Protein AF-A0A8J5GUU5-F1 (afdb_monomer_lite)

Structure (mmCIF, N/CA/C/O backbone):
data_AF-A0A8J5GUU5-F1
#
_entry.id   AF-A0A8J5GUU5-F1
#
loop_
_atom_site.group_PDB
_atom_site.id
_atom_site.type_symbol
_atom_site.label_atom_id
_atom_site.label_alt_id
_atom_site.label_comp_id
_atom_site.label_asym_id
_atom_site.label_entity_id
_atom_site.label_seq_id
_atom_site.pdbx_PDB_ins_code
_atom_site.Cartn_x
_atom_site.Cartn_y
_atom_site.Cartn_z
_atom_site.occupancy
_atom_site.B_iso_or_equiv
_atom_site.auth_seq_id
_atom_site.auth_comp_id
_atom_site.auth_asym_id
_atom_site.auth_atom_id
_atom_site.pdbx_PDB_model_num
ATOM 1 N N . MET A 1 1 ? -18.098 -9.880 -7.165 1.00 60.50 1 MET A N 1
ATOM 2 C CA . MET A 1 1 ? -17.783 -8.831 -6.174 1.00 60.50 1 MET A CA 1
ATOM 3 C C . MET A 1 1 ? -17.502 -7.544 -6.921 1.00 60.50 1 MET A C 1
ATOM 5 O O . MET A 1 1 ? -16.858 -7.601 -7.962 1.00 60.50 1 MET A O 1
ATOM 9 N N . GLY A 1 2 ? -18.042 -6.426 -6.443 1.00 66.88 2 GLY A N 1
ATOM 10 C CA . GLY A 1 2 ? -17.837 -5.110 -7.046 1.00 66.88 2 GLY A CA 1
ATOM 11 C C . GLY A 1 2 ? -16.906 -4.273 -6.177 1.00 66.88 2 GLY A C 1
ATOM 12 O O . GLY A 1 2 ? -17.091 -4.231 -4.959 1.00 66.88 2 GLY A O 1
ATOM 13 N N . MET A 1 3 ? -15.924 -3.629 -6.806 1.00 74.69 3 MET A N 1
ATOM 14 C CA . MET A 1 3 ? -15.136 -2.563 -6.194 1.00 74.69 3 MET A CA 1
ATOM 15 C C . MET A 1 3 ? -15.519 -1.250 -6.870 1.00 74.69 3 MET A C 1
ATOM 17 O O . MET A 1 3 ? -15.411 -1.129 -8.089 1.00 74.69 3 MET A O 1
ATOM 21 N N . GLU A 1 4 ? -15.972 -0.281 -6.083 1.00 83.00 4 GLU A N 1
ATOM 22 C CA . GLU A 1 4 ? -16.372 1.040 -6.571 1.00 83.00 4 GLU A CA 1
ATOM 23 C C . GLU A 1 4 ? -15.514 2.116 -5.910 1.00 83.00 4 GLU A C 1
ATOM 25 O O . GLU A 1 4 ? -15.371 2.133 -4.687 1.00 83.00 4 GLU A O 1
ATOM 30 N N . SER A 1 5 ? -14.956 3.016 -6.720 1.00 89.31 5 SER A N 1
ATOM 31 C CA . SER A 1 5 ? -14.236 4.198 -6.240 1.00 89.31 5 SER A CA 1
ATOM 32 C C . SER A 1 5 ? -15.175 5.396 -6.140 1.00 89.31 5 SER A C 1
ATOM 34 O O . SER A 1 5 ? -16.005 5.620 -7.019 1.00 89.31 5 SER A O 1
ATOM 36 N N . GLN A 1 6 ? -15.012 6.185 -5.084 1.00 93.31 6 GLN A N 1
ATOM 37 C CA . GLN A 1 6 ? -15.764 7.408 -4.816 1.00 93.31 6 GLN A CA 1
ATOM 38 C C . GLN A 1 6 ? -14.837 8.494 -4.265 1.00 93.31 6 GLN A C 1
ATOM 40 O O . GLN A 1 6 ? -13.763 8.202 -3.734 1.00 93.31 6 GLN A O 1
ATOM 45 N N . THR A 1 7 ? -15.276 9.746 -4.365 1.00 96.69 7 THR A N 1
ATOM 46 C CA . THR A 1 7 ? -14.607 10.886 -3.727 1.00 96.69 7 THR A CA 1
ATOM 47 C C . THR A 1 7 ? -15.467 11.393 -2.579 1.00 96.69 7 THR A C 1
ATOM 49 O O . THR A 1 7 ? -16.635 11.716 -2.785 1.00 96.69 7 THR A O 1
ATOM 52 N N . VAL A 1 8 ? -14.886 11.494 -1.385 1.00 98.12 8 VAL A N 1
ATOM 53 C CA . VAL A 1 8 ? -15.530 12.066 -0.195 1.00 98.12 8 VAL A CA 1
ATOM 54 C C . VAL A 1 8 ? -14.812 13.348 0.185 1.00 98.12 8 VAL A C 1
ATOM 56 O O . VAL A 1 8 ? -13.597 13.348 0.336 1.00 98.12 8 VAL A O 1
ATOM 59 N N . GLU A 1 9 ? -15.544 14.446 0.337 1.00 97.94 9 GLU A N 1
ATOM 60 C CA . GLU A 1 9 ? -14.961 15.728 0.731 1.00 97.94 9 GLU A CA 1
ATOM 61 C C . GLU A 1 9 ? -15.094 15.944 2.242 1.00 97.94 9 GLU A C 1
ATOM 63 O O . GLU A 1 9 ? -16.162 15.737 2.822 1.00 97.94 9 GLU A O 1
ATOM 68 N N . THR A 1 10 ? -14.001 16.334 2.893 1.00 97.50 10 THR A N 1
ATOM 69 C CA . THR A 1 10 ? -13.987 16.708 4.309 1.00 97.50 10 THR A CA 1
ATOM 70 C C . THR A 1 10 ? -14.497 18.136 4.502 1.00 97.50 10 THR A C 1
ATOM 72 O O . THR A 1 10 ? -14.500 18.951 3.581 1.00 97.50 10 THR A O 1
ATOM 75 N N . SER A 1 11 ? -14.858 18.495 5.736 1.00 93.69 11 SER A N 1
ATOM 76 C CA . SER A 1 11 ? -15.301 19.860 6.064 1.00 93.69 11 SER A CA 1
ATOM 77 C C . SER A 1 11 ? -14.241 20.941 5.811 1.00 93.69 11 SER A C 1
ATOM 79 O O . SER A 1 11 ? -14.586 22.112 5.693 1.00 93.69 11 SER A O 1
ATOM 81 N N . ASP A 1 12 ? -12.958 20.570 5.769 1.00 95.06 12 ASP A N 1
ATOM 82 C CA . ASP A 1 12 ? -11.835 21.457 5.444 1.00 95.06 12 ASP A CA 1
ATOM 83 C C . ASP A 1 12 ? -11.407 21.395 3.962 1.00 95.06 12 ASP A C 1
ATOM 85 O O . ASP A 1 12 ? -10.352 21.919 3.608 1.00 95.06 12 ASP A O 1
ATOM 89 N N . GLY A 1 13 ? -12.228 20.795 3.088 1.00 96.38 13 GLY A N 1
ATOM 90 C CA . GLY A 1 13 ? -12.053 20.808 1.630 1.00 96.38 13 GLY A CA 1
ATOM 91 C C . GLY A 1 13 ? -11.061 19.776 1.084 1.00 96.38 13 GLY A C 1
ATOM 92 O O . GLY A 1 13 ? -10.640 19.867 -0.072 1.00 96.38 13 GLY A O 1
ATOM 93 N N . VAL A 1 14 ? -10.652 18.793 1.893 1.00 97.88 14 VAL A N 1
ATOM 94 C CA . VAL A 1 14 ? -9.814 17.681 1.431 1.00 97.88 14 VAL A CA 1
ATOM 95 C C . VAL A 1 14 ? -10.687 16.661 0.709 1.00 97.88 14 VAL A C 1
ATOM 97 O O . VAL A 1 14 ? -11.689 16.197 1.240 1.00 97.88 14 VAL A O 1
ATOM 100 N N . LYS A 1 15 ? -10.279 16.269 -0.498 1.00 97.62 15 LYS A N 1
ATOM 101 C CA . LYS A 1 15 ? -10.927 15.227 -1.294 1.00 97.62 15 LYS A CA 1
ATOM 102 C C . LYS A 1 15 ? -10.253 13.891 -1.026 1.00 97.62 15 LYS A C 1
ATOM 104 O O . LYS A 1 15 ? -9.085 13.710 -1.365 1.00 97.62 15 LYS A O 1
ATOM 109 N N . LEU A 1 16 ? -10.995 12.976 -0.422 1.00 98.19 16 LEU A N 1
ATOM 110 C CA . LEU A 1 16 ? -10.556 11.642 -0.050 1.00 98.19 16 LEU A CA 1
ATOM 111 C C . LEU A 1 16 ? -10.971 10.630 -1.112 1.00 98.19 16 LEU A C 1
ATOM 113 O O . LEU A 1 16 ? -12.143 10.566 -1.485 1.00 98.19 16 LEU A O 1
ATOM 117 N N . HIS A 1 17 ? -10.029 9.814 -1.572 1.00 94.81 17 HIS A N 1
ATOM 118 C CA . HIS A 1 17 ? -10.312 8.695 -2.459 1.00 94.81 17 HIS A CA 1
ATOM 119 C C . HIS A 1 17 ? -10.746 7.480 -1.634 1.00 94.81 17 HIS A C 1
ATOM 121 O O . HIS A 1 17 ? -9.966 6.941 -0.848 1.00 94.81 17 HIS A O 1
ATOM 127 N N . VAL A 1 18 ? -11.985 7.040 -1.828 1.00 97.94 18 VAL A N 1
ATOM 128 C CA . VAL A 1 18 ? -12.631 5.953 -1.083 1.00 97.94 18 VAL A CA 1
ATOM 129 C C . VAL A 1 18 ? -12.894 4.777 -2.019 1.00 97.94 18 VAL A C 1
ATOM 131 O O . VAL A 1 18 ? -13.309 4.980 -3.158 1.00 97.94 18 VAL A O 1
ATOM 134 N N . ARG A 1 19 ? -12.690 3.546 -1.544 1.00 95.50 19 ARG A N 1
ATOM 135 C CA . ARG A 1 19 ? -13.057 2.305 -2.236 1.00 95.50 19 ARG A CA 1
ATOM 136 C C . ARG A 1 19 ? -14.054 1.511 -1.395 1.00 95.50 19 ARG A C 1
ATOM 138 O O . ARG A 1 19 ? -13.809 1.235 -0.220 1.00 95.50 19 ARG A O 1
ATOM 145 N N . LEU A 1 20 ? -15.165 1.121 -2.012 1.00 96.06 20 LEU A N 1
ATOM 146 C CA . LEU A 1 20 ? -16.188 0.255 -1.431 1.00 96.06 20 LEU A CA 1
ATOM 147 C C . LEU A 1 20 ? -16.049 -1.166 -1.983 1.00 96.06 20 LEU A C 1
ATOM 149 O O . LEU A 1 20 ? -16.097 -1.370 -3.195 1.00 96.06 20 LEU A O 1
ATOM 153 N N . PHE A 1 21 ? -15.944 -2.135 -1.080 1.00 93.06 21 PHE A N 1
ATOM 154 C CA . PHE A 1 21 ? -15.899 -3.565 -1.354 1.00 93.06 21 PHE A CA 1
ATOM 155 C C . PHE A 1 21 ? -17.256 -4.176 -1.004 1.00 93.06 21 PHE A C 1
ATOM 157 O O . PHE A 1 21 ? -17.681 -4.145 0.157 1.00 93.06 21 PHE A O 1
ATOM 164 N N . LYS A 1 22 ? -17.952 -4.703 -2.018 1.00 91.50 22 LYS A N 1
ATOM 165 C CA . LYS A 1 22 ? -19.281 -5.310 -1.864 1.00 91.50 22 LYS A CA 1
ATOM 166 C C . LYS A 1 22 ? -19.198 -6.844 -1.881 1.00 91.50 22 LYS A C 1
ATOM 168 O O . LYS A 1 22 ? -18.537 -7.388 -2.777 1.00 91.50 22 LYS A O 1
ATOM 173 N N . PRO A 1 23 ? -19.894 -7.540 -0.960 1.00 89.75 23 PRO A N 1
ATOM 174 C CA . PRO A 1 23 ? -20.028 -8.994 -1.006 1.00 89.75 23 PRO A CA 1
ATOM 175 C C . PRO A 1 23 ? -20.804 -9.447 -2.255 1.00 89.75 23 PRO A C 1
ATOM 177 O O . PRO A 1 23 ? -21.394 -8.632 -2.967 1.00 89.75 23 PRO A O 1
ATOM 180 N N . ALA A 1 24 ? -20.793 -10.749 -2.549 1.00 80.06 24 ALA A N 1
ATOM 181 C CA . ALA A 1 24 ? -21.738 -11.318 -3.512 1.00 80.06 24 ALA A CA 1
ATOM 182 C C . ALA A 1 24 ? -23.149 -11.308 -2.891 1.00 80.06 24 ALA A C 1
ATOM 184 O O . ALA A 1 24 ? -23.302 -11.718 -1.745 1.00 80.06 24 ALA A O 1
ATOM 185 N N . ASP A 1 25 ? -24.135 -10.781 -3.621 1.00 78.12 25 ASP A N 1
ATOM 186 C CA . ASP A 1 25 ? -25.487 -10.472 -3.128 1.00 78.12 25 ASP A CA 1
ATOM 187 C C . ASP A 1 25 ? -26.194 -11.637 -2.398 1.00 78.12 25 ASP A C 1
ATOM 189 O O . ASP A 1 25 ? -26.149 -12.765 -2.905 1.00 78.12 25 ASP A O 1
ATOM 193 N N . PRO A 1 26 ? -26.965 -11.376 -1.313 1.00 76.12 26 PRO A N 1
ATOM 194 C CA . PRO A 1 26 ? -26.995 -10.172 -0.465 1.00 76.12 26 PRO A CA 1
ATOM 195 C C . PRO A 1 26 ? -25.979 -10.230 0.707 1.00 76.12 26 PRO A C 1
ATOM 197 O O . PRO A 1 26 ? -25.483 -11.309 1.042 1.00 76.12 26 PRO A O 1
ATOM 200 N N . PRO A 1 27 ? -25.675 -9.095 1.377 1.00 77.06 27 PRO A N 1
ATOM 201 C CA . PRO A 1 27 ? -24.783 -9.063 2.539 1.00 77.06 27 PRO A CA 1
ATOM 202 C C . PRO A 1 27 ? -25.262 -9.964 3.684 1.00 77.06 27 PRO A C 1
ATOM 204 O O . PRO A 1 27 ? -26.451 -10.051 3.976 1.00 77.06 27 PRO A O 1
ATOM 207 N N . VAL A 1 28 ? -24.314 -10.581 4.391 1.00 81.38 28 VAL A N 1
ATOM 208 C CA . VAL A 1 28 ? -24.582 -11.416 5.578 1.00 81.38 28 VAL A CA 1
ATOM 209 C C . VAL A 1 28 ? -24.933 -10.557 6.800 1.00 81.38 28 VAL A C 1
ATOM 211 O O . VAL A 1 28 ? -25.550 -11.038 7.749 1.00 81.38 28 VAL A O 1
ATOM 214 N N . SER A 1 29 ? -24.541 -9.281 6.799 1.00 84.75 29 SER A N 1
ATOM 215 C CA . SER A 1 29 ? -24.819 -8.336 7.878 1.00 84.75 29 SER A CA 1
ATOM 216 C C . SER A 1 29 ? -24.934 -6.910 7.352 1.00 84.75 29 SER A C 1
ATOM 218 O O . SER A 1 29 ? -24.104 -6.471 6.563 1.00 84.75 29 SER A O 1
ATOM 220 N N . ASP A 1 30 ? -25.835 -6.134 7.952 1.00 88.19 30 ASP A N 1
ATOM 221 C CA . ASP A 1 30 ? -26.012 -4.691 7.701 1.00 88.19 30 ASP A CA 1
ATOM 222 C C . ASP A 1 30 ? -24.945 -3.830 8.412 1.00 88.19 30 ASP A C 1
ATOM 224 O O . ASP A 1 30 ? -25.184 -2.680 8.787 1.00 88.19 30 ASP A O 1
ATOM 228 N N . LEU A 1 31 ? -23.781 -4.421 8.696 1.00 95.31 31 LEU A N 1
ATOM 229 C CA . LEU A 1 31 ? -22.643 -3.737 9.300 1.00 95.31 31 LEU A CA 1
ATOM 230 C C . LEU A 1 31 ? -21.647 -3.391 8.206 1.00 95.31 31 LEU A C 1
ATOM 232 O O . LEU A 1 31 ? -21.336 -4.228 7.359 1.00 95.31 31 LEU A O 1
ATOM 236 N N . VAL A 1 32 ? -21.095 -2.185 8.283 1.00 97.81 32 VAL A N 1
ATOM 237 C CA . VAL A 1 32 ? -20.015 -1.750 7.395 1.00 97.81 32 VAL A CA 1
ATOM 238 C C . VAL A 1 32 ? -18.734 -1.621 8.205 1.00 97.81 32 VAL A C 1
ATOM 240 O O . VAL A 1 32 ? -18.721 -1.013 9.278 1.00 97.81 32 VAL A O 1
ATOM 243 N N . LEU A 1 33 ? -17.648 -2.186 7.687 1.00 98.25 33 LEU A N 1
ATOM 244 C CA . LEU A 1 33 ? -16.318 -2.014 8.255 1.00 98.25 33 LEU A CA 1
ATOM 245 C C . LEU A 1 33 ? -15.605 -0.882 7.520 1.00 98.25 33 LEU A C 1
ATOM 247 O O . LEU A 1 33 ? -15.462 -0.935 6.303 1.00 98.25 33 LEU A O 1
ATOM 251 N N . VAL A 1 34 ? -15.152 0.135 8.249 1.00 98.75 34 VAL A N 1
ATOM 252 C CA . VAL A 1 34 ? -14.350 1.239 7.697 1.00 98.75 34 VAL A CA 1
ATOM 253 C C . VAL A 1 34 ? -12.910 1.040 8.147 1.00 98.75 34 VAL A C 1
ATOM 255 O O . VAL A 1 34 ? -12.649 1.012 9.347 1.00 98.75 34 VAL A O 1
ATOM 258 N N . LEU A 1 35 ? -11.988 0.877 7.201 1.00 98.38 35 LEU A N 1
ATOM 259 C CA . LEU A 1 35 ? -10.592 0.552 7.463 1.00 98.38 35 LEU A CA 1
ATOM 260 C C . LEU A 1 35 ? -9.694 1.781 7.251 1.00 98.38 35 LEU A C 1
ATOM 262 O O . LEU A 1 35 ? -9.724 2.412 6.194 1.00 98.38 35 LEU A O 1
ATOM 266 N N . VAL A 1 36 ? -8.875 2.088 8.258 1.00 98.31 36 VAL A N 1
ATOM 267 C CA . VAL A 1 36 ? -7.956 3.234 8.316 1.00 98.31 36 VAL A CA 1
ATOM 268 C C . VAL A 1 36 ? -6.516 2.737 8.215 1.00 98.31 36 VAL A C 1
ATOM 270 O O . VAL A 1 36 ? -6.065 1.939 9.044 1.00 98.31 36 VAL A O 1
ATOM 273 N N . HIS A 1 37 ? -5.810 3.186 7.175 1.00 95.00 37 HIS A N 1
ATOM 274 C CA . HIS A 1 37 ? -4.498 2.652 6.809 1.00 95.00 37 HIS A CA 1
ATOM 275 C C . HIS A 1 37 ? -3.362 3.109 7.747 1.00 95.00 37 HIS A C 1
ATOM 277 O O . HIS A 1 37 ? -3.540 4.055 8.519 1.00 95.00 37 HIS A O 1
ATOM 283 N N . PRO A 1 38 ? -2.177 2.468 7.668 1.00 91.56 38 PRO A N 1
ATOM 284 C CA . PRO A 1 38 ? -0.971 2.860 8.404 1.00 91.56 38 PRO A CA 1
ATOM 285 C C . PRO A 1 38 ? -0.474 4.276 8.090 1.00 91.56 38 PRO A C 1
ATOM 287 O O . PRO A 1 38 ? -1.062 5.018 7.309 1.00 91.56 38 PRO A O 1
ATOM 290 N N . TYR A 1 39 ? 0.646 4.674 8.689 1.00 86.88 39 TYR A N 1
ATOM 291 C CA . TYR A 1 39 ? 1.079 6.070 8.698 1.00 86.88 39 TYR A CA 1
ATOM 292 C C . TYR A 1 39 ? 1.354 6.646 7.299 1.00 86.88 39 TYR A C 1
ATOM 294 O O . TYR A 1 39 ? 2.307 6.232 6.639 1.00 86.88 39 TYR A O 1
ATOM 302 N N . THR A 1 40 ? 0.593 7.667 6.890 1.00 84.06 40 THR A N 1
ATOM 303 C CA . THR A 1 40 ? 0.744 8.322 5.579 1.00 84.06 40 THR A CA 1
ATOM 304 C C . THR A 1 40 ? 2.171 8.796 5.304 1.00 84.06 40 THR A C 1
ATOM 306 O O . THR A 1 40 ? 2.701 8.587 4.216 1.00 84.06 40 THR A O 1
ATOM 309 N N . VAL A 1 41 ? 2.832 9.397 6.300 1.00 77.94 41 VAL A N 1
ATOM 310 C CA . VAL A 1 41 ? 4.190 9.955 6.150 1.00 77.94 41 VAL A CA 1
ATOM 311 C C . VAL A 1 41 ? 5.231 8.872 5.844 1.00 77.94 41 VAL A C 1
ATOM 313 O O . VAL A 1 41 ? 6.235 9.157 5.199 1.00 77.94 41 VAL A O 1
ATOM 316 N N . LEU A 1 42 ? 4.985 7.629 6.264 1.00 74.69 42 LEU A N 1
ATOM 317 C CA . LEU A 1 42 ? 5.848 6.478 5.984 1.00 74.69 42 LEU A CA 1
ATOM 318 C C . LEU A 1 42 ? 5.284 5.584 4.872 1.00 74.69 42 LEU A C 1
ATOM 320 O O . LEU A 1 42 ? 5.585 4.396 4.819 1.00 74.69 42 LEU A O 1
ATOM 324 N N . GLY A 1 43 ? 4.478 6.157 3.975 1.00 71.56 43 GLY A N 1
ATOM 325 C CA . GLY A 1 43 ? 3.974 5.466 2.792 1.00 71.56 43 GLY A CA 1
ATOM 326 C C . GLY A 1 43 ? 2.726 4.622 3.028 1.00 71.56 43 GLY A C 1
ATOM 327 O O . GLY A 1 43 ? 2.366 3.847 2.150 1.00 71.56 43 GLY A O 1
ATOM 328 N N . GLY A 1 44 ? 2.050 4.762 4.171 1.00 79.19 44 GLY A N 1
ATOM 329 C CA . GLY A 1 44 ? 0.746 4.147 4.395 1.00 79.19 44 GLY A CA 1
ATOM 330 C C . GLY A 1 44 ? -0.316 4.706 3.444 1.00 79.19 44 GLY A C 1
ATOM 331 O O . GLY A 1 44 ? -0.396 5.916 3.235 1.00 79.19 44 GLY A O 1
ATOM 332 N N . PHE A 1 45 ? -1.133 3.821 2.876 1.00 87.25 45 PHE A N 1
ATOM 333 C CA . PHE A 1 45 ? -2.234 4.156 1.969 1.00 87.25 45 PHE A CA 1
ATOM 334 C C . PHE A 1 45 ? -3.274 3.029 1.962 1.00 87.25 45 PHE A C 1
ATOM 336 O O . PHE A 1 45 ? -3.023 1.935 2.475 1.00 87.25 45 PHE A O 1
ATOM 343 N N . GLN A 1 46 ? -4.445 3.268 1.371 1.00 88.38 46 GLN A N 1
ATOM 344 C CA . GLN A 1 46 ? -5.581 2.347 1.458 1.00 88.38 46 GLN A CA 1
ATOM 345 C C . GLN A 1 46 ? -5.346 0.974 0.817 1.00 88.38 46 GLN A C 1
ATOM 347 O O . GLN A 1 46 ? -6.004 0.006 1.195 1.00 88.38 46 GLN A O 1
ATOM 352 N N . GLY A 1 47 ? -4.421 0.876 -0.146 1.00 80.31 47 GLY A N 1
ATOM 353 C CA . GLY A 1 47 ? -4.110 -0.377 -0.837 1.00 80.31 47 GLY A CA 1
ATOM 354 C C . GLY A 1 47 ? -3.583 -1.459 0.102 1.00 80.31 47 GLY A C 1
ATOM 355 O O . GLY A 1 47 ? -3.963 -2.610 -0.056 1.00 80.31 47 GLY A O 1
ATOM 356 N N . LEU A 1 48 ? -2.849 -1.078 1.154 1.00 79.31 48 LEU A N 1
ATOM 357 C CA . LEU A 1 48 ? -2.347 -2.008 2.178 1.00 79.31 48 LEU A CA 1
ATOM 358 C C . LEU A 1 48 ? -3.468 -2.756 2.917 1.00 79.31 48 LEU A C 1
ATOM 360 O O . LEU A 1 48 ? -3.243 -3.811 3.494 1.00 79.31 48 LEU A O 1
ATOM 364 N N . LEU A 1 49 ? -4.688 -2.212 2.913 1.00 86.00 49 LEU A N 1
ATOM 365 C CA . LEU A 1 49 ? -5.845 -2.795 3.592 1.00 86.00 49 LEU A CA 1
ATOM 366 C C . LEU A 1 49 ? -6.744 -3.607 2.657 1.00 86.00 49 LEU A C 1
ATOM 368 O O . LEU A 1 49 ? -7.761 -4.149 3.099 1.00 86.00 49 LEU A O 1
ATOM 372 N N . ARG A 1 50 ? -6.406 -3.689 1.364 1.00 81.94 50 ARG A N 1
ATOM 373 C CA . ARG A 1 50 ? -7.249 -4.331 0.355 1.00 81.94 50 ARG A CA 1
ATOM 374 C C . ARG A 1 50 ? -7.471 -5.809 0.651 1.00 81.94 50 ARG A C 1
ATOM 376 O O . ARG A 1 50 ? -8.603 -6.270 0.506 1.00 81.94 50 ARG A O 1
ATOM 383 N N . GLY A 1 51 ? -6.439 -6.536 1.082 1.00 77.94 51 GLY A N 1
ATOM 384 C CA . GLY A 1 51 ? -6.560 -7.950 1.450 1.00 77.94 51 GLY A CA 1
ATOM 385 C C . GLY A 1 51 ? -7.586 -8.166 2.567 1.00 77.94 51 GLY A C 1
ATOM 386 O O . GLY A 1 51 ? -8.486 -8.995 2.439 1.00 77.94 51 GLY A O 1
ATOM 387 N N . ILE A 1 52 ? -7.531 -7.337 3.616 1.00 86.06 52 ILE A N 1
ATOM 388 C CA . ILE A 1 52 ? -8.496 -7.371 4.724 1.00 86.06 52 ILE A CA 1
ATOM 389 C C . ILE A 1 52 ? -9.905 -7.032 4.218 1.00 86.06 52 ILE A C 1
ATOM 391 O O . ILE A 1 52 ? -10.854 -7.761 4.506 1.00 86.06 52 ILE A O 1
ATOM 395 N N . ALA A 1 53 ? -10.057 -5.955 3.442 1.00 89.75 53 ALA A N 1
ATOM 396 C CA . ALA A 1 53 ? -11.352 -5.532 2.912 1.00 89.75 53 ALA A CA 1
ATOM 397 C C . ALA A 1 53 ? -11.979 -6.579 1.971 1.00 89.75 53 ALA A C 1
ATOM 399 O O . ALA A 1 53 ? -13.179 -6.840 2.046 1.00 89.75 53 ALA A O 1
ATOM 400 N N . THR A 1 54 ? -11.162 -7.226 1.138 1.00 84.38 54 THR A N 1
ATOM 401 C CA . THR A 1 54 ? -11.590 -8.294 0.225 1.00 84.38 54 THR A CA 1
ATOM 402 C C . THR A 1 54 ? -12.014 -9.533 1.005 1.00 84.38 54 THR A C 1
ATOM 404 O O . THR A 1 54 ? -13.117 -10.028 0.794 1.00 84.38 54 THR A O 1
ATOM 407 N N . GLY A 1 55 ? -11.217 -9.976 1.983 1.00 82.00 55 GLY A N 1
ATOM 408 C CA . GLY A 1 55 ? -11.574 -11.115 2.832 1.00 82.00 55 GLY A CA 1
ATOM 409 C C . GLY A 1 55 ? -12.833 -10.876 3.679 1.00 82.00 55 GLY A C 1
ATOM 410 O O . GLY A 1 55 ? -13.575 -11.813 3.975 1.00 82.00 55 GLY A O 1
ATOM 411 N N . LEU A 1 56 ? -13.118 -9.624 4.058 1.00 89.50 56 LEU A N 1
ATOM 412 C CA . LEU A 1 56 ? -14.386 -9.245 4.695 1.00 89.50 56 LEU A CA 1
ATOM 413 C C . LEU A 1 56 ? -15.563 -9.336 3.714 1.00 89.50 56 LEU A C 1
ATOM 415 O O . LEU A 1 56 ? -16.602 -9.895 4.072 1.00 89.50 56 LEU A O 1
ATOM 419 N N . ALA A 1 57 ? -15.390 -8.850 2.483 1.00 89.19 57 ALA A N 1
ATOM 420 C CA . ALA A 1 57 ? -16.393 -8.948 1.422 1.00 89.19 57 ALA A CA 1
ATOM 421 C C . ALA A 1 57 ? -16.704 -10.396 1.030 1.00 89.19 57 ALA A C 1
ATOM 423 O O . ALA A 1 57 ? -17.871 -10.760 0.898 1.00 89.19 57 ALA A O 1
ATOM 424 N N . GLU A 1 58 ? -15.692 -11.256 0.943 1.00 83.94 58 GLU A N 1
ATOM 425 C CA . GLU A 1 58 ? -15.859 -12.699 0.725 1.00 83.94 58 GLU A CA 1
ATOM 426 C C . GLU A 1 58 ? -16.658 -13.374 1.842 1.00 83.94 58 GLU A C 1
ATOM 428 O O . GLU A 1 58 ? -17.423 -14.304 1.596 1.00 83.94 58 GLU A O 1
ATOM 433 N N . LYS A 1 59 ? -16.528 -12.871 3.073 1.00 86.12 59 LYS A N 1
ATOM 434 C CA . LYS A 1 59 ? -17.300 -13.323 4.238 1.00 86.12 59 LYS A CA 1
ATOM 435 C C . LYS A 1 59 ? -18.676 -12.664 4.354 1.00 86.12 59 LYS A C 1
ATOM 437 O O . LYS A 1 59 ? -19.362 -12.881 5.352 1.00 86.12 59 LYS A O 1
ATOM 442 N N . GLY A 1 60 ? -19.087 -11.878 3.361 1.00 89.81 60 GLY A N 1
ATOM 443 C CA . GLY A 1 60 ? -20.424 -11.297 3.294 1.00 89.81 60 GLY A CA 1
ATOM 444 C C . GLY A 1 60 ? -20.575 -9.916 3.934 1.00 89.81 60 GLY A C 1
ATOM 445 O O . GLY A 1 60 ? -21.705 -9.458 4.083 1.00 89.81 60 GLY A O 1
ATOM 446 N N . TYR A 1 61 ? -19.486 -9.247 4.317 1.00 93.44 61 TYR A N 1
ATOM 447 C CA . TYR A 1 61 ? -19.532 -7.905 4.905 1.00 93.44 61 TYR A CA 1
ATOM 448 C C . TYR A 1 61 ? -19.226 -6.824 3.875 1.00 93.44 61 TYR A C 1
ATOM 450 O O . TYR A 1 61 ? -18.396 -7.005 2.993 1.00 93.44 61 TYR A O 1
ATOM 458 N N . GLN A 1 62 ? -19.825 -5.648 4.023 1.00 95.62 62 GLN A N 1
ATOM 459 C CA . GLN A 1 62 ? -19.352 -4.480 3.287 1.00 95.62 62 GLN A CA 1
ATOM 460 C C . GLN A 1 62 ? -18.117 -3.898 3.978 1.00 95.62 62 GLN A C 1
ATOM 462 O O . GLN A 1 62 ? -18.112 -3.691 5.195 1.00 95.62 62 GLN A O 1
ATOM 467 N N . ALA A 1 63 ? -17.082 -3.604 3.195 1.00 96.38 63 ALA A N 1
ATOM 468 C CA . ALA A 1 63 ? -15.854 -2.991 3.682 1.00 96.38 63 ALA A CA 1
ATOM 469 C C . ALA A 1 63 ? -15.524 -1.728 2.883 1.00 96.38 63 ALA A C 1
ATOM 471 O O . ALA A 1 63 ? -15.731 -1.665 1.673 1.00 96.38 63 ALA A O 1
ATOM 472 N N . VAL A 1 64 ? -15.014 -0.711 3.568 1.00 98.31 64 VAL A N 1
ATOM 473 C CA . VAL A 1 64 ? -14.644 0.582 2.996 1.00 98.31 64 VAL A CA 1
ATOM 474 C C . VAL A 1 64 ? -13.205 0.878 3.368 1.00 98.31 64 VAL A C 1
ATOM 476 O O . VAL A 1 64 ? -12.871 0.946 4.548 1.00 98.31 64 VAL A O 1
ATOM 479 N N . THR A 1 65 ? -12.365 1.091 2.365 1.00 97.31 65 THR A N 1
ATOM 480 C CA . THR A 1 65 ? -11.017 1.637 2.540 1.00 97.31 65 THR A CA 1
ATOM 481 C C . THR A 1 65 ? -10.985 3.049 1.977 1.00 97.31 65 THR A C 1
ATOM 483 O O . THR A 1 65 ? -11.778 3.394 1.104 1.00 97.31 65 THR A O 1
ATOM 486 N N . PHE A 1 66 ? -10.069 3.881 2.448 1.00 98.31 66 PHE A N 1
ATOM 487 C CA . PHE A 1 66 ? -9.882 5.214 1.888 1.00 98.31 66 PHE A CA 1
ATOM 488 C C . PHE A 1 66 ? -8.469 5.701 2.135 1.00 98.31 66 PHE A C 1
ATOM 490 O O . PHE A 1 66 ? -7.852 5.311 3.121 1.00 98.31 66 PHE A O 1
ATOM 497 N N . ASP A 1 67 ? -7.964 6.542 1.242 1.00 94.81 67 ASP A N 1
ATOM 498 C CA . ASP A 1 67 ? -6.704 7.241 1.446 1.00 94.81 67 ASP A CA 1
ATOM 499 C C . ASP A 1 67 ? -6.966 8.440 2.370 1.00 94.81 67 ASP A C 1
ATOM 501 O O . ASP A 1 67 ? -7.783 9.308 2.054 1.00 94.81 67 ASP A O 1
ATOM 505 N N . MET A 1 68 ? -6.287 8.509 3.513 1.00 97.94 68 MET A N 1
ATOM 506 C CA . MET A 1 68 ? -6.256 9.719 4.339 1.00 97.94 68 MET A CA 1
ATOM 507 C C . MET A 1 68 ? -5.568 10.862 3.575 1.00 97.94 68 MET A C 1
ATOM 509 O O . MET A 1 68 ? -4.896 10.644 2.563 1.00 97.94 68 MET A O 1
ATOM 513 N N . ARG A 1 69 ? -5.726 12.103 4.041 1.00 97.44 69 ARG A N 1
ATOM 514 C CA . ARG A 1 69 ? -5.138 13.290 3.404 1.00 97.44 69 ARG A CA 1
ATOM 515 C C . ARG A 1 69 ? -3.645 13.110 3.108 1.00 97.44 69 ARG A C 1
ATOM 517 O O . ARG A 1 69 ? -2.868 12.667 3.954 1.00 97.44 69 ARG A O 1
ATOM 524 N N . GLY A 1 70 ? -3.233 13.477 1.897 1.00 86.56 70 GLY A N 1
ATOM 525 C CA . GLY A 1 70 ? -1.851 13.333 1.432 1.00 86.56 70 GLY A CA 1
ATOM 526 C C . GLY A 1 70 ? -1.377 11.893 1.182 1.00 86.56 70 GLY A C 1
ATOM 527 O O . GLY A 1 70 ? -0.194 11.712 0.899 1.00 86.56 70 GLY A O 1
ATOM 528 N N . ALA A 1 71 ? -2.252 10.887 1.283 1.00 83.25 71 ALA A N 1
ATOM 529 C CA . ALA A 1 71 ? -1.980 9.510 0.877 1.00 83.25 71 ALA A CA 1
ATOM 530 C C . ALA A 1 71 ? -2.595 9.216 -0.498 1.00 83.25 71 ALA A C 1
ATOM 532 O O . ALA A 1 71 ? -3.637 9.769 -0.849 1.00 83.25 71 ALA A O 1
ATOM 533 N N . GLY A 1 72 ? -1.984 8.292 -1.245 1.00 85.06 72 GLY A N 1
ATOM 534 C CA . GLY A 1 72 ? -2.549 7.729 -2.474 1.00 85.06 72 GLY A CA 1
ATOM 535 C C . GLY A 1 72 ? -3.135 8.778 -3.423 1.00 85.06 72 GLY A C 1
ATOM 536 O O . GLY A 1 72 ? -2.415 9.645 -3.914 1.00 85.06 72 GLY A O 1
ATOM 537 N N . ARG A 1 73 ? -4.443 8.680 -3.691 1.00 86.50 73 ARG A N 1
ATOM 538 C CA . ARG A 1 73 ? -5.169 9.596 -4.595 1.00 86.50 73 ARG A CA 1
ATOM 539 C C . ARG A 1 73 ? -5.917 10.721 -3.864 1.00 86.50 73 ARG A C 1
ATOM 541 O O . ARG A 1 73 ? -6.624 11.494 -4.511 1.00 86.50 73 ARG A O 1
ATOM 548 N N . SER A 1 74 ? -5.786 10.816 -2.543 1.00 90.38 74 SER A N 1
ATOM 549 C CA . SER A 1 74 ? -6.402 11.881 -1.750 1.00 90.38 74 SER A CA 1
ATOM 550 C C . SER A 1 74 ? -5.607 13.177 -1.837 1.00 90.38 74 SER A C 1
ATOM 552 O O . SER A 1 74 ? -4.376 13.182 -1.865 1.00 90.38 74 SER A O 1
ATOM 554 N N . SER A 1 75 ? -6.310 14.308 -1.843 1.00 94.06 75 SER A N 1
ATOM 555 C CA . SER A 1 75 ? -5.674 15.625 -1.822 1.00 94.06 75 SER A CA 1
ATOM 556 C C . SER A 1 75 ? -5.141 15.979 -0.424 1.00 94.06 75 SER A C 1
ATOM 558 O O . SER A 1 75 ? -5.215 15.199 0.527 1.00 94.06 75 SER A O 1
ATOM 560 N N . GLY A 1 76 ? -4.641 17.207 -0.263 1.00 94.81 76 GLY A N 1
ATOM 561 C CA . GLY A 1 76 ? -4.192 17.724 1.031 1.00 94.81 76 GLY A CA 1
ATOM 562 C C . GLY A 1 76 ? -2.780 17.270 1.406 1.00 94.81 76 GLY A C 1
ATOM 563 O O . GLY A 1 76 ? -1.992 16.861 0.557 1.00 94.81 76 GLY A O 1
ATOM 564 N N . ARG A 1 77 ? -2.430 17.411 2.688 1.00 91.44 77 ARG A N 1
ATOM 565 C CA . ARG A 1 77 ? -1.110 17.055 3.226 1.00 91.44 77 ARG A CA 1
ATOM 566 C C . ARG A 1 77 ? -1.274 16.283 4.523 1.00 91.44 77 ARG A C 1
ATOM 568 O O . ARG A 1 77 ? -2.056 16.700 5.376 1.00 91.44 77 ARG A O 1
ATOM 575 N N . ALA A 1 78 ? -0.492 15.219 4.662 1.00 91.00 78 ALA A N 1
ATOM 576 C CA . ALA A 1 78 ? -0.431 14.441 5.886 1.00 91.00 78 ALA A CA 1
ATOM 577 C C . ALA A 1 78 ? 0.061 15.295 7.061 1.00 91.00 78 ALA A C 1
ATOM 579 O O . ALA A 1 78 ? 0.983 16.108 6.914 1.00 91.00 78 ALA A O 1
ATOM 580 N N . SER A 1 79 ? -0.535 15.092 8.230 1.00 93.06 79 SER A N 1
ATOM 581 C CA . SER A 1 79 ? -0.065 15.650 9.488 1.00 93.06 79 SER A CA 1
ATOM 582 C C . SER A 1 79 ? 0.919 14.704 10.174 1.00 93.06 79 SER A C 1
ATOM 584 O O . SER A 1 79 ? 0.875 13.486 10.021 1.00 93.06 79 SER A O 1
ATOM 586 N N . ILE A 1 80 ? 1.823 15.280 10.967 1.00 87.19 80 ILE A N 1
ATOM 587 C CA . ILE A 1 80 ? 2.876 14.522 11.661 1.00 87.19 80 ILE A CA 1
ATOM 588 C C . ILE A 1 80 ? 2.305 13.677 12.813 1.00 87.19 80 ILE A C 1
ATOM 590 O O . ILE A 1 80 ? 2.865 12.652 13.185 1.00 87.19 80 ILE A O 1
ATOM 594 N N . PHE A 1 81 ? 1.200 14.114 13.415 1.00 92.06 81 PHE A N 1
ATOM 595 C CA . PHE A 1 81 ? 0.651 13.478 14.616 1.00 92.06 81 PHE A CA 1
ATOM 596 C C . PHE A 1 81 ? -0.663 12.738 14.356 1.00 92.06 81 PHE A C 1
ATOM 598 O O . PHE A 1 81 ? -1.189 12.117 15.265 1.00 92.06 81 PHE A O 1
ATOM 605 N N . GLY A 1 82 ? -1.211 12.784 13.139 1.00 90.69 82 GLY A N 1
ATOM 606 C CA . GLY A 1 82 ? -2.487 12.138 12.816 1.00 90.69 82 GLY A CA 1
ATOM 607 C C . GLY A 1 82 ? -3.733 12.932 13.233 1.00 90.69 82 GLY A C 1
ATOM 608 O O . GLY A 1 82 ? -4.852 12.466 13.040 1.00 90.69 82 GLY A O 1
ATOM 609 N N . SER A 1 83 ? -3.584 14.126 13.822 1.00 92.50 83 SER A N 1
ATOM 610 C CA . SER A 1 83 ? -4.720 14.916 14.326 1.00 92.50 83 SER A CA 1
ATOM 611 C C . SER A 1 83 ? -5.658 15.399 13.224 1.00 92.50 83 SER A C 1
ATOM 613 O O . SER A 1 83 ? -6.864 15.482 13.442 1.00 92.50 83 SER A O 1
ATOM 615 N N . ALA A 1 84 ? -5.108 15.749 12.061 1.00 95.38 84 ALA A N 1
ATOM 616 C CA . ALA A 1 84 ? -5.898 16.231 10.935 1.00 95.38 84 ALA A CA 1
ATOM 617 C C . ALA A 1 84 ? -6.657 15.073 10.263 1.00 95.38 84 ALA A C 1
ATOM 619 O O . ALA A 1 84 ? -7.820 15.218 9.900 1.00 95.38 84 ALA A O 1
ATOM 620 N N . GLU A 1 85 ? -6.029 13.901 10.208 1.00 97.75 85 GLU A N 1
ATOM 621 C CA . GLU A 1 85 ? -6.567 12.657 9.663 1.00 97.75 85 GLU A CA 1
ATOM 622 C C . GLU A 1 85 ? -7.798 12.152 10.432 1.00 97.75 85 GLU A C 1
ATOM 624 O O . GLU A 1 85 ? -8.632 11.451 9.865 1.00 97.75 85 GLU A O 1
ATOM 629 N N . ILE A 1 86 ? -7.990 12.557 11.694 1.00 97.81 86 ILE A N 1
ATOM 630 C CA . ILE A 1 86 ? -9.231 12.269 12.435 1.00 97.81 86 ILE A CA 1
ATOM 631 C C . ILE A 1 86 ? -10.452 12.818 11.680 1.00 97.81 86 ILE A C 1
ATOM 633 O O . ILE A 1 86 ? -11.488 12.154 11.628 1.00 97.81 86 ILE A O 1
ATOM 637 N N . ASN A 1 87 ? -10.342 14.005 11.074 1.00 98.12 87 ASN A N 1
ATOM 638 C CA . ASN A 1 87 ? -11.436 14.592 10.297 1.00 98.12 87 ASN A CA 1
ATOM 639 C C . ASN A 1 87 ? -11.711 13.798 9.015 1.00 98.12 87 ASN A C 1
ATOM 641 O O . ASN A 1 87 ? -12.858 13.742 8.574 1.00 98.12 87 ASN A O 1
ATOM 645 N N . ASP A 1 88 ? -10.693 13.136 8.462 1.00 98.62 88 ASP A N 1
ATOM 646 C CA . ASP A 1 88 ? -10.849 12.279 7.288 1.00 98.62 88 ASP A CA 1
ATOM 647 C C . ASP A 1 88 ? -11.671 11.038 7.643 1.00 98.62 88 ASP A C 1
ATOM 649 O O . ASP A 1 88 ? -12.646 10.711 6.967 1.00 98.62 88 ASP A O 1
ATOM 653 N N . VAL A 1 89 ? -11.332 10.395 8.768 1.00 98.62 89 VAL A N 1
ATOM 654 C CA . VAL A 1 89 ? -12.080 9.248 9.302 1.00 98.62 89 VAL A CA 1
ATOM 655 C C . VAL A 1 89 ? -13.544 9.617 9.555 1.00 98.62 89 VAL A C 1
ATOM 657 O O . VAL A 1 89 ? -14.446 8.859 9.190 1.00 98.62 89 VAL A O 1
ATOM 660 N N . ILE A 1 90 ? -13.792 10.785 10.160 1.00 98.62 90 ILE A N 1
ATOM 661 C CA . ILE A 1 90 ? -15.149 11.281 10.428 1.00 98.62 90 ILE A CA 1
ATOM 662 C C . ILE A 1 90 ? -15.920 11.481 9.122 1.00 98.62 90 ILE A C 1
ATOM 664 O O . ILE A 1 90 ? -17.039 10.978 9.014 1.00 98.62 90 ILE A O 1
ATOM 668 N N . ALA A 1 91 ? -15.329 12.153 8.131 1.00 98.69 91 ALA A N 1
ATOM 669 C CA . ALA A 1 91 ? -15.980 12.419 6.850 1.00 98.69 91 ALA A CA 1
ATOM 670 C C . ALA A 1 91 ? -16.371 11.120 6.128 1.00 98.69 91 ALA A C 1
ATOM 672 O O . ALA A 1 91 ? -17.500 10.987 5.653 1.00 98.69 91 ALA A O 1
ATOM 673 N N . VAL A 1 92 ? -15.483 10.122 6.111 1.00 98.75 92 VAL A N 1
ATOM 674 C CA . VAL A 1 92 ? -15.775 8.820 5.494 1.00 98.75 92 VAL A CA 1
ATOM 675 C C . VAL A 1 92 ? -16.863 8.069 6.257 1.00 98.75 92 VAL A C 1
ATOM 677 O O . VAL A 1 92 ? -17.771 7.524 5.633 1.00 98.75 92 VAL A O 1
ATOM 680 N N . CYS A 1 93 ? -16.849 8.072 7.592 1.00 98.69 93 CYS A N 1
ATOM 681 C CA . CYS A 1 93 ? -17.908 7.424 8.372 1.00 98.69 93 CYS A CA 1
ATOM 682 C C . CYS A 1 93 ? -19.271 8.114 8.200 1.00 98.69 93 CYS A C 1
ATOM 684 O O . CYS A 1 93 ? -20.300 7.438 8.144 1.00 98.69 93 CYS A O 1
ATOM 686 N N . GLN A 1 94 ? -19.298 9.444 8.086 1.00 98.25 94 GLN A N 1
ATOM 687 C CA . GLN A 1 94 ? -20.514 10.201 7.775 1.00 98.25 94 GLN A CA 1
ATOM 688 C C . GLN A 1 94 ? -21.029 9.865 6.373 1.00 98.25 94 GLN A C 1
ATOM 690 O O . GLN A 1 94 ? -22.211 9.564 6.213 1.00 98.25 94 GLN A O 1
ATOM 695 N N . TRP A 1 95 ? -20.140 9.823 5.378 1.00 98.19 95 TRP A N 1
ATOM 696 C CA . TRP A 1 95 ? -20.484 9.395 4.024 1.00 98.19 95 TRP A CA 1
ATOM 697 C C . TRP A 1 95 ? -21.043 7.966 3.993 1.00 98.19 95 TRP A C 1
ATOM 699 O O . TRP A 1 95 ? -22.071 7.738 3.358 1.00 98.19 95 TRP A O 1
ATOM 709 N N . VAL A 1 96 ? -20.432 7.022 4.721 1.00 98.12 96 VAL A N 1
ATOM 710 C CA . VAL A 1 96 ? -20.941 5.646 4.871 1.00 98.12 96 VAL A CA 1
ATOM 711 C C . VAL A 1 96 ? -22.332 5.644 5.499 1.00 98.12 96 VAL A C 1
ATOM 713 O O . VAL A 1 96 ? -23.222 4.949 5.013 1.00 98.12 96 VAL A O 1
ATOM 716 N N . SER A 1 97 ? -22.533 6.437 6.553 1.00 97.56 97 SER A N 1
ATOM 717 C CA . SER A 1 97 ? -23.813 6.515 7.265 1.00 97.56 97 SER A CA 1
ATOM 718 C C . SER A 1 97 ? -24.944 6.991 6.353 1.00 97.56 97 SER A C 1
ATOM 720 O O . SER A 1 97 ? -26.037 6.443 6.407 1.00 97.56 97 SER A O 1
ATOM 722 N N . VAL A 1 98 ? -24.675 7.966 5.482 1.00 96.12 98 VAL A N 1
ATOM 723 C CA . VAL A 1 98 ? -25.666 8.500 4.534 1.00 96.12 98 VAL A CA 1
ATOM 724 C C . VAL A 1 98 ? -25.857 7.571 3.333 1.00 96.12 98 VAL A C 1
ATOM 726 O O . VAL A 1 98 ? -26.983 7.263 2.958 1.00 96.12 98 VAL A O 1
ATOM 729 N N . THR A 1 99 ? -24.762 7.109 2.729 1.00 95.38 99 THR A N 1
ATOM 730 C CA . THR A 1 99 ? -24.790 6.421 1.427 1.00 95.38 99 THR A CA 1
ATOM 731 C C . THR A 1 99 ? -25.172 4.953 1.550 1.00 95.38 99 THR A C 1
ATOM 733 O O . THR A 1 99 ? -25.879 4.428 0.695 1.00 95.38 99 THR A O 1
ATOM 736 N N . LEU A 1 100 ? -24.694 4.280 2.599 1.00 94.12 100 LEU A N 1
ATOM 737 C CA . LEU A 1 100 ? -24.913 2.846 2.805 1.00 94.12 100 LEU A CA 1
ATOM 738 C C . LEU A 1 100 ? -25.961 2.566 3.884 1.00 94.12 100 LEU A C 1
ATOM 740 O O . LEU A 1 100 ? -26.447 1.444 3.958 1.00 94.12 100 LEU A O 1
ATOM 744 N N . SER A 1 101 ? -26.307 3.567 4.706 1.00 95.06 101 SER A N 1
ATOM 745 C CA . SER A 1 101 ? -27.309 3.460 5.776 1.00 95.06 101 SER A CA 1
ATOM 746 C C . SER A 1 101 ? -27.182 2.180 6.630 1.00 95.06 101 SER A C 1
ATOM 748 O O . SER A 1 101 ? -28.176 1.484 6.845 1.00 95.06 101 SER A O 1
ATOM 750 N N . PRO A 1 102 ? -25.974 1.829 7.122 1.00 96.38 102 PRO A N 1
ATOM 751 C CA . PRO A 1 102 ? -25.780 0.591 7.859 1.00 96.38 102 PRO A CA 1
ATOM 752 C C . PRO A 1 102 ? -26.410 0.663 9.250 1.00 96.38 102 PRO A C 1
ATOM 754 O O . PRO A 1 102 ? -26.481 1.726 9.879 1.00 96.38 102 PRO A O 1
ATOM 757 N N . ARG A 1 103 ? -26.736 -0.505 9.809 1.00 96.19 103 ARG A N 1
ATOM 758 C CA . ARG A 1 103 ? -27.141 -0.640 11.217 1.00 96.19 103 ARG A CA 1
ATOM 759 C C . ARG A 1 103 ? -26.065 -0.115 12.174 1.00 96.19 103 ARG A C 1
ATOM 761 O O . ARG A 1 103 ? -26.374 0.344 13.268 1.00 96.19 103 ARG A O 1
ATOM 768 N N . GLY A 1 104 ? -24.801 -0.213 11.778 1.00 97.88 104 GLY A N 1
ATOM 769 C CA . GLY A 1 104 ? -23.675 0.338 12.516 1.00 97.88 104 GLY A CA 1
ATOM 770 C C . GLY A 1 104 ? -22.363 0.180 11.763 1.00 97.88 104 GLY A C 1
ATOM 771 O O . GLY A 1 104 ? -22.239 -0.635 10.847 1.00 97.88 104 GLY A O 1
ATOM 772 N N . ILE A 1 105 ? -21.378 0.966 12.176 1.00 98.69 105 ILE A N 1
ATOM 773 C CA . ILE A 1 105 ? -20.023 0.959 11.636 1.00 98.69 105 ILE A CA 1
ATOM 774 C C . ILE A 1 105 ? -19.090 0.300 12.651 1.00 98.69 105 ILE A C 1
ATOM 776 O O . ILE A 1 105 ? -19.119 0.625 13.843 1.00 98.69 105 ILE A O 1
ATOM 780 N N . ILE A 1 106 ? -18.240 -0.607 12.174 1.00 98.50 106 ILE A N 1
ATOM 781 C CA . ILE A 1 106 ? -17.056 -1.053 12.911 1.00 98.50 106 ILE A CA 1
ATOM 782 C C . ILE A 1 106 ? -15.860 -0.316 12.325 1.00 98.50 106 ILE A C 1
ATOM 784 O O . ILE A 1 106 ? -15.539 -0.473 11.147 1.00 98.50 106 ILE A O 1
ATOM 788 N N . LEU A 1 107 ? -15.206 0.496 13.150 1.00 98.62 107 LEU A N 1
ATOM 789 C CA . LEU A 1 107 ? -14.039 1.253 12.725 1.00 98.62 107 LEU A CA 1
ATOM 790 C C . LEU A 1 107 ? -12.771 0.438 12.995 1.00 98.62 107 LEU A C 1
ATOM 792 O O . LEU A 1 107 ? -12.491 0.077 14.137 1.00 98.62 107 LEU A O 1
ATOM 796 N N . VAL A 1 108 ? -12.016 0.138 11.943 1.00 98.44 108 VAL A N 1
ATOM 797 C CA . VAL A 1 108 ? -10.817 -0.702 11.984 1.00 98.44 108 VAL A CA 1
ATOM 798 C C . VAL A 1 108 ? -9.601 0.164 11.680 1.00 98.44 108 VAL A C 1
ATOM 800 O O . VAL A 1 108 ? -9.558 0.801 10.634 1.00 98.44 108 VAL A O 1
ATOM 803 N N . GLY A 1 109 ? -8.604 0.202 12.560 1.00 97.50 109 GLY A N 1
ATOM 804 C CA . GLY A 1 109 ? -7.368 0.949 12.317 1.00 97.50 109 GLY A CA 1
ATOM 805 C C . GLY A 1 109 ? -6.126 0.072 12.421 1.00 97.50 109 GLY A C 1
ATOM 806 O O . GLY A 1 109 ? -6.009 -0.724 13.355 1.00 97.50 109 GLY A O 1
ATOM 807 N N . SER A 1 110 ? -5.198 0.245 11.479 1.00 94.81 110 SER A N 1
ATOM 808 C CA . SER A 1 110 ? -3.948 -0.521 11.406 1.00 94.81 110 SER A CA 1
ATOM 809 C C . SER A 1 110 ? -2.729 0.345 11.707 1.00 94.81 110 SER A C 1
ATOM 811 O O . SER A 1 110 ? -2.631 1.460 11.192 1.00 94.81 110 SER A O 1
ATOM 813 N N . SER A 1 111 ? -1.805 -0.139 12.541 1.00 93.19 111 SER A N 1
ATOM 814 C CA . SER A 1 111 ? -0.590 0.585 12.946 1.00 93.19 111 SER A CA 1
ATOM 815 C C . SER A 1 111 ? -0.911 2.024 13.395 1.00 93.19 111 SER A C 1
ATOM 817 O O . SER A 1 111 ? -1.746 2.209 14.276 1.00 93.19 111 SER A O 1
ATOM 819 N N . ALA A 1 112 ? -0.314 3.065 12.803 1.00 93.12 112 ALA A N 1
ATOM 820 C CA . ALA A 1 112 ? -0.639 4.469 13.097 1.00 93.12 112 ALA A CA 1
ATOM 821 C C . ALA A 1 112 ? -2.092 4.869 12.769 1.00 93.12 112 ALA A C 1
ATOM 823 O O . ALA A 1 112 ? -2.622 5.799 13.373 1.00 93.12 112 ALA A O 1
ATOM 824 N N . GLY A 1 113 ? -2.768 4.150 11.873 1.00 96.50 113 GLY A N 1
ATOM 825 C CA . GLY A 1 113 ? -4.205 4.290 11.649 1.00 96.50 113 GLY A CA 1
ATOM 826 C C . GLY A 1 113 ? -5.033 3.870 12.864 1.00 96.50 113 GLY A C 1
ATOM 827 O O . GLY A 1 113 ? -6.126 4.390 13.060 1.00 96.50 113 GLY A O 1
ATOM 828 N N . ALA A 1 114 ? -4.515 2.992 13.733 1.00 97.06 114 ALA A N 1
ATOM 829 C CA . ALA A 1 114 ? -5.193 2.554 14.952 1.00 97.06 114 ALA A CA 1
ATOM 830 C C . ALA A 1 114 ? -5.474 3.703 15.948 1.00 97.06 114 ALA A C 1
ATOM 832 O O . ALA A 1 114 ? -6.648 3.886 16.286 1.00 97.06 114 ALA A O 1
ATOM 833 N N . PRO A 1 115 ? -4.494 4.514 16.401 1.00 97.25 115 PRO A N 1
ATOM 834 C CA . PRO A 1 115 ? -4.753 5.667 17.266 1.00 97.25 115 PRO A CA 1
ATOM 835 C C . PRO A 1 115 ? -5.613 6.748 16.597 1.00 97.25 115 PRO A C 1
ATOM 837 O O . PRO A 1 115 ? -6.472 7.343 17.256 1.00 97.25 115 PRO A O 1
ATOM 840 N N . ILE A 1 116 ? -5.425 6.986 15.293 1.00 97.88 116 ILE A N 1
ATOM 841 C CA . ILE A 1 116 ? -6.209 7.968 14.526 1.00 97.88 116 ILE A CA 1
ATOM 842 C C . ILE A 1 116 ? -7.683 7.547 14.498 1.00 97.88 116 ILE A C 1
ATOM 844 O O . ILE A 1 116 ? -8.555 8.305 14.924 1.00 97.88 116 ILE A O 1
ATOM 848 N N . ALA A 1 117 ? -7.954 6.304 14.094 1.00 98.12 117 ALA A N 1
ATOM 849 C CA . ALA A 1 117 ? -9.281 5.703 14.118 1.00 98.12 117 ALA A CA 1
ATOM 850 C C . ALA A 1 117 ? -9.883 5.723 15.529 1.00 98.12 117 ALA A C 1
ATOM 852 O O . ALA A 1 117 ? -11.011 6.170 15.722 1.00 98.12 117 ALA A O 1
ATOM 853 N N . GLY A 1 118 ? -9.105 5.314 16.535 1.00 97.62 118 GLY A N 1
ATOM 854 C CA . GLY A 1 118 ? -9.524 5.301 17.935 1.00 97.62 118 GLY A CA 1
ATOM 855 C C . GLY A 1 118 ? -9.980 6.674 18.441 1.00 97.62 118 GLY A C 1
ATOM 856 O O . GLY A 1 118 ? -10.928 6.764 19.217 1.00 97.62 118 GLY A O 1
ATOM 857 N N . SER A 1 119 ? -9.371 7.751 17.939 1.00 98.00 119 SER A N 1
ATOM 858 C CA . SER A 1 119 ? -9.740 9.130 18.280 1.00 98.00 119 SER A CA 1
ATOM 859 C C . SER A 1 119 ? -11.061 9.599 17.655 1.00 98.00 119 SER A C 1
ATOM 861 O O . SER A 1 119 ? -11.623 10.608 18.090 1.00 98.00 119 SER A O 1
ATOM 863 N N . ALA A 1 120 ? -11.554 8.900 16.630 1.00 97.94 120 ALA A N 1
ATOM 864 C CA . ALA A 1 120 ? -12.821 9.193 15.964 1.00 97.94 120 ALA A CA 1
ATOM 865 C C . ALA A 1 120 ? -14.005 8.392 16.539 1.00 97.94 120 ALA A C 1
ATOM 867 O O . ALA A 1 120 ? -15.150 8.792 16.347 1.00 97.94 120 ALA A O 1
ATOM 868 N N . VAL A 1 121 ? -13.749 7.298 17.269 1.00 98.12 121 VAL A N 1
ATOM 869 C CA . VAL A 1 121 ? -14.767 6.320 17.708 1.00 98.12 121 VAL A CA 1
ATOM 870 C C . VAL A 1 121 ? -15.958 6.954 18.430 1.00 98.12 121 VAL A C 1
ATOM 872 O O . VAL A 1 121 ? -17.105 6.663 18.093 1.00 98.12 121 VAL A O 1
ATOM 875 N N . ASP A 1 122 ? -15.715 7.836 19.399 1.00 98.00 122 ASP A N 1
ATOM 876 C CA . ASP A 1 122 ? -16.788 8.487 20.171 1.00 98.00 122 ASP A CA 1
ATOM 877 C C . ASP A 1 122 ? -17.309 9.779 19.524 1.00 98.00 122 ASP A C 1
ATOM 879 O O . ASP A 1 122 ? -18.235 10.394 20.041 1.00 98.00 122 ASP A O 1
ATOM 883 N N . LYS A 1 123 ? -16.749 10.189 18.381 1.00 97.69 123 LYS A N 1
ATOM 884 C CA . LYS A 1 123 ? -17.197 11.372 17.630 1.00 97.69 123 LYS A CA 1
ATOM 885 C C . LYS A 1 123 ? -18.303 11.056 16.620 1.00 97.69 123 LYS A C 1
ATOM 887 O O . LYS A 1 123 ? -18.827 11.970 15.990 1.00 97.69 123 LYS A O 1
ATOM 892 N N . ILE A 1 124 ? -18.607 9.773 16.421 1.00 96.88 124 ILE A N 1
ATOM 893 C CA . ILE A 1 124 ? -19.550 9.289 15.412 1.00 96.88 124 ILE A CA 1
ATOM 894 C C . ILE A 1 124 ? -20.501 8.295 16.082 1.00 96.88 124 ILE A C 1
ATOM 896 O O . ILE A 1 124 ? -20.090 7.202 16.479 1.00 96.88 124 ILE A O 1
ATOM 900 N N . ASP A 1 125 ? -21.780 8.647 16.186 1.00 96.88 125 ASP A N 1
ATOM 901 C CA . ASP A 1 125 ? -22.783 7.805 16.855 1.00 96.88 125 ASP A CA 1
ATOM 902 C C . ASP A 1 125 ? -22.991 6.466 16.139 1.00 96.88 125 ASP A C 1
ATOM 904 O O . ASP A 1 125 ? -23.105 5.428 16.789 1.00 96.88 125 ASP A O 1
ATOM 908 N N . GLN A 1 126 ? -22.933 6.469 14.802 1.00 98.00 126 GLN A N 1
ATOM 909 C CA . GLN A 1 126 ? -23.088 5.263 13.985 1.00 98.00 126 GLN A CA 1
ATOM 910 C C . GLN A 1 126 ? -21.945 4.251 14.178 1.00 98.00 126 GLN A C 1
ATOM 912 O O . GLN A 1 126 ? -22.107 3.079 13.842 1.00 98.00 126 GLN A O 1
ATOM 917 N N . VAL A 1 127 ? -20.788 4.667 14.713 1.00 98.50 127 VAL A N 1
ATOM 918 C CA . VAL A 1 127 ? -19.700 3.743 15.066 1.00 98.50 127 VAL A CA 1
ATOM 919 C C . VAL A 1 127 ? -20.082 3.018 16.348 1.00 98.50 127 VAL A C 1
ATOM 921 O O . VAL A 1 127 ? -20.185 3.634 17.404 1.00 98.50 127 VAL A O 1
ATOM 924 N N . ILE A 1 128 ? -20.265 1.703 16.274 1.00 98.12 128 ILE A N 1
ATOM 925 C CA . ILE A 1 128 ? -20.724 0.880 17.405 1.00 98.12 128 ILE A CA 1
ATOM 926 C C . ILE A 1 128 ? -19.620 0.002 17.999 1.00 98.12 128 ILE A C 1
ATOM 928 O O . ILE A 1 128 ? -19.824 -0.622 19.037 1.00 98.12 128 ILE A O 1
ATOM 932 N N . GLY A 1 129 ? -18.455 -0.058 17.355 1.00 97.94 129 GLY A N 1
ATOM 933 C CA . GLY A 1 129 ? -17.318 -0.845 17.812 1.00 97.94 129 GLY A CA 1
ATOM 934 C C . GLY A 1 129 ? -16.024 -0.459 17.107 1.00 97.94 129 GLY A C 1
ATOM 935 O O . GLY A 1 129 ? -16.035 0.217 16.076 1.00 97.94 129 GLY A O 1
ATOM 936 N N . TYR A 1 130 ? -14.911 -0.896 17.685 1.00 98.62 130 TYR A N 1
ATOM 937 C CA . TYR A 1 130 ? -13.570 -0.577 17.210 1.00 98.62 130 TYR A CA 1
ATOM 938 C C . TYR A 1 130 ? -12.686 -1.823 17.149 1.00 98.62 130 TYR A C 1
ATOM 940 O O . TYR A 1 130 ? -12.727 -2.668 18.045 1.00 98.62 130 TYR A O 1
ATOM 948 N N . VAL A 1 131 ? -11.856 -1.917 16.114 1.00 98.44 131 VAL A N 1
ATOM 949 C CA . VAL A 1 131 ? -10.824 -2.948 15.992 1.00 98.44 131 VAL A CA 1
ATOM 950 C C . VAL A 1 131 ? -9.484 -2.280 15.719 1.00 98.44 131 VAL A 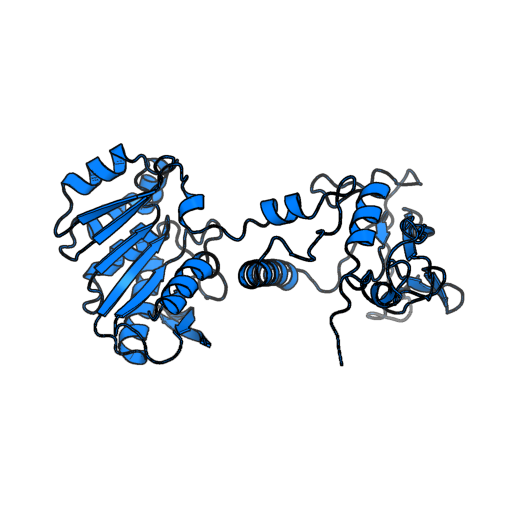C 1
ATOM 952 O O . VAL A 1 131 ? -9.355 -1.463 14.811 1.00 98.44 131 VAL A O 1
ATOM 955 N N . SER A 1 132 ? -8.469 -2.649 16.488 1.00 97.19 132 SER A N 1
ATOM 956 C CA . SER A 1 132 ? -7.083 -2.297 16.206 1.00 97.19 132 SER A CA 1
ATOM 957 C C . SER A 1 132 ? -6.330 -3.497 15.653 1.00 97.19 132 SER A C 1
ATOM 959 O O . SER A 1 132 ? -6.479 -4.600 16.173 1.00 97.19 132 SER A O 1
ATOM 961 N N . ILE A 1 133 ? -5.454 -3.250 14.681 1.00 95.56 133 ILE A N 1
ATOM 962 C CA . ILE A 1 133 ? -4.424 -4.187 14.231 1.00 95.56 133 ILE A CA 1
ATOM 963 C C . ILE A 1 133 ? -3.062 -3.538 14.492 1.00 95.56 133 ILE A C 1
ATOM 965 O O . ILE A 1 133 ? -2.783 -2.456 13.980 1.00 95.56 133 ILE A O 1
ATOM 969 N N . GLY A 1 134 ? -2.243 -4.145 15.354 1.00 92.62 134 GLY A N 1
ATOM 970 C CA . GLY A 1 134 ? -0.900 -3.647 15.665 1.00 92.62 134 GLY A CA 1
ATOM 971 C C . GLY A 1 134 ? -0.868 -2.255 16.309 1.00 92.62 134 GLY A C 1
ATOM 972 O O . GLY A 1 134 ? -0.103 -1.398 15.877 1.00 92.62 134 GLY A O 1
ATOM 973 N N . TYR A 1 135 ? -1.688 -1.991 17.338 1.00 95.31 135 TYR A N 1
ATOM 974 C CA . TYR A 1 135 ? -1.696 -0.683 18.016 1.00 95.31 135 TYR A CA 1
ATOM 975 C C . TYR A 1 135 ? -0.299 -0.292 18.542 1.00 95.31 135 TYR A C 1
ATOM 977 O O . TYR A 1 135 ? 0.244 -1.009 19.389 1.00 95.31 135 TYR A O 1
ATOM 985 N N . PRO A 1 136 ? 0.277 0.858 18.153 1.00 91.50 136 PRO A N 1
ATOM 986 C CA . PRO A 1 136 ? 1.651 1.199 18.503 1.00 91.50 136 PRO A CA 1
ATOM 987 C C . PRO A 1 136 ? 1.737 1.977 19.842 1.00 91.50 136 PRO A C 1
ATOM 989 O O . PRO A 1 136 ? 1.780 3.202 19.878 1.00 91.50 136 PRO A O 1
ATOM 992 N N . PHE A 1 137 ? 1.790 1.261 20.972 1.00 89.94 137 PHE A N 1
ATOM 993 C CA . PHE A 1 137 ? 1.990 1.786 22.333 1.00 89.94 137 PHE A CA 1
ATOM 994 C C . PHE A 1 137 ? 3.467 1.985 22.734 1.00 89.94 137 PHE A C 1
ATOM 996 O O . PHE A 1 137 ? 3.733 2.468 23.838 1.00 89.94 137 PHE A O 1
ATOM 1003 N N . GLY A 1 138 ? 4.435 1.607 21.895 1.00 82.94 138 GLY A N 1
ATOM 1004 C CA . GLY A 1 138 ? 5.867 1.746 22.190 1.00 82.94 138 GLY A CA 1
ATOM 1005 C C . GLY A 1 138 ? 6.338 3.180 22.406 1.00 82.94 138 GLY A C 1
ATOM 1006 O O . GLY A 1 138 ? 5.622 4.141 22.132 1.00 82.94 138 GLY A O 1
ATOM 1007 N N . PHE A 1 139 ? 7.578 3.339 22.878 1.00 76.25 139 PHE A N 1
ATOM 1008 C CA . PHE A 1 139 ? 8.145 4.649 23.221 1.00 76.25 139 PHE A CA 1
ATOM 1009 C C . PHE A 1 139 ? 8.181 5.612 22.024 1.00 76.25 139 PHE A C 1
ATOM 1011 O O . PHE A 1 139 ? 7.604 6.693 22.101 1.00 76.25 139 PHE A O 1
ATOM 1018 N N . MET A 1 140 ? 8.783 5.200 20.900 1.00 72.81 140 MET A N 1
ATOM 1019 C CA . MET A 1 140 ? 8.861 6.035 19.692 1.00 72.81 140 MET A CA 1
ATOM 1020 C C . MET A 1 140 ? 7.475 6.376 19.135 1.00 72.81 140 MET A C 1
ATOM 1022 O O . MET A 1 140 ? 7.216 7.521 18.778 1.00 72.81 140 MET A O 1
ATOM 1026 N N . ALA A 1 141 ? 6.560 5.407 19.117 1.00 79.25 141 ALA A N 1
ATOM 1027 C CA . ALA A 1 141 ? 5.195 5.637 18.664 1.00 79.25 141 ALA A CA 1
ATOM 1028 C C . ALA A 1 141 ? 4.403 6.548 19.608 1.00 79.25 141 ALA A C 1
ATOM 1030 O O . ALA A 1 141 ? 3.633 7.380 19.147 1.00 79.25 141 ALA A O 1
ATOM 1031 N N . SER A 1 142 ? 4.634 6.462 20.919 1.00 85.56 142 SER A N 1
ATOM 1032 C CA . SER A 1 142 ? 3.986 7.324 21.912 1.00 85.56 142 SER A CA 1
ATOM 1033 C C . SER A 1 142 ? 4.402 8.791 21.783 1.00 85.56 142 SER A C 1
ATOM 1035 O O . SER A 1 142 ? 3.622 9.665 22.153 1.00 85.56 142 SER A O 1
ATOM 1037 N N . ILE A 1 143 ? 5.585 9.085 21.231 1.00 83.81 143 ILE A N 1
ATOM 1038 C CA . ILE A 1 143 ? 5.987 10.464 20.906 1.00 83.81 143 ILE A CA 1
ATOM 1039 C C . ILE A 1 143 ? 5.072 11.047 19.821 1.00 83.81 143 ILE A C 1
ATOM 1041 O O . ILE A 1 143 ? 4.681 12.209 19.909 1.00 83.81 143 ILE A O 1
ATOM 1045 N N . LEU A 1 144 ? 4.713 10.241 18.819 1.00 82.75 144 LEU A N 1
ATOM 1046 C CA . LEU A 1 144 ? 3.879 10.672 17.697 1.00 82.75 144 LEU A CA 1
ATOM 1047 C C . LEU A 1 144 ? 2.384 10.616 18.035 1.00 82.75 144 LEU A C 1
ATOM 1049 O O . LEU A 1 144 ? 1.656 11.575 17.805 1.00 82.75 144 LEU A O 1
ATOM 1053 N N . PHE A 1 145 ? 1.936 9.508 18.623 1.00 89.88 145 PHE A N 1
ATOM 1054 C CA . PHE A 1 145 ? 0.519 9.171 18.746 1.00 89.88 145 PHE A CA 1
ATOM 1055 C C . PHE A 1 145 ? 0.020 9.082 20.192 1.00 89.88 145 PHE A C 1
ATOM 1057 O O . PHE A 1 145 ? -1.160 8.827 20.422 1.00 89.88 145 PHE A O 1
ATOM 1064 N N . GLY A 1 146 ? 0.871 9.349 21.188 1.00 84.25 146 GLY A N 1
ATOM 1065 C CA . GLY A 1 146 ? 0.522 9.201 22.606 1.00 84.25 146 GLY A CA 1
ATOM 1066 C C . GLY A 1 146 ? -0.701 10.010 23.039 1.00 84.25 146 GLY A C 1
ATOM 1067 O O . GLY A 1 146 ? -1.467 9.556 23.887 1.00 84.25 146 GLY A O 1
ATOM 1068 N N . ARG A 1 147 ? -0.934 11.167 22.403 1.00 89.06 147 ARG A N 1
ATOM 1069 C CA . ARG A 1 147 ? -2.108 12.026 22.646 1.00 89.06 147 ARG A CA 1
ATOM 1070 C C . ARG A 1 147 ? -3.436 11.387 22.226 1.00 89.06 147 ARG A C 1
ATOM 1072 O O . ARG A 1 147 ? -4.479 11.803 22.709 1.00 89.06 147 ARG A O 1
ATOM 1079 N N . HIS A 1 148 ? -3.396 10.379 21.360 1.00 91.00 148 HIS A N 1
ATOM 1080 C CA . HIS A 1 148 ? -4.572 9.666 20.856 1.00 91.00 148 HIS A CA 1
ATOM 1081 C C . HIS A 1 148 ? -4.936 8.445 21.706 1.00 91.00 148 HIS A C 1
ATOM 1083 O O . HIS A 1 148 ? -6.049 7.932 21.623 1.00 91.00 148 HIS A O 1
ATOM 1089 N N . HIS A 1 149 ? -4.000 7.957 22.529 1.00 90.19 149 HIS A N 1
ATOM 1090 C CA . HIS A 1 149 ? -4.183 6.723 23.294 1.00 90.19 149 HIS A CA 1
ATOM 1091 C C . HIS A 1 149 ? -5.342 6.835 24.279 1.00 90.19 149 HIS A C 1
ATOM 1093 O O . HIS A 1 149 ? -6.135 5.910 24.415 1.00 90.19 149 HIS A O 1
ATOM 1099 N N . GLU A 1 150 ? -5.445 7.969 24.966 1.00 89.81 150 GLU A N 1
ATOM 1100 C CA . GLU A 1 150 ? -6.437 8.154 26.019 1.00 89.81 150 GLU A CA 1
ATOM 1101 C C . GLU A 1 150 ? -7.870 8.101 25.481 1.00 89.81 150 GLU A C 1
ATOM 1103 O O . GLU A 1 150 ? -8.726 7.477 26.104 1.00 89.81 150 GLU A O 1
ATOM 1108 N N . THR A 1 151 ? -8.117 8.659 24.292 1.00 92.94 151 THR A N 1
ATOM 1109 C CA . THR A 1 151 ? -9.460 8.731 23.706 1.00 92.94 151 THR A CA 1
ATOM 1110 C C . THR A 1 151 ? -10.080 7.348 23.534 1.00 92.94 151 THR A C 1
ATOM 1112 O O . THR A 1 151 ? -11.184 7.102 24.016 1.00 92.94 151 THR A O 1
ATOM 1115 N N . ILE A 1 152 ? -9.355 6.409 22.918 1.00 95.44 152 ILE A N 1
ATOM 1116 C CA . ILE A 1 152 ? -9.894 5.060 22.729 1.00 95.44 152 ILE A CA 1
ATOM 1117 C C . ILE A 1 152 ? -9.956 4.273 24.039 1.00 95.44 152 ILE A C 1
ATOM 1119 O O . ILE A 1 152 ? -10.880 3.487 24.228 1.00 95.44 152 ILE A O 1
ATOM 1123 N N . LEU A 1 153 ? -9.023 4.494 24.972 1.00 94.75 153 LEU A N 1
ATOM 1124 C CA . LEU A 1 153 ? -9.040 3.828 26.277 1.00 94.75 153 LEU A CA 1
ATOM 1125 C C . LEU A 1 153 ? -10.230 4.276 27.143 1.00 94.75 153 LEU A C 1
ATOM 1127 O O . LEU A 1 153 ? -10.712 3.481 27.943 1.00 94.75 153 LEU A O 1
ATOM 1131 N N . GLN A 1 154 ? -10.734 5.501 26.981 1.00 96.81 154 GLN A N 1
ATOM 1132 C CA . GLN A 1 154 ? -11.894 6.015 27.723 1.00 96.81 154 GLN A CA 1
ATOM 1133 C C . GLN A 1 154 ? -13.250 5.647 27.097 1.00 96.81 154 GLN A C 1
ATOM 1135 O O . GLN A 1 154 ? -14.264 5.646 27.804 1.00 96.81 154 GLN A O 1
ATOM 1140 N N . SER A 1 155 ? -13.290 5.309 25.804 1.00 97.75 155 SER A N 1
ATOM 1141 C CA . SER A 1 155 ? -14.536 4.935 25.126 1.00 97.75 155 SER A CA 1
ATOM 1142 C C . SER A 1 155 ? -15.182 3.716 25.780 1.00 97.75 155 SER A C 1
ATOM 1144 O O . SER A 1 155 ? -14.526 2.706 26.031 1.00 97.75 155 SER A O 1
ATOM 1146 N N . LYS A 1 156 ? -16.500 3.752 26.000 1.00 98.06 156 LYS A N 1
ATOM 1147 C CA . LYS A 1 156 ? -17.261 2.594 26.509 1.00 98.06 156 LYS A CA 1
ATOM 1148 C C . LYS A 1 156 ? -17.662 1.607 25.409 1.00 98.06 156 LYS A C 1
ATOM 1150 O O . LYS A 1 156 ? -18.116 0.508 25.731 1.00 98.06 156 LYS A O 1
ATOM 1155 N N . LYS A 1 157 ? -17.500 1.978 24.132 1.00 98.19 157 LYS A N 1
ATOM 1156 C CA . LYS A 1 157 ? -17.848 1.123 22.990 1.00 98.19 157 LYS A CA 1
ATOM 1157 C C . LYS A 1 157 ? -16.959 -0.137 22.980 1.00 98.19 157 LYS A C 1
ATOM 1159 O O . LYS A 1 157 ? -15.799 -0.067 23.407 1.00 98.19 157 LYS A O 1
ATOM 1164 N N . PRO A 1 158 ? -17.481 -1.302 22.556 1.00 98.25 158 PRO A N 1
ATOM 1165 C CA . PRO A 1 158 ? -16.711 -2.540 22.504 1.00 98.25 158 PRO A CA 1
ATOM 1166 C C . PRO A 1 158 ? -15.501 -2.396 21.579 1.00 98.25 158 PRO A C 1
ATOM 1168 O O . PRO A 1 158 ? -15.602 -1.824 20.490 1.00 98.25 158 PRO A O 1
ATOM 1171 N N . LYS A 1 159 ? -14.356 -2.921 22.018 1.00 98.00 159 LYS A N 1
ATOM 1172 C CA . LYS A 1 159 ? -13.091 -2.823 21.289 1.00 98.00 159 LYS A CA 1
ATOM 1173 C C . LYS A 1 159 ? -12.319 -4.138 21.285 1.00 98.00 159 LYS A C 1
ATOM 1175 O O . LYS A 1 159 ? -12.234 -4.807 22.312 1.00 98.00 159 LYS A O 1
ATOM 1180 N N . LEU A 1 160 ? -11.745 -4.474 20.134 1.00 98.00 160 LEU A N 1
ATOM 1181 C CA . LEU A 1 160 ? -10.865 -5.625 19.936 1.00 98.00 160 LEU A CA 1
ATOM 1182 C C . LEU A 1 160 ? -9.468 -5.139 19.543 1.00 98.00 160 LEU A C 1
ATOM 1184 O O . LEU A 1 160 ? -9.324 -4.360 18.604 1.00 98.00 160 LEU A O 1
ATOM 1188 N N . PHE A 1 161 ? -8.439 -5.627 20.227 1.00 97.69 161 PHE A N 1
ATOM 1189 C CA . PHE A 1 161 ? -7.042 -5.390 19.868 1.00 97.69 161 PHE A CA 1
ATOM 1190 C C . PHE A 1 161 ? -6.420 -6.669 19.313 1.00 97.69 161 PHE A C 1
ATOM 1192 O O . PHE A 1 161 ? -6.289 -7.657 20.032 1.00 97.69 161 PHE A O 1
ATOM 1199 N N . ILE A 1 162 ? -6.023 -6.639 18.044 1.00 95.44 162 ILE A N 1
ATOM 1200 C CA . ILE A 1 162 ? -5.278 -7.703 17.370 1.00 95.44 162 ILE A CA 1
ATOM 1201 C C . ILE A 1 162 ? -3.791 -7.340 17.415 1.00 95.44 162 ILE A C 1
ATOM 1203 O O . ILE A 1 162 ? -3.406 -6.246 16.994 1.00 95.44 162 ILE A O 1
ATOM 1207 N N . MET A 1 163 ? -2.960 -8.231 17.958 1.00 93.69 163 MET A N 1
ATOM 1208 C CA . MET A 1 163 ? -1.534 -7.974 18.181 1.00 93.69 163 MET A CA 1
ATOM 1209 C C . MET A 1 163 ? -0.674 -9.218 17.942 1.00 93.69 163 MET A C 1
ATOM 1211 O O . MET A 1 163 ? -1.057 -10.325 18.298 1.00 93.69 163 MET A O 1
ATOM 1215 N N . GLY A 1 164 ? 0.514 -9.037 17.378 1.00 88.56 164 GLY A N 1
ATOM 1216 C CA . GLY A 1 164 ? 1.468 -10.096 17.091 1.00 88.56 164 GLY A CA 1
ATOM 1217 C C . GLY A 1 164 ? 2.385 -10.303 18.286 1.00 88.56 164 GLY A C 1
ATOM 1218 O O . GLY A 1 164 ? 2.828 -9.335 18.908 1.00 88.56 164 GLY A O 1
ATOM 1219 N N . THR A 1 165 ? 2.696 -11.551 18.636 1.00 90.81 165 THR A N 1
ATOM 1220 C CA . THR A 1 165 ? 3.523 -11.820 19.828 1.00 90.81 165 THR A CA 1
ATOM 1221 C C . THR A 1 165 ? 4.985 -11.390 19.664 1.00 90.81 165 THR A C 1
ATOM 1223 O O . THR A 1 165 ? 5.696 -11.260 20.661 1.00 90.81 165 THR A O 1
ATOM 1226 N N . LYS A 1 166 ? 5.425 -11.105 18.429 1.00 84.31 166 LYS A N 1
ATOM 1227 C CA . LYS A 1 166 ? 6.766 -10.603 18.081 1.00 84.31 166 LYS A CA 1
ATOM 1228 C C . LYS A 1 166 ? 6.751 -9.172 17.526 1.00 84.31 166 LYS A C 1
ATOM 1230 O O . LYS A 1 166 ? 7.661 -8.784 16.794 1.00 84.31 166 LYS A O 1
ATOM 1235 N N . ASP A 1 167 ? 5.724 -8.384 17.833 1.00 85.81 167 ASP A N 1
ATOM 1236 C CA . ASP A 1 167 ? 5.648 -6.981 17.423 1.00 85.81 167 ASP A CA 1
ATOM 1237 C C . ASP A 1 167 ? 6.770 -6.139 18.077 1.00 85.81 167 ASP A C 1
ATOM 1239 O O . ASP A 1 167 ? 6.985 -6.175 19.291 1.00 85.81 167 ASP A O 1
ATOM 1243 N N . GLY A 1 168 ? 7.519 -5.397 17.251 1.00 83.75 168 GLY A N 1
ATOM 1244 C CA . GLY A 1 168 ? 8.647 -4.561 17.686 1.00 83.75 168 GLY A CA 1
ATOM 1245 C C . GLY A 1 168 ? 8.266 -3.142 18.126 1.00 83.75 168 GLY A C 1
ATOM 1246 O O . GLY A 1 168 ? 9.078 -2.450 18.737 1.00 83.75 168 GLY A O 1
ATOM 1247 N N . PHE A 1 169 ? 7.044 -2.701 17.834 1.00 86.69 169 PHE A N 1
ATOM 1248 C CA . PHE A 1 169 ? 6.486 -1.416 18.251 1.00 86.69 169 PHE A CA 1
ATOM 1249 C C . PHE A 1 169 ? 5.751 -1.537 19.583 1.00 86.69 169 PHE A C 1
ATOM 1251 O O . PHE A 1 169 ? 5.827 -0.619 20.396 1.00 86.69 169 PHE A O 1
ATOM 1258 N N . THR A 1 170 ? 5.071 -2.653 19.836 1.00 91.12 170 THR A N 1
ATOM 1259 C CA . THR A 1 170 ? 4.312 -2.886 21.067 1.00 91.12 170 THR A CA 1
ATOM 1260 C C . THR A 1 170 ? 4.478 -4.313 21.548 1.00 91.12 170 THR A C 1
ATOM 1262 O O . THR A 1 170 ? 3.943 -5.243 20.959 1.00 91.12 170 THR A O 1
ATOM 1265 N N . SER A 1 171 ? 5.119 -4.493 22.702 1.00 92.44 171 SER A N 1
ATOM 1266 C CA . SER A 1 171 ? 5.116 -5.808 23.348 1.00 92.44 171 SER A CA 1
ATOM 1267 C C . SER A 1 171 ? 3.728 -6.167 23.892 1.00 92.44 171 SER A C 1
ATOM 1269 O O . SER A 1 171 ? 2.992 -5.298 24.373 1.00 92.44 171 SER A O 1
ATOM 1271 N N . VAL A 1 172 ? 3.409 -7.465 23.932 1.00 95.00 172 VAL A N 1
ATOM 1272 C CA . VAL A 1 172 ? 2.173 -7.993 24.546 1.00 95.00 172 VAL A CA 1
ATOM 1273 C C . VAL A 1 172 ? 1.984 -7.453 25.969 1.00 95.00 172 VAL A C 1
ATOM 1275 O O . VAL A 1 172 ? 0.920 -6.949 26.314 1.00 95.00 172 VAL A O 1
ATOM 1278 N N . LYS A 1 173 ? 3.056 -7.427 26.769 1.00 95.69 173 LYS A N 1
ATOM 1279 C CA . LYS A 1 173 ? 3.033 -6.884 28.135 1.00 95.69 173 LYS A CA 1
ATOM 1280 C C . LYS A 1 173 ? 2.660 -5.398 28.180 1.00 95.69 173 LYS A C 1
ATOM 1282 O O . LYS A 1 173 ? 1.967 -4.965 29.099 1.00 95.69 173 LYS A O 1
ATOM 1287 N N . GLN A 1 174 ? 3.145 -4.588 27.236 1.00 94.25 174 GLN A N 1
ATOM 1288 C CA . GLN A 1 174 ? 2.775 -3.170 27.158 1.00 94.25 174 GLN A CA 1
ATOM 1289 C C . GLN A 1 174 ? 1.307 -2.999 26.772 1.00 94.25 174 GLN A C 1
ATOM 1291 O O . GLN A 1 174 ? 0.623 -2.199 27.411 1.00 94.25 174 GLN A O 1
ATOM 1296 N N . LEU A 1 175 ? 0.830 -3.764 25.783 1.00 95.25 175 LEU A N 1
ATOM 1297 C CA . LEU A 1 175 ? -0.573 -3.779 25.375 1.00 95.25 175 LEU A CA 1
ATOM 1298 C C . LEU A 1 175 ? -1.481 -4.119 26.564 1.00 95.25 175 LEU A C 1
ATOM 1300 O O . LEU A 1 175 ? -2.329 -3.315 26.938 1.00 95.25 175 LEU A O 1
ATOM 1304 N N . GLU A 1 176 ? -1.252 -5.261 27.214 1.00 95.69 176 GLU A N 1
ATOM 1305 C CA . GLU A 1 176 ? -2.040 -5.705 28.368 1.00 95.69 176 GLU A CA 1
ATOM 1306 C C . GLU A 1 176 ? -2.040 -4.667 29.492 1.00 95.69 176 GLU A C 1
ATOM 1308 O O . GLU A 1 176 ? -3.087 -4.338 30.045 1.00 95.69 176 GLU A O 1
ATOM 1313 N N . ASN A 1 177 ? -0.875 -4.096 29.816 1.00 95.00 177 ASN A N 1
ATOM 1314 C CA . ASN A 1 177 ? -0.783 -3.076 30.857 1.00 95.00 177 ASN A CA 1
ATOM 1315 C C . ASN A 1 177 ? -1.564 -1.806 30.514 1.00 95.00 177 ASN A C 1
ATOM 1317 O O . ASN A 1 177 ? -2.179 -1.228 31.407 1.00 95.00 177 ASN A O 1
ATOM 1321 N N . LYS A 1 178 ? -1.554 -1.374 29.248 1.00 93.25 178 LYS A N 1
ATOM 1322 C CA . LYS A 1 178 ? -2.334 -0.215 28.795 1.00 93.25 178 LYS A CA 1
ATOM 1323 C C . LYS A 1 178 ? -3.836 -0.485 28.823 1.00 93.25 178 LYS A C 1
ATOM 1325 O O . LYS A 1 178 ? -4.599 0.419 29.146 1.00 93.25 178 LYS A O 1
ATOM 1330 N N . LEU A 1 179 ? -4.256 -1.713 28.529 1.00 95.12 179 LEU A N 1
ATOM 1331 C CA . LEU A 1 179 ? -5.670 -2.076 28.457 1.00 95.12 179 LEU A CA 1
ATOM 1332 C C . LEU A 1 179 ? -6.315 -2.377 29.817 1.00 95.12 179 LEU A C 1
ATOM 1334 O O . LEU A 1 179 ? -7.536 -2.330 29.915 1.00 95.12 179 LEU A O 1
ATOM 1338 N N . LYS A 1 180 ? -5.538 -2.590 30.890 1.00 94.88 180 LYS A N 1
ATOM 1339 C CA . LYS A 1 180 ? -6.068 -2.794 32.258 1.00 94.88 180 LYS A CA 1
ATOM 1340 C C . LYS A 1 180 ? -7.019 -1.696 32.732 1.00 94.88 180 LYS A C 1
ATOM 1342 O O . LYS A 1 180 ? -7.909 -1.968 33.530 1.00 94.88 180 LYS A O 1
ATOM 1347 N N . THR A 1 181 ? -6.802 -0.462 32.286 1.00 90.50 181 THR A N 1
ATOM 1348 C CA . THR A 1 181 ? -7.599 0.706 32.685 1.00 90.50 181 THR A CA 1
ATOM 1349 C C . THR A 1 181 ? -8.573 1.154 31.600 1.00 90.50 181 THR A C 1
ATOM 1351 O O . THR A 1 181 ? -9.161 2.226 31.722 1.00 90.50 181 THR A O 1
ATOM 1354 N N . ALA A 1 182 ? -8.713 0.387 30.516 1.00 96.12 182 ALA A N 1
ATOM 1355 C CA . ALA A 1 182 ? -9.610 0.736 29.428 1.00 96.12 182 ALA A CA 1
ATOM 1356 C C . ALA A 1 182 ? -11.075 0.540 29.846 1.00 96.12 182 ALA A C 1
ATOM 1358 O O . ALA A 1 182 ? -11.436 -0.451 30.480 1.00 96.12 182 ALA A O 1
ATOM 1359 N N . ALA A 1 183 ? -11.927 1.491 29.479 1.00 97.06 183 ALA A N 1
ATOM 1360 C CA . ALA A 1 183 ? -13.353 1.441 29.739 1.00 97.06 183 ALA A CA 1
ATOM 1361 C C . ALA A 1 183 ? -14.082 0.515 28.750 1.00 97.06 183 ALA A C 1
ATOM 1363 O O . ALA A 1 183 ? -13.653 0.293 27.613 1.00 97.06 183 ALA A O 1
ATOM 1364 N N . GLY A 1 184 ? -15.247 0.018 29.172 1.00 96.75 184 GLY A N 1
ATOM 1365 C CA . GLY A 1 184 ? -16.113 -0.821 28.344 1.00 96.75 184 GLY A CA 1
ATOM 1366 C C . GLY A 1 184 ? -15.568 -2.233 28.113 1.00 96.75 184 GLY A C 1
ATOM 1367 O O . GLY A 1 184 ? -14.669 -2.697 28.809 1.00 96.75 184 GLY A O 1
ATOM 1368 N N . LYS A 1 185 ? -16.148 -2.937 27.136 1.00 97.56 185 LYS A N 1
ATOM 1369 C CA . LYS A 1 185 ? -15.704 -4.287 26.765 1.00 97.56 185 LYS A CA 1
ATOM 1370 C C . LYS A 1 185 ? -14.418 -4.207 25.943 1.00 97.56 185 LYS A C 1
ATOM 1372 O O . LYS A 1 185 ? -14.407 -3.533 24.912 1.00 97.56 185 LYS A O 1
ATOM 1377 N N . VAL A 1 186 ? -13.384 -4.928 26.372 1.00 97.94 186 VAL A N 1
ATOM 1378 C CA . VAL A 1 186 ? -12.081 -5.002 25.703 1.00 97.94 186 VAL A CA 1
ATOM 1379 C C . VAL A 1 186 ? -11.700 -6.460 25.500 1.00 97.94 186 VAL A C 1
ATOM 1381 O O . VAL A 1 186 ? -11.554 -7.196 26.471 1.00 97.94 186 VAL A O 1
ATOM 1384 N N . ASP A 1 187 ? -11.520 -6.850 24.245 1.00 97.75 187 ASP A N 1
ATOM 1385 C CA . ASP A 1 187 ? -11.031 -8.168 23.855 1.00 97.75 187 ASP A CA 1
ATOM 1386 C C . ASP A 1 187 ? -9.617 -8.027 23.256 1.00 97.75 187 ASP A C 1
ATOM 1388 O O . ASP A 1 187 ? -9.302 -7.030 22.599 1.00 97.75 187 ASP A O 1
ATOM 1392 N N . ILE A 1 188 ? -8.753 -9.021 23.476 1.00 97.06 188 ILE A N 1
ATOM 1393 C CA . ILE A 1 188 ? -7.405 -9.094 22.891 1.00 97.06 188 ILE A CA 1
ATOM 1394 C C . ILE A 1 188 ? -7.301 -10.396 22.102 1.00 97.06 188 ILE A C 1
ATOM 1396 O O . ILE A 1 188 ? -7.644 -11.462 22.612 1.00 97.06 188 ILE A O 1
ATOM 1400 N N . HIS A 1 189 ? -6.800 -10.317 20.873 1.00 94.62 189 HIS A N 1
ATOM 1401 C CA . HIS A 1 189 ? -6.471 -11.474 20.054 1.00 94.62 189 HIS A CA 1
ATOM 1402 C C . HIS A 1 189 ? -4.989 -11.438 19.684 1.00 94.62 189 HIS A C 1
ATOM 1404 O O . HIS A 1 189 ? -4.528 -10.504 19.027 1.00 94.62 189 HIS A O 1
ATOM 1410 N N . LEU A 1 190 ? -4.242 -12.451 20.126 1.00 91.81 190 LEU A N 1
ATOM 1411 C CA . LEU A 1 190 ? -2.813 -12.559 19.853 1.00 91.81 190 LEU A CA 1
ATOM 1412 C C . LEU A 1 190 ? -2.557 -13.474 18.655 1.00 91.81 190 LEU A C 1
ATOM 1414 O O . LEU A 1 190 ? -3.073 -14.589 18.607 1.00 91.81 190 LEU A O 1
ATOM 1418 N N . ILE A 1 191 ? -1.727 -13.014 17.720 1.00 84.56 191 ILE A N 1
ATOM 1419 C CA . ILE A 1 191 ? -1.242 -13.805 16.588 1.00 84.56 191 ILE A CA 1
ATOM 1420 C C . ILE A 1 191 ? 0.165 -14.294 16.927 1.00 84.56 191 ILE A C 1
ATOM 1422 O O . ILE A 1 191 ? 1.132 -13.525 16.934 1.00 84.56 191 ILE A O 1
ATOM 1426 N N . GLU A 1 192 ? 0.265 -15.582 17.246 1.00 86.50 192 GLU A N 1
ATOM 1427 C CA . GLU A 1 192 ? 1.521 -16.194 17.668 1.00 86.50 192 GLU A CA 1
ATOM 1428 C C . GLU A 1 192 ? 2.581 -16.121 16.559 1.00 86.50 192 GLU A C 1
ATOM 1430 O O . GLU A 1 192 ? 2.333 -16.462 15.404 1.00 86.50 192 GLU A O 1
ATOM 1435 N N . GLY A 1 193 ? 3.782 -15.667 16.911 1.00 77.06 193 GLY A N 1
ATOM 1436 C CA . GLY A 1 193 ? 4.930 -15.574 16.015 1.00 77.06 193 GLY A CA 1
ATOM 1437 C C . GLY A 1 193 ? 4.934 -14.383 15.053 1.00 77.06 193 GLY A C 1
ATOM 1438 O O . GLY A 1 193 ? 5.972 -14.155 14.432 1.00 77.06 193 GLY A O 1
ATOM 1439 N N . ALA A 1 194 ? 3.847 -13.615 14.945 1.00 78.50 194 ALA A N 1
ATOM 1440 C CA . ALA A 1 194 ? 3.757 -12.483 14.024 1.00 78.50 194 ALA A CA 1
ATOM 1441 C C . ALA A 1 194 ? 4.450 -11.222 14.569 1.00 78.50 194 ALA A C 1
ATOM 1443 O O . ALA A 1 194 ? 4.277 -10.850 15.733 1.00 78.50 194 ALA A O 1
ATOM 1444 N N . GLY A 1 195 ? 5.221 -10.553 13.711 1.00 78.62 195 GLY A N 1
ATOM 1445 C CA . GLY A 1 195 ? 5.713 -9.188 13.895 1.00 78.62 195 GLY A CA 1
ATOM 1446 C C . GLY A 1 195 ? 4.726 -8.128 13.393 1.00 78.62 195 GLY A C 1
ATOM 1447 O O . GLY A 1 195 ? 3.672 -8.456 12.855 1.00 78.62 195 GLY A O 1
ATOM 1448 N N . HIS A 1 196 ? 5.087 -6.848 13.538 1.00 82.88 196 HIS A N 1
ATOM 1449 C CA . HIS A 1 196 ? 4.191 -5.705 13.287 1.00 82.88 196 HIS A CA 1
ATOM 1450 C C . HIS A 1 196 ? 3.547 -5.724 11.895 1.00 82.88 196 HIS A C 1
ATOM 1452 O O . HIS A 1 196 ? 2.328 -5.752 11.761 1.00 82.88 196 HIS A O 1
ATOM 1458 N N . PHE A 1 197 ? 4.377 -5.797 10.855 1.00 78.06 197 PHE A N 1
ATOM 1459 C CA . PHE A 1 197 ? 3.919 -5.755 9.465 1.00 78.06 197 PHE A CA 1
ATOM 1460 C C . PHE A 1 197 ? 3.285 -7.069 8.996 1.00 78.06 197 PHE A C 1
ATOM 1462 O O . PHE A 1 197 ? 2.536 -7.081 8.031 1.00 78.06 197 PHE A O 1
ATOM 1469 N N . GLN A 1 198 ? 3.540 -8.183 9.691 1.00 72.31 198 GLN A N 1
ATOM 1470 C CA . GLN A 1 198 ? 2.976 -9.488 9.329 1.00 72.31 198 GLN A CA 1
ATOM 1471 C C . GLN A 1 198 ? 1.489 -9.609 9.700 1.00 72.31 198 GLN A C 1
ATOM 1473 O O . GLN A 1 198 ? 0.810 -10.509 9.214 1.00 72.31 198 GLN A O 1
ATOM 1478 N N . MET A 1 199 ? 0.981 -8.725 10.566 1.00 71.81 199 MET A N 1
ATOM 1479 C CA . MET A 1 199 ? -0.426 -8.710 10.978 1.00 71.81 199 MET A CA 1
ATOM 1480 C C . MET A 1 199 ? -1.363 -8.020 9.990 1.00 71.81 199 MET A C 1
ATOM 1482 O O . MET A 1 199 ? -2.562 -8.289 10.014 1.00 71.81 199 MET A O 1
ATOM 1486 N N . GLU A 1 200 ? -0.847 -7.125 9.148 1.00 64.06 200 GLU A N 1
ATOM 1487 C CA . GLU A 1 200 ? -1.657 -6.363 8.186 1.00 64.06 200 GLU A CA 1
ATOM 1488 C C . GLU A 1 200 ? -2.065 -7.220 6.967 1.00 64.06 200 GLU A C 1
ATOM 1490 O O . GLU A 1 200 ? -2.852 -6.791 6.129 1.00 64.06 200 GLU A O 1
ATOM 1495 N N . GLY A 1 201 ? -1.604 -8.476 6.937 1.00 56.72 201 GLY A N 1
ATOM 1496 C CA . GLY A 1 201 ? -1.886 -9.489 5.927 1.00 56.72 201 GLY A CA 1
ATOM 1497 C C . GLY A 1 201 ? -0.598 -9.990 5.260 1.00 56.72 201 GLY A C 1
ATOM 1498 O O . GLY A 1 201 ? 0.410 -9.283 5.245 1.00 56.72 201 GLY A O 1
ATOM 1499 N N . PRO A 1 202 ? -0.588 -11.214 4.712 1.00 54.47 202 PRO A N 1
ATOM 1500 C CA . PRO A 1 202 ? 0.438 -11.637 3.767 1.00 54.47 202 PRO A CA 1
ATOM 1501 C C . PRO A 1 202 ? 0.025 -11.166 2.361 1.00 54.47 202 PRO A C 1
ATOM 1503 O O . PRO A 1 202 ? -1.047 -11.573 1.929 1.00 54.47 202 PRO A O 1
ATOM 1506 N N . ALA A 1 203 ? 0.805 -10.327 1.660 1.00 48.66 203 ALA A N 1
ATOM 1507 C CA . ALA A 1 203 ? 0.658 -10.198 0.196 1.00 48.66 203 ALA A CA 1
ATOM 1508 C C . ALA A 1 203 ? 1.779 -9.419 -0.522 1.00 48.66 203 ALA A C 1
ATOM 1510 O O . ALA A 1 203 ? 2.539 -10.003 -1.284 1.00 48.66 203 ALA A O 1
ATOM 1511 N N . PHE A 1 204 ? 1.950 -8.112 -0.304 1.00 48.94 204 PHE A N 1
ATOM 1512 C CA . PHE A 1 204 ? 2.836 -7.329 -1.178 1.00 48.94 204 PHE A CA 1
ATOM 1513 C C . PHE A 1 204 ? 3.960 -6.604 -0.435 1.00 48.94 204 PHE A C 1
ATOM 1515 O O . PHE A 1 204 ? 3.795 -5.515 0.108 1.00 48.94 204 PHE A O 1
ATOM 1522 N N . ASP A 1 205 ? 5.150 -7.198 -0.479 1.00 58.44 205 ASP A N 1
ATOM 1523 C CA . ASP A 1 205 ? 6.409 -6.483 -0.292 1.00 58.44 205 ASP A CA 1
ATOM 1524 C C . ASP A 1 205 ? 7.121 -6.445 -1.647 1.00 58.44 205 ASP A C 1
ATOM 1526 O O . ASP A 1 205 ? 7.574 -7.474 -2.149 1.00 58.44 205 ASP A O 1
ATOM 1530 N N . ALA A 1 206 ? 7.229 -5.260 -2.253 1.00 58.59 206 ALA A N 1
ATOM 1531 C CA . ALA A 1 206 ? 7.902 -5.087 -3.538 1.00 58.59 206 ALA A CA 1
ATOM 1532 C C . ALA A 1 206 ? 9.345 -5.628 -3.519 1.00 58.59 206 ALA A C 1
ATOM 1534 O O . ALA A 1 206 ? 9.814 -6.146 -4.529 1.00 58.59 206 ALA A O 1
ATOM 1535 N N . GLN A 1 207 ? 10.045 -5.576 -2.380 1.00 58.12 207 GLN A N 1
ATOM 1536 C CA . GLN A 1 207 ? 11.392 -6.136 -2.235 1.00 58.12 207 GLN A CA 1
ATOM 1537 C C . GLN A 1 207 ? 11.358 -7.667 -2.163 1.00 58.12 207 GLN A C 1
ATOM 1539 O O . GLN A 1 207 ? 12.226 -8.337 -2.728 1.00 58.12 207 GLN A O 1
ATOM 1544 N N . MET A 1 208 ? 10.331 -8.247 -1.539 1.00 61.88 208 MET A N 1
ATOM 1545 C CA . MET A 1 208 ? 10.078 -9.689 -1.566 1.00 61.88 208 MET A CA 1
ATOM 1546 C C . MET A 1 208 ? 9.726 -10.171 -2.981 1.00 61.88 208 MET A C 1
ATOM 1548 O O . MET A 1 208 ? 10.291 -11.160 -3.441 1.00 61.88 208 MET A O 1
ATOM 1552 N N . VAL A 1 209 ? 8.885 -9.439 -3.714 1.00 69.94 209 VAL A N 1
ATOM 1553 C CA . VAL A 1 209 ? 8.552 -9.734 -5.117 1.00 69.94 209 VAL A CA 1
ATOM 1554 C C . VAL A 1 209 ? 9.796 -9.650 -5.998 1.00 69.94 209 VAL A C 1
ATOM 1556 O O . VAL A 1 209 ? 10.099 -10.594 -6.729 1.00 69.94 209 VAL A O 1
ATOM 1559 N N . VAL A 1 210 ? 10.561 -8.559 -5.887 1.00 74.56 210 VAL A N 1
ATOM 1560 C CA . VAL A 1 210 ? 11.816 -8.380 -6.624 1.00 74.56 210 VAL A CA 1
ATOM 1561 C C . VAL A 1 210 ? 12.809 -9.482 -6.266 1.00 74.56 210 VAL A C 1
ATOM 1563 O O . VAL A 1 210 ? 13.378 -10.068 -7.172 1.00 74.56 210 VAL A O 1
ATOM 1566 N N . SER A 1 211 ? 12.984 -9.854 -4.997 1.00 70.06 211 SER A N 1
ATOM 1567 C CA . SER A 1 211 ? 13.905 -10.941 -4.617 1.00 70.06 211 SER A CA 1
ATOM 1568 C C . SER A 1 211 ? 13.444 -12.333 -5.071 1.00 70.06 211 SER A C 1
ATOM 1570 O O . SER A 1 211 ? 14.275 -13.208 -5.329 1.00 70.06 211 SER A O 1
ATOM 1572 N N . HIS A 1 212 ? 12.135 -12.560 -5.214 1.00 73.00 212 HIS A N 1
ATOM 1573 C CA . HIS A 1 212 ? 11.604 -13.801 -5.776 1.00 73.00 212 HIS A CA 1
ATOM 1574 C C . HIS A 1 212 ? 11.799 -13.888 -7.288 1.00 73.00 212 HIS A C 1
ATOM 1576 O O . HIS A 1 212 ? 12.149 -14.964 -7.783 1.00 73.00 212 HIS A O 1
ATOM 1582 N N . LEU A 1 213 ? 11.587 -12.775 -7.995 1.00 79.31 213 LEU A N 1
ATOM 1583 C CA . LEU A 1 213 ? 11.674 -12.690 -9.451 1.00 79.31 213 LEU A CA 1
ATOM 1584 C C . LEU A 1 213 ? 13.117 -12.553 -9.943 1.00 79.31 213 LEU A C 1
ATOM 1586 O O . 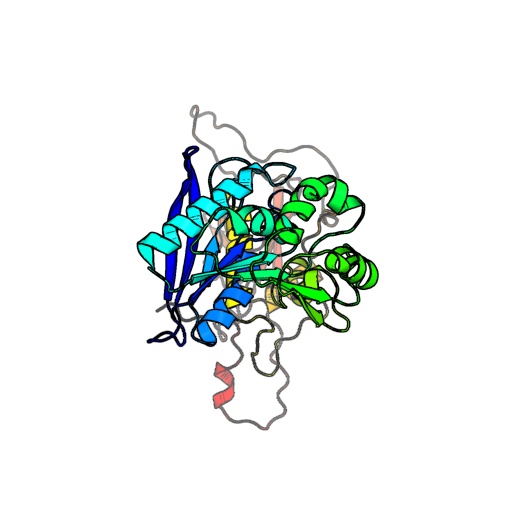LEU A 1 213 ? 13.512 -13.253 -10.871 1.00 79.31 213 LEU A O 1
ATOM 1590 N N . LEU A 1 214 ? 13.917 -11.692 -9.319 1.00 84.25 214 LEU A N 1
ATOM 1591 C CA . LEU A 1 214 ? 15.259 -11.318 -9.756 1.00 84.25 214 LEU A CA 1
ATOM 1592 C C . LEU A 1 214 ? 16.295 -12.384 -9.377 1.00 84.25 214 LEU A C 1
ATOM 1594 O O . LEU A 1 214 ? 17.120 -12.204 -8.483 1.00 84.25 214 LEU A O 1
ATOM 1598 N N . LYS A 1 215 ? 16.246 -13.523 -10.073 1.00 84.06 215 LYS A N 1
ATOM 1599 C CA . LYS A 1 215 ? 17.146 -14.672 -9.876 1.00 84.06 215 LYS A CA 1
ATOM 1600 C C . LYS A 1 215 ? 17.881 -15.031 -11.175 1.00 84.06 215 LYS A C 1
ATOM 1602 O O . LYS A 1 215 ? 17.683 -16.134 -11.683 1.00 84.06 215 LYS A O 1
ATOM 1607 N N . PRO A 1 216 ? 18.755 -14.154 -11.702 1.00 84.31 216 PRO A N 1
ATOM 1608 C CA . PRO A 1 216 ? 19.374 -14.321 -13.022 1.00 84.31 216 PRO A CA 1
ATOM 1609 C C . PRO A 1 216 ? 20.029 -15.697 -13.250 1.00 84.31 216 PRO A C 1
ATOM 1611 O O . PRO A 1 216 ? 19.813 -16.318 -14.282 1.00 84.31 216 PRO A O 1
ATOM 1614 N N . ARG A 1 217 ? 20.733 -16.235 -12.242 1.00 80.94 217 ARG A N 1
ATOM 1615 C CA . ARG A 1 217 ? 21.466 -17.521 -12.324 1.00 80.94 217 ARG A CA 1
ATOM 1616 C C . ARG A 1 217 ? 20.667 -18.772 -11.967 1.00 80.94 217 ARG A C 1
ATOM 1618 O O . ARG A 1 217 ? 21.178 -19.882 -12.075 1.00 80.94 217 ARG A O 1
ATOM 1625 N N . GLY A 1 218 ? 19.458 -18.613 -11.437 1.00 74.62 218 GLY A N 1
ATOM 1626 C CA . GLY A 1 218 ? 18.751 -19.704 -10.757 1.00 74.62 218 GLY A CA 1
ATOM 1627 C C . GLY A 1 218 ? 17.254 -19.750 -11.009 1.00 74.62 218 GLY A C 1
ATOM 1628 O O . GLY A 1 218 ? 16.580 -20.635 -10.479 1.00 74.62 218 GLY A O 1
ATOM 1629 N N . TRP A 1 219 ? 16.719 -18.811 -11.786 1.00 82.19 219 TRP A N 1
ATOM 1630 C CA . TRP A 1 219 ? 15.313 -18.811 -12.131 1.00 82.19 219 TRP A CA 1
ATOM 1631 C C . TRP A 1 219 ? 14.982 -20.008 -13.026 1.00 82.19 219 TRP A C 1
ATOM 1633 O O . TRP A 1 219 ? 15.686 -20.310 -13.989 1.00 82.19 219 TRP A O 1
ATOM 1643 N N . LYS A 1 220 ? 13.891 -20.697 -12.694 1.00 75.38 220 LYS A N 1
ATOM 1644 C CA . LYS A 1 220 ? 13.314 -21.773 -13.499 1.00 75.38 220 LYS A CA 1
ATOM 1645 C C . LYS A 1 220 ? 11.811 -21.539 -13.614 1.00 75.38 220 LYS A C 1
ATOM 1647 O O . LYS A 1 220 ? 11.205 -21.119 -12.623 1.00 75.38 220 LYS A O 1
ATOM 1652 N N . PRO A 1 221 ? 11.199 -21.837 -14.771 1.00 71.25 221 PRO A N 1
ATOM 1653 C CA . PRO A 1 221 ? 9.757 -21.733 -14.913 1.00 71.25 221 PRO A CA 1
ATOM 1654 C C . PRO A 1 221 ? 9.052 -22.670 -13.911 1.00 71.25 221 PRO A C 1
ATOM 1656 O O . PRO A 1 221 ? 9.487 -23.814 -13.729 1.00 71.25 221 PRO A O 1
ATOM 1659 N N . PRO A 1 222 ? 7.971 -22.222 -13.247 1.00 67.81 222 PRO A N 1
ATOM 1660 C CA . PRO A 1 222 ? 7.178 -23.068 -12.364 1.00 67.81 222 PRO A CA 1
ATOM 1661 C C . PRO A 1 222 ? 6.638 -24.311 -13.082 1.00 67.81 222 PRO A C 1
ATOM 1663 O O . PRO A 1 222 ? 5.967 -24.201 -14.106 1.00 67.81 222 PRO A O 1
ATOM 1666 N N . VAL A 1 223 ? 6.844 -25.492 -12.487 1.00 67.31 223 VAL A N 1
ATOM 1667 C CA . VAL A 1 223 ? 6.444 -26.799 -13.056 1.00 67.31 223 VAL A CA 1
ATOM 1668 C C . VAL A 1 223 ? 4.947 -26.870 -13.389 1.00 67.31 223 VAL A C 1
ATOM 1670 O O . VAL A 1 223 ? 4.553 -27.534 -14.338 1.00 67.31 223 VAL A O 1
ATOM 1673 N N . ARG A 1 224 ? 4.099 -26.184 -12.614 1.00 72.88 224 ARG A N 1
ATOM 1674 C CA . ARG A 1 224 ? 2.634 -26.200 -12.774 1.00 72.88 224 ARG A CA 1
ATOM 1675 C C . ARG A 1 224 ? 2.058 -24.907 -13.348 1.00 72.88 224 ARG A C 1
ATOM 1677 O O . ARG A 1 224 ? 0.869 -24.663 -13.193 1.00 72.88 224 ARG A O 1
ATOM 1684 N N . ARG A 1 225 ? 2.898 -24.040 -13.926 1.00 66.00 225 ARG A N 1
ATOM 1685 C CA . ARG A 1 225 ? 2.518 -22.679 -14.353 1.00 66.00 225 ARG A CA 1
ATOM 1686 C C . ARG A 1 225 ? 1.857 -21.824 -13.261 1.00 66.00 225 ARG A C 1
ATOM 1688 O O . ARG A 1 225 ? 1.222 -20.817 -13.550 1.00 66.00 225 ARG A O 1
ATOM 1695 N N . GLN A 1 226 ? 2.015 -22.215 -12.001 1.00 64.50 226 GLN A N 1
ATOM 1696 C CA . GLN A 1 226 ? 1.503 -21.463 -10.871 1.00 64.50 226 GLN A CA 1
ATOM 1697 C C . GLN A 1 226 ? 2.462 -20.307 -10.605 1.00 64.50 226 GLN A C 1
ATOM 1699 O O . GLN A 1 226 ? 3.642 -20.526 -10.321 1.00 64.50 226 GLN A O 1
ATOM 1704 N N . PHE A 1 227 ? 1.962 -19.086 -10.744 1.00 73.38 227 PHE A N 1
ATOM 1705 C CA . PHE A 1 227 ? 2.684 -17.905 -10.305 1.00 73.38 227 PHE A CA 1
ATOM 1706 C C . PHE A 1 227 ? 2.570 -17.788 -8.784 1.00 73.38 227 PHE A C 1
ATOM 1708 O O . PHE A 1 227 ? 1.567 -18.202 -8.205 1.00 73.38 227 PHE A O 1
ATOM 1715 N N . PHE A 1 228 ? 3.626 -17.300 -8.133 1.00 68.56 228 PHE A N 1
ATOM 1716 C CA . PHE A 1 228 ? 3.649 -17.205 -6.671 1.00 68.56 228 PHE A CA 1
ATOM 1717 C C . PHE A 1 228 ? 2.831 -16.023 -6.144 1.00 68.56 228 PHE A C 1
ATOM 1719 O O . PHE A 1 228 ? 2.535 -16.022 -4.957 1.00 68.56 228 PHE A O 1
ATOM 1726 N N . LEU A 1 229 ? 2.482 -15.067 -7.019 1.00 67.38 229 LEU A N 1
ATOM 1727 C CA . LEU A 1 229 ? 1.540 -13.996 -6.715 1.00 67.38 229 LEU A CA 1
ATOM 1728 C C . LEU A 1 229 ? 0.139 -14.341 -7.224 1.00 67.38 229 LEU A C 1
ATOM 1730 O O . LEU A 1 229 ? -0.018 -14.848 -8.340 1.00 67.38 229 LEU A O 1
ATOM 1734 N N . ASP A 1 230 ? -0.871 -14.015 -6.431 1.00 67.94 230 ASP A N 1
ATOM 1735 C CA . ASP A 1 230 ? -2.275 -14.037 -6.813 1.00 67.94 230 ASP A CA 1
ATOM 1736 C C . ASP A 1 230 ? -2.697 -12.765 -7.581 1.00 67.94 230 ASP A C 1
ATOM 1738 O O . ASP A 1 230 ? -1.914 -11.843 -7.823 1.00 67.94 230 ASP A O 1
ATOM 1742 N N . CYS A 1 231 ? -3.954 -12.712 -8.029 1.00 68.06 231 CYS A N 1
ATOM 1743 C CA . CYS A 1 231 ? -4.456 -11.589 -8.824 1.00 68.06 231 CYS A CA 1
ATOM 1744 C C . CYS A 1 231 ? -4.497 -10.253 -8.061 1.00 68.06 231 CYS A C 1
ATOM 1746 O O . CYS A 1 231 ? -4.405 -9.191 -8.684 1.00 68.06 231 CYS A O 1
ATOM 1748 N N . ASN A 1 232 ? -4.627 -10.283 -6.735 1.00 57.16 232 ASN A N 1
ATOM 1749 C CA . ASN A 1 232 ? -4.629 -9.087 -5.904 1.00 57.16 232 ASN A CA 1
ATOM 1750 C C . ASN A 1 232 ? -3.201 -8.575 -5.712 1.00 57.16 232 ASN A C 1
ATOM 1752 O O . ASN A 1 232 ? -2.961 -7.392 -5.941 1.00 57.16 232 ASN A O 1
ATOM 1756 N N . GLU A 1 233 ? -2.256 -9.464 -5.407 1.00 65.19 233 GLU A N 1
ATOM 1757 C CA . GLU A 1 233 ? -0.827 -9.153 -5.305 1.00 65.19 233 GLU A CA 1
ATOM 1758 C C . GLU A 1 233 ? -0.264 -8.600 -6.627 1.00 65.19 233 GLU A C 1
ATOM 1760 O O . GLU A 1 233 ? 0.503 -7.636 -6.634 1.00 65.19 233 GLU A O 1
ATOM 1765 N N . ILE A 1 234 ? -0.692 -9.148 -7.772 1.00 74.44 234 ILE A N 1
ATOM 1766 C CA . ILE A 1 234 ? -0.352 -8.606 -9.099 1.00 74.44 234 ILE A CA 1
ATOM 1767 C C . ILE A 1 234 ? -0.918 -7.192 -9.272 1.00 74.44 234 ILE A C 1
ATOM 1769 O O . ILE A 1 234 ? -0.228 -6.299 -9.757 1.00 74.44 234 ILE A O 1
ATOM 1773 N N . SER A 1 235 ? -2.169 -6.966 -8.873 1.00 71.06 235 SER A N 1
ATOM 1774 C CA . SER A 1 235 ? -2.788 -5.644 -8.970 1.00 71.06 235 SER A CA 1
ATOM 1775 C C . SER A 1 235 ? -2.098 -4.616 -8.065 1.00 71.06 235 SER A C 1
ATOM 1777 O O . SER A 1 235 ? -1.974 -3.464 -8.466 1.00 71.06 235 SER A O 1
ATOM 1779 N N . GLU A 1 236 ? -1.610 -5.013 -6.889 1.00 65.50 236 GLU A N 1
ATOM 1780 C CA . GLU A 1 236 ? -0.822 -4.147 -5.998 1.00 65.50 236 GLU A CA 1
ATOM 1781 C C . GLU A 1 236 ? 0.562 -3.818 -6.578 1.00 65.50 236 GLU A C 1
ATOM 1783 O O . GLU A 1 236 ? 1.027 -2.675 -6.471 1.00 65.50 236 GLU A O 1
ATOM 1788 N N . LEU A 1 237 ? 1.193 -4.778 -7.265 1.00 76.56 237 LEU A N 1
ATOM 1789 C CA . LEU A 1 237 ? 2.414 -4.540 -8.036 1.00 76.56 237 LEU A CA 1
ATOM 1790 C C . LEU A 1 237 ? 2.183 -3.514 -9.150 1.00 76.56 237 LEU A C 1
ATOM 1792 O O . LEU A 1 237 ? 2.991 -2.597 -9.314 1.00 76.56 237 LEU A O 1
ATOM 1796 N N . CYS A 1 238 ? 1.078 -3.642 -9.888 1.00 80.25 238 CYS A N 1
ATOM 1797 C CA . CYS A 1 238 ? 0.704 -2.706 -10.945 1.00 80.25 238 CYS A CA 1
ATOM 1798 C C . CYS A 1 238 ? 0.446 -1.296 -10.399 1.00 80.25 238 CYS A C 1
ATOM 1800 O O . CYS A 1 238 ? 1.044 -0.351 -10.909 1.00 80.25 238 CYS A O 1
ATOM 1802 N N . ASP A 1 239 ? -0.357 -1.156 -9.337 1.00 74.31 239 ASP A N 1
ATOM 1803 C CA . ASP A 1 239 ? -0.624 0.135 -8.681 1.00 74.31 239 ASP A CA 1
ATOM 1804 C C . ASP A 1 239 ? 0.695 0.794 -8.209 1.00 74.31 239 ASP A C 1
ATOM 1806 O O . ASP A 1 239 ? 0.903 2.005 -8.349 1.00 74.31 239 ASP A O 1
ATOM 1810 N N . SER A 1 240 ? 1.625 -0.008 -7.676 1.00 75.38 240 SER A N 1
ATOM 1811 C CA . SER A 1 240 ? 2.937 0.469 -7.221 1.00 75.38 240 SER A CA 1
ATOM 1812 C C . SER A 1 240 ? 3.816 0.964 -8.371 1.00 75.38 240 SER A C 1
ATOM 1814 O O . SER A 1 240 ? 4.443 2.019 -8.246 1.00 75.38 240 SER A O 1
ATOM 1816 N N . ALA A 1 241 ? 3.854 0.230 -9.486 1.00 81.81 241 ALA A N 1
ATOM 1817 C CA . ALA A 1 241 ? 4.594 0.614 -10.685 1.00 81.81 241 ALA A CA 1
ATOM 1818 C C . ALA A 1 241 ? 3.994 1.866 -11.347 1.00 81.81 241 ALA A C 1
ATOM 1820 O O . ALA A 1 241 ? 4.731 2.793 -11.683 1.00 81.81 241 ALA A O 1
ATOM 1821 N N . GLU A 1 242 ? 2.663 1.948 -11.457 1.00 81.94 242 GLU A N 1
ATOM 1822 C CA . GLU A 1 242 ? 1.944 3.110 -11.997 1.00 81.94 242 GLU A CA 1
ATOM 1823 C C . GLU A 1 242 ? 2.313 4.391 -11.242 1.00 81.94 242 GLU A C 1
ATOM 1825 O O . GLU A 1 242 ? 2.568 5.428 -11.855 1.00 81.94 242 GLU A O 1
ATOM 1830 N N . ARG A 1 243 ? 2.415 4.324 -9.909 1.00 74.50 243 ARG A N 1
ATOM 1831 C CA . ARG A 1 243 ? 2.814 5.468 -9.078 1.00 74.50 243 ARG A CA 1
ATOM 1832 C C . ARG A 1 243 ? 4.227 5.961 -9.385 1.00 74.50 243 ARG A C 1
ATOM 1834 O O . ARG A 1 243 ? 4.467 7.166 -9.324 1.00 74.50 243 ARG A O 1
ATOM 1841 N N . ILE A 1 244 ? 5.158 5.053 -9.672 1.00 77.50 244 ILE A N 1
ATOM 1842 C CA . ILE A 1 244 ? 6.529 5.418 -10.047 1.00 77.50 244 ILE A CA 1
ATOM 1843 C C . ILE A 1 244 ? 6.489 6.118 -11.407 1.00 77.50 244 ILE A C 1
ATOM 1845 O O . ILE A 1 244 ? 6.867 7.283 -11.500 1.00 77.50 244 ILE A O 1
ATOM 1849 N N . PHE A 1 245 ? 5.903 5.469 -12.416 1.00 81.88 245 PHE A N 1
ATOM 1850 C CA . PHE A 1 245 ? 5.862 5.996 -13.781 1.00 81.88 245 PHE A CA 1
ATOM 1851 C C . PHE A 1 245 ? 5.069 7.298 -13.919 1.00 81.88 245 PHE A C 1
ATOM 1853 O O . PHE A 1 245 ? 5.439 8.151 -14.716 1.00 81.88 245 PHE A O 1
ATOM 1860 N N . THR A 1 246 ? 4.019 7.502 -13.118 1.00 82.88 246 THR A N 1
ATOM 1861 C CA . THR A 1 246 ? 3.223 8.746 -13.129 1.00 82.88 246 THR A CA 1
ATOM 1862 C C . THR A 1 246 ? 4.060 9.972 -12.760 1.00 82.88 246 THR A C 1
ATOM 1864 O O . THR A 1 246 ? 3.771 11.078 -13.213 1.00 82.88 246 THR A O 1
ATOM 1867 N N . ASN A 1 247 ? 5.090 9.793 -11.930 1.00 79.44 247 ASN A N 1
ATOM 1868 C CA . ASN A 1 247 ? 5.965 10.879 -11.493 1.00 79.44 247 ASN A CA 1
ATOM 1869 C C . ASN A 1 247 ? 7.243 10.995 -12.340 1.00 79.44 247 ASN A C 1
ATOM 1871 O O . ASN A 1 247 ? 8.019 11.931 -12.142 1.00 79.44 247 ASN A O 1
ATOM 1875 N N . GLU A 1 248 ? 7.470 10.069 -13.273 1.00 80.75 248 GLU A N 1
ATOM 1876 C CA . GLU A 1 248 ? 8.620 10.082 -14.172 1.00 80.75 248 GLU A CA 1
ATOM 1877 C C . GLU A 1 248 ? 8.264 10.753 -15.507 1.00 80.75 248 GLU A C 1
ATOM 1879 O O . GLU A 1 248 ? 7.157 10.593 -16.027 1.00 80.75 248 GLU A O 1
ATOM 1884 N N . PRO A 1 249 ? 9.183 11.526 -16.108 1.00 84.50 249 PRO A N 1
ATOM 1885 C CA . PRO A 1 249 ? 8.935 12.097 -17.420 1.00 84.50 249 PRO A CA 1
ATOM 1886 C C . PRO A 1 249 ? 8.953 10.996 -18.488 1.00 84.50 249 PRO A C 1
ATOM 1888 O O . PRO A 1 249 ? 9.832 10.139 -18.504 1.00 84.50 249 PRO A O 1
ATOM 1891 N N . THR A 1 250 ? 8.031 11.072 -19.453 1.00 82.25 250 THR A N 1
ATOM 1892 C CA . THR A 1 250 ? 7.938 10.120 -20.580 1.00 82.25 250 THR A CA 1
ATOM 1893 C C . THR A 1 250 ? 9.204 10.082 -21.445 1.00 82.25 250 THR A C 1
ATOM 1895 O O . THR A 1 250 ? 9.445 9.109 -22.155 1.00 82.25 250 THR A O 1
ATOM 1898 N N . VAL A 1 251 ? 10.021 11.140 -21.398 1.00 83.94 251 VAL A N 1
ATOM 1899 C CA . VAL A 1 251 ? 11.304 11.233 -22.100 1.00 83.94 251 VAL A CA 1
ATOM 1900 C C . VAL A 1 251 ? 12.417 11.425 -21.075 1.00 83.94 251 VAL A C 1
ATOM 1902 O O . VAL A 1 251 ? 12.513 12.479 -20.444 1.00 83.94 251 VAL A O 1
ATOM 1905 N N . LEU A 1 252 ? 13.276 10.415 -20.941 1.00 80.62 252 LEU A N 1
ATOM 1906 C CA . LEU A 1 252 ? 14.463 10.458 -20.090 1.00 80.62 252 LEU A CA 1
ATOM 1907 C C . LEU A 1 252 ? 15.688 10.906 -20.893 1.00 80.62 252 LEU A C 1
ATOM 1909 O O . LEU A 1 252 ? 15.906 10.464 -22.021 1.00 80.62 252 LEU A O 1
ATOM 1913 N N . GLN A 1 253 ? 16.517 11.758 -20.289 1.00 82.00 253 GLN A N 1
ATOM 1914 C CA . GLN A 1 253 ? 17.840 12.100 -20.811 1.00 82.00 253 GLN A CA 1
ATOM 1915 C C . GLN A 1 253 ? 18.887 11.271 -20.071 1.00 82.00 253 GLN A C 1
ATOM 1917 O O . GLN A 1 253 ? 19.089 11.445 -18.871 1.00 82.00 253 GLN A O 1
ATOM 1922 N N . ILE A 1 254 ? 19.536 10.357 -20.787 1.00 81.00 254 ILE A N 1
ATOM 1923 C CA . ILE A 1 254 ? 20.493 9.405 -20.219 1.00 81.00 254 ILE A CA 1
ATOM 1924 C C . ILE A 1 254 ? 21.856 9.638 -20.871 1.00 81.00 254 ILE A C 1
ATOM 1926 O O . ILE A 1 254 ? 21.943 9.893 -22.073 1.00 81.00 254 ILE A O 1
ATOM 1930 N N . LYS A 1 255 ? 22.924 9.572 -20.074 1.00 79.50 255 LYS A N 1
ATOM 1931 C CA . LYS A 1 255 ? 24.302 9.682 -20.566 1.00 79.50 255 LYS A CA 1
ATOM 1932 C C . LYS A 1 255 ? 24.836 8.302 -20.924 1.00 79.50 255 LYS A C 1
ATOM 1934 O O . LYS A 1 255 ? 24.628 7.355 -20.173 1.00 79.50 255 LYS A O 1
ATOM 1939 N N . ALA A 1 256 ? 25.543 8.212 -22.047 1.00 80.81 256 ALA A N 1
ATOM 1940 C CA . ALA A 1 256 ? 26.352 7.043 -22.361 1.00 80.81 256 ALA A CA 1
ATOM 1941 C C . ALA A 1 256 ? 27.467 6.866 -21.302 1.00 80.81 256 ALA A C 1
ATOM 1943 O O . ALA A 1 256 ? 27.915 7.864 -20.726 1.00 80.81 256 ALA A O 1
ATOM 1944 N N . PRO A 1 257 ? 27.929 5.631 -21.039 1.00 82.88 257 PRO A N 1
ATOM 1945 C CA . PRO A 1 257 ? 27.573 4.390 -21.730 1.00 82.88 257 PRO A CA 1
ATOM 1946 C C . PRO A 1 257 ? 26.215 3.823 -21.289 1.00 82.88 257 PRO A C 1
ATOM 1948 O O . PRO A 1 257 ? 25.839 3.928 -20.126 1.00 82.88 257 PRO A O 1
ATOM 1951 N N . VAL A 1 258 ? 25.472 3.209 -22.216 1.00 84.38 258 VAL A N 1
ATOM 1952 C CA . VAL A 1 258 ? 24.170 2.578 -21.920 1.00 84.38 258 VAL A CA 1
ATOM 1953 C C . VAL A 1 258 ? 24.025 1.226 -22.605 1.00 84.38 258 VAL A C 1
ATOM 1955 O O . VAL A 1 258 ? 24.533 1.001 -23.701 1.00 84.38 258 VAL A O 1
ATOM 1958 N N . LYS A 1 259 ? 23.280 0.328 -21.962 1.00 86.56 259 LYS A N 1
ATOM 1959 C CA . LYS A 1 259 ? 22.798 -0.920 -22.558 1.00 86.56 259 LYS A CA 1
ATOM 1960 C C . LYS A 1 259 ? 21.327 -0.722 -22.906 1.00 86.56 259 LYS A C 1
ATOM 1962 O O . LYS A 1 259 ? 20.539 -0.354 -22.038 1.00 86.56 259 LYS A O 1
ATOM 1967 N N . ILE A 1 260 ? 20.968 -0.935 -24.165 1.00 90.94 260 ILE A N 1
ATOM 1968 C CA . ILE A 1 260 ? 19.594 -0.836 -24.651 1.00 90.94 260 ILE A CA 1
ATOM 1969 C C . ILE A 1 260 ? 19.086 -2.256 -24.862 1.00 90.94 260 ILE A C 1
ATOM 1971 O O . ILE A 1 260 ? 19.629 -3.001 -25.680 1.00 90.94 260 ILE A O 1
ATOM 1975 N N . PHE A 1 261 ? 18.048 -2.610 -24.114 1.00 91.94 261 PHE A N 1
ATOM 1976 C CA . PHE A 1 261 ? 17.287 -3.839 -24.290 1.00 91.94 261 PHE A CA 1
ATOM 1977 C C . PHE A 1 261 ? 16.042 -3.496 -25.118 1.00 91.94 261 PHE A C 1
ATOM 1979 O O . PHE A 1 261 ? 15.381 -2.490 -24.859 1.00 91.94 261 PHE A O 1
ATOM 1986 N N . GLY A 1 262 ? 15.778 -4.280 -26.158 1.00 92.19 262 GLY A N 1
ATOM 1987 C CA . GLY A 1 262 ? 14.603 -4.152 -27.012 1.00 92.19 262 GLY A CA 1
ATOM 1988 C C . GLY A 1 262 ? 13.364 -4.783 -26.385 1.00 92.19 262 GLY A C 1
ATOM 1989 O O . GLY A 1 262 ? 13.326 -5.090 -25.194 1.00 92.19 262 GLY A O 1
ATOM 1990 N N . ASP A 1 263 ? 12.342 -4.999 -27.209 1.00 91.19 263 ASP A N 1
ATOM 1991 C CA . ASP A 1 263 ? 11.110 -5.635 -26.743 1.00 91.19 263 ASP A CA 1
ATOM 1992 C C . ASP A 1 263 ? 11.380 -7.105 -26.383 1.00 91.19 263 ASP A C 1
ATOM 1994 O O . ASP A 1 263 ? 12.029 -7.841 -27.133 1.00 91.19 263 ASP A O 1
ATOM 1998 N N . LEU A 1 264 ? 10.909 -7.501 -25.204 1.00 90.38 264 LEU A N 1
ATOM 1999 C CA . LEU A 1 264 ? 10.981 -8.861 -24.672 1.00 90.38 264 LEU A CA 1
ATOM 2000 C C . LEU A 1 264 ? 9.643 -9.590 -24.779 1.00 90.38 264 LEU A C 1
ATOM 2002 O O . LEU A 1 264 ? 9.582 -10.784 -24.509 1.00 90.38 264 LEU A O 1
ATOM 2006 N N . HIS A 1 265 ? 8.563 -8.883 -25.107 1.00 87.06 265 HIS A N 1
ATOM 2007 C CA . HIS A 1 265 ? 7.229 -9.435 -25.307 1.00 87.06 265 HIS A CA 1
ATOM 2008 C C . HIS A 1 265 ? 6.711 -10.294 -24.134 1.00 87.06 265 HIS A C 1
ATOM 2010 O O . HIS A 1 265 ? 5.960 -11.249 -24.320 1.00 87.06 265 HIS A O 1
ATOM 2016 N N . GLY A 1 266 ? 7.143 -9.972 -22.909 1.00 84.50 266 GLY A N 1
ATOM 2017 C CA . GLY A 1 266 ? 6.806 -10.721 -21.693 1.00 84.50 266 GLY A CA 1
ATOM 2018 C C . GLY A 1 266 ? 7.643 -11.985 -21.448 1.00 84.50 266 GLY A C 1
ATOM 2019 O O . GLY A 1 266 ? 7.392 -12.691 -20.471 1.00 84.50 266 GLY A O 1
ATOM 2020 N N . GLN A 1 267 ? 8.660 -12.278 -22.267 1.00 84.75 267 GLN A N 1
ATOM 2021 C CA . GLN A 1 267 ? 9.542 -13.438 -22.096 1.00 84.75 267 GLN A CA 1
ATOM 2022 C C . GLN A 1 267 ? 10.493 -13.257 -20.905 1.00 84.75 267 GLN A C 1
ATOM 2024 O O . GLN A 1 267 ? 11.660 -12.888 -21.032 1.00 84.75 267 GLN A O 1
ATOM 2029 N N . PHE A 1 268 ? 9.986 -13.568 -19.713 1.00 86.12 268 PHE A N 1
ATOM 2030 C CA . PHE A 1 268 ? 10.719 -13.415 -18.457 1.00 86.12 268 PHE A CA 1
ATOM 2031 C C . PHE A 1 268 ? 12.009 -14.251 -18.392 1.00 86.12 268 PHE A C 1
ATOM 2033 O O . PHE A 1 268 ? 12.994 -13.826 -17.794 1.00 86.12 268 PHE A O 1
ATOM 2040 N N . GLY A 1 269 ? 12.038 -15.420 -19.039 1.00 86.25 269 GLY A N 1
ATOM 2041 C CA . GLY A 1 269 ? 13.250 -16.239 -19.128 1.00 86.25 269 GLY A CA 1
ATOM 2042 C C . GLY A 1 269 ? 14.402 -15.512 -19.829 1.00 86.25 269 GLY A C 1
ATOM 2043 O O . GLY A 1 269 ? 15.525 -15.527 -19.329 1.00 86.25 269 GLY A O 1
ATOM 2044 N N . ASP A 1 270 ? 14.119 -14.812 -20.930 1.00 89.81 270 ASP A N 1
ATOM 2045 C CA . ASP A 1 270 ? 15.124 -14.013 -21.638 1.00 89.81 270 ASP A CA 1
ATOM 2046 C C . ASP A 1 270 ? 15.555 -12.797 -20.814 1.00 89.81 270 ASP A C 1
ATOM 2048 O O . ASP A 1 270 ? 16.747 -12.507 -20.749 1.00 89.81 270 ASP A O 1
ATOM 2052 N N . LEU A 1 271 ? 14.633 -12.163 -20.079 1.00 90.31 271 LEU A N 1
ATOM 2053 C CA . LEU A 1 271 ? 14.979 -11.111 -19.115 1.00 90.31 271 LEU A CA 1
ATOM 2054 C C . LEU A 1 271 ? 15.984 -11.601 -18.057 1.00 90.31 271 LEU A C 1
ATOM 2056 O O . LEU A 1 271 ? 16.948 -10.904 -17.749 1.00 90.31 271 LEU A O 1
ATOM 2060 N N . MET A 1 272 ? 15.792 -12.803 -17.504 1.00 89.81 272 MET A N 1
ATOM 2061 C CA . MET A 1 272 ? 16.718 -13.362 -16.509 1.00 89.81 272 MET A CA 1
ATOM 2062 C C . MET A 1 272 ? 18.090 -13.677 -17.100 1.00 89.81 272 MET A C 1
ATOM 2064 O O . MET A 1 272 ? 19.099 -13.391 -16.460 1.00 89.81 272 MET A O 1
ATOM 2068 N N . ARG A 1 273 ? 18.137 -14.199 -18.331 1.00 88.00 273 ARG A N 1
ATOM 2069 C CA . ARG A 1 273 ? 19.394 -14.441 -19.057 1.00 88.00 273 ARG A CA 1
ATOM 2070 C C . ARG A 1 273 ? 20.150 -13.141 -19.313 1.00 88.00 273 ARG A C 1
ATOM 2072 O O . ARG A 1 273 ? 21.355 -13.079 -19.101 1.00 88.00 273 ARG A O 1
ATOM 2079 N N . LEU A 1 274 ? 19.433 -12.093 -19.715 1.00 88.38 274 LEU A N 1
ATOM 2080 C CA . LEU A 1 274 ? 19.993 -10.757 -19.897 1.00 88.38 274 LEU A CA 1
ATOM 2081 C C . LEU A 1 274 ? 20.593 -10.205 -18.604 1.00 88.38 274 LEU A C 1
ATOM 2083 O O . LEU A 1 274 ? 21.684 -9.645 -18.631 1.00 88.38 274 LEU A O 1
ATOM 2087 N N . PHE A 1 275 ? 19.907 -10.374 -17.475 1.00 87.94 275 PHE A N 1
ATOM 2088 C CA . PHE A 1 275 ? 20.416 -9.933 -16.178 1.00 87.94 275 PHE A CA 1
ATOM 2089 C C . PHE A 1 275 ? 21.593 -10.765 -15.666 1.00 87.94 275 PHE A C 1
ATOM 2091 O O . PHE A 1 275 ? 22.435 -10.221 -14.955 1.00 87.94 275 PHE A O 1
ATOM 2098 N N . ASP A 1 276 ? 21.672 -12.053 -16.002 1.00 86.44 276 ASP A N 1
ATOM 2099 C CA . ASP A 1 276 ? 22.838 -12.874 -15.662 1.00 86.44 276 ASP A CA 1
ATOM 2100 C C . ASP A 1 276 ? 24.080 -12.432 -16.436 1.00 86.44 276 ASP A C 1
ATOM 2102 O O . ASP A 1 276 ? 25.148 -12.246 -15.853 1.00 86.44 276 ASP A O 1
ATOM 2106 N N . GLU A 1 277 ? 23.908 -12.200 -17.737 1.00 83.94 277 GLU A N 1
ATOM 2107 C CA . GLU A 1 277 ? 24.997 -11.853 -18.646 1.00 83.94 277 GLU A CA 1
ATOM 2108 C C . GLU A 1 277 ? 25.459 -10.398 -18.477 1.00 83.94 277 GLU A C 1
ATOM 2110 O O . GLU A 1 277 ? 26.654 -10.106 -18.480 1.00 83.94 277 GLU A O 1
ATOM 2115 N N . TYR A 1 278 ? 24.517 -9.461 -18.329 1.00 81.38 278 TYR A N 1
ATOM 2116 C CA . TYR A 1 278 ? 24.796 -8.023 -18.397 1.00 81.38 278 TYR A CA 1
ATOM 2117 C C . TYR A 1 278 ? 24.584 -7.269 -17.086 1.00 81.38 278 TYR A C 1
ATOM 2119 O O . TYR A 1 278 ? 24.798 -6.051 -17.062 1.00 81.38 278 TYR A O 1
ATOM 2127 N N . GLY A 1 279 ? 24.206 -7.972 -16.019 1.00 79.31 279 GLY A N 1
ATOM 2128 C CA . GLY A 1 279 ? 23.914 -7.403 -14.711 1.00 79.31 279 GLY A CA 1
ATOM 2129 C C . GLY A 1 279 ? 22.435 -7.063 -14.529 1.00 79.31 279 GLY A C 1
ATOM 2130 O O . GLY A 1 279 ? 21.751 -6.580 -15.434 1.00 79.31 279 GLY A O 1
ATOM 2131 N N . ALA A 1 280 ? 21.941 -7.315 -13.320 1.00 78.50 280 ALA A N 1
ATOM 2132 C CA . ALA A 1 280 ? 20.612 -6.910 -12.888 1.00 78.50 280 ALA A CA 1
ATOM 2133 C C . ALA A 1 280 ? 20.584 -5.419 -12.492 1.00 78.50 280 ALA A C 1
ATOM 2135 O O . ALA A 1 280 ? 21.602 -4.893 -12.030 1.00 78.50 280 ALA A O 1
ATOM 2136 N N . PRO A 1 281 ? 19.422 -4.742 -12.583 1.00 73.69 281 PRO A N 1
ATOM 2137 C CA . PRO A 1 281 ? 19.257 -3.398 -12.044 1.00 73.69 281 PRO A CA 1
ATOM 2138 C C . PRO A 1 281 ? 19.682 -3.351 -10.573 1.00 73.69 281 PRO A C 1
ATOM 2140 O O . PRO A 1 281 ? 19.202 -4.132 -9.751 1.00 73.69 281 PRO A O 1
ATOM 2143 N N . SER A 1 282 ? 20.585 -2.431 -10.238 1.00 66.31 282 SER A N 1
ATOM 2144 C CA . SER A 1 282 ? 21.049 -2.219 -8.870 1.00 66.31 282 SER A CA 1
ATOM 2145 C C . SER A 1 282 ? 21.143 -0.729 -8.562 1.00 66.31 282 SER A C 1
ATOM 2147 O O . SER A 1 282 ? 21.456 0.088 -9.428 1.00 66.31 282 SER A O 1
ATOM 2149 N N . THR A 1 283 ? 20.907 -0.368 -7.303 1.00 58.03 283 THR A N 1
ATOM 2150 C CA . THR A 1 283 ? 21.103 1.003 -6.805 1.00 58.03 283 THR A CA 1
ATOM 2151 C C . THR A 1 283 ? 22.578 1.397 -6.721 1.00 58.03 283 THR A C 1
ATOM 2153 O O . THR A 1 283 ? 22.884 2.574 -6.564 1.00 58.03 283 THR A O 1
ATOM 2156 N N . ALA A 1 284 ? 23.487 0.427 -6.844 1.00 51.62 284 ALA A N 1
ATOM 2157 C CA . ALA A 1 284 ? 24.926 0.649 -6.900 1.00 51.62 284 ALA A CA 1
ATOM 2158 C C . ALA A 1 284 ? 25.415 1.068 -8.301 1.00 51.62 284 ALA A C 1
ATOM 2160 O O . ALA A 1 284 ? 26.564 1.479 -8.420 1.00 51.62 284 ALA A O 1
ATOM 2161 N N . GLY A 1 285 ? 24.551 1.000 -9.327 1.00 49.72 285 GLY A N 1
ATOM 2162 C CA . GLY A 1 285 ? 24.857 1.399 -10.700 1.00 49.72 285 GLY A CA 1
ATOM 2163 C C . GLY A 1 285 ? 25.918 0.504 -11.338 1.00 49.72 285 GLY A C 1
ATOM 2164 O O . GLY A 1 285 ? 27.103 0.805 -11.275 1.00 49.72 285 GLY A O 1
ATOM 2165 N N . ASP A 1 286 ? 25.514 -0.591 -11.983 1.00 49.53 286 ASP A N 1
ATOM 2166 C CA . ASP A 1 286 ? 26.468 -1.445 -12.696 1.00 49.53 286 ASP A CA 1
ATOM 2167 C C . ASP A 1 286 ? 26.565 -1.059 -14.179 1.00 49.53 286 ASP A C 1
ATOM 2169 O O . ASP A 1 286 ? 25.876 -1.598 -15.050 1.00 49.53 286 ASP A O 1
ATOM 2173 N N . ILE A 1 287 ? 27.448 -0.103 -14.470 1.00 50.38 287 ILE A N 1
ATOM 2174 C CA . ILE A 1 287 ? 28.031 0.050 -15.807 1.00 50.38 287 ILE A CA 1
ATOM 2175 C C . ILE A 1 287 ? 29.534 -0.234 -15.703 1.00 50.38 287 ILE A C 1
ATOM 2177 O O . ILE A 1 287 ? 30.371 0.589 -16.054 1.00 50.38 287 ILE A O 1
ATOM 2181 N N . SER A 1 288 ? 29.895 -1.402 -15.166 1.00 45.00 288 SER A N 1
ATOM 2182 C CA . SER A 1 288 ? 31.296 -1.851 -15.101 1.00 45.00 288 SER A CA 1
ATOM 2183 C C . SER A 1 288 ? 31.860 -2.313 -16.454 1.00 45.00 288 SER A C 1
ATOM 2185 O O . SER A 1 288 ? 33.057 -2.555 -16.577 1.00 45.00 288 SER A O 1
ATOM 2187 N N . SER A 1 289 ? 31.023 -2.400 -17.494 1.00 44.66 289 SER A N 1
ATOM 2188 C CA . SER A 1 289 ? 31.409 -2.794 -18.854 1.00 44.66 289 SER A CA 1
ATOM 2189 C C . SER A 1 289 ? 31.368 -1.599 -19.811 1.00 44.66 289 SER A C 1
ATOM 2191 O O . SER A 1 289 ? 30.576 -1.564 -20.756 1.00 44.66 289 SER A O 1
ATOM 2193 N N . ASP A 1 290 ? 32.166 -0.583 -19.523 1.00 40.03 290 ASP A N 1
ATOM 2194 C CA . ASP A 1 290 ? 32.426 0.523 -20.435 1.00 40.03 290 ASP A CA 1
ATOM 2195 C C . ASP A 1 290 ? 33.622 0.168 -21.337 1.00 40.03 290 ASP A C 1
ATOM 2197 O O . ASP A 1 290 ? 34.724 -0.013 -20.822 1.00 40.03 290 ASP A O 1
ATOM 2201 N N . PRO A 1 291 ? 33.451 0.021 -22.664 1.00 45.41 291 PRO A N 1
ATOM 2202 C CA . PRO A 1 291 ? 34.558 -0.329 -23.550 1.00 45.41 291 PRO A CA 1
ATOM 2203 C C . PRO A 1 291 ? 35.533 0.832 -23.826 1.00 45.41 291 PRO A C 1
ATOM 2205 O O . PRO A 1 291 ? 36.485 0.625 -24.578 1.00 45.41 291 PRO A O 1
ATOM 2208 N N . THR A 1 292 ? 35.324 2.039 -23.280 1.00 44.22 292 THR A N 1
ATOM 2209 C CA . THR A 1 292 ? 36.089 3.235 -23.681 1.00 44.22 292 THR A CA 1
ATOM 2210 C C . THR A 1 292 ? 36.320 4.229 -22.532 1.00 44.22 292 THR A C 1
ATOM 2212 O O . THR A 1 292 ? 35.420 4.973 -22.144 1.00 44.22 292 THR A O 1
ATOM 2215 N N . GLU A 1 293 ? 37.557 4.293 -22.025 1.00 37.38 293 GLU A N 1
ATOM 2216 C CA . GLU A 1 293 ? 38.000 5.243 -20.992 1.00 37.38 293 GLU A CA 1
ATOM 2217 C C . GLU A 1 293 ? 38.290 6.650 -21.569 1.00 37.38 293 GLU A C 1
ATOM 2219 O O . GLU A 1 293 ? 39.355 6.870 -22.142 1.00 37.38 293 GLU A O 1
ATOM 2224 N N . ASN A 1 294 ? 37.337 7.588 -21.427 1.00 37.22 294 ASN A N 1
ATOM 2225 C CA . ASN A 1 294 ? 37.485 9.036 -21.115 1.00 37.22 294 ASN A CA 1
ATOM 2226 C C . ASN A 1 294 ? 36.342 9.916 -21.689 1.00 37.22 294 ASN A C 1
ATOM 2228 O O . ASN A 1 294 ? 35.989 9.826 -22.857 1.00 37.22 294 ASN A O 1
ATOM 2232 N N . ASP A 1 295 ? 35.857 10.828 -20.835 1.00 43.81 295 ASP A N 1
ATOM 2233 C CA . ASP A 1 295 ? 35.211 12.136 -21.087 1.00 43.81 295 ASP A CA 1
ATOM 2234 C C . ASP A 1 295 ? 33.781 12.335 -21.684 1.00 43.81 295 ASP A C 1
ATOM 2236 O O . ASP A 1 295 ? 33.441 11.989 -22.807 1.00 43.81 295 ASP A O 1
ATOM 2240 N N . SER A 1 296 ? 32.956 13.021 -20.867 1.00 39.09 296 SER A N 1
ATOM 2241 C CA . SER A 1 296 ? 32.112 14.237 -21.055 1.00 39.09 296 SER A CA 1
ATOM 2242 C C . SER A 1 296 ? 31.276 14.579 -22.320 1.00 39.09 296 SER A C 1
ATOM 2244 O O . SER A 1 296 ? 30.964 15.755 -22.520 1.00 39.09 296 SER A O 1
ATOM 2246 N N . VAL A 1 297 ? 30.785 13.629 -23.124 1.00 42.69 297 VAL A N 1
ATOM 2247 C CA . VAL A 1 297 ? 29.893 13.956 -24.272 1.00 42.69 297 VAL A CA 1
ATOM 2248 C C . VAL A 1 297 ? 28.391 13.773 -23.960 1.00 42.69 297 VAL A C 1
ATOM 2250 O O . VAL A 1 297 ? 27.954 12.689 -23.586 1.00 42.69 297 VAL A O 1
ATOM 2253 N N . GLU A 1 298 ? 27.571 14.818 -24.162 1.00 46.28 298 GLU A N 1
ATOM 2254 C CA . GLU A 1 298 ? 26.093 14.745 -24.128 1.00 46.28 298 GLU A CA 1
ATOM 2255 C C . GLU A 1 298 ? 25.490 14.627 -25.547 1.00 46.28 298 GLU A C 1
ATOM 2257 O O . GLU A 1 298 ? 25.888 15.331 -26.477 1.00 46.28 298 GLU A O 1
ATOM 2262 N N . GLY A 1 299 ? 24.526 13.710 -25.715 1.00 42.56 299 GLY A N 1
ATOM 2263 C CA . GLY A 1 299 ? 24.040 13.187 -27.004 1.00 42.56 299 GLY A CA 1
ATOM 2264 C C . GLY A 1 299 ? 22.952 13.987 -27.736 1.00 42.56 299 GLY A C 1
ATOM 2265 O O . GLY A 1 299 ? 22.321 13.444 -28.641 1.00 42.56 299 GLY A O 1
ATOM 2266 N N . LEU A 1 300 ? 22.709 15.254 -27.390 1.00 46.66 300 LEU A N 1
ATOM 2267 C CA . LEU A 1 300 ? 21.755 16.111 -28.108 1.00 46.66 300 LEU A CA 1
ATOM 2268 C C . LEU A 1 300 ? 22.400 17.453 -28.470 1.00 46.66 300 LEU A C 1
ATOM 2270 O O . LEU A 1 300 ? 22.904 18.162 -27.603 1.00 46.66 300 LEU A O 1
ATOM 2274 N N . ARG A 1 301 ? 22.365 17.820 -29.760 1.00 43.94 301 ARG A N 1
ATOM 2275 C CA . ARG A 1 301 ? 22.827 19.127 -30.258 1.00 43.94 301 ARG A CA 1
ATOM 2276 C C . ARG A 1 301 ? 21.673 19.909 -30.899 1.00 43.94 301 ARG A C 1
ATOM 2278 O O . ARG A 1 301 ? 20.896 19.318 -31.651 1.00 43.94 301 ARG A O 1
ATOM 2285 N N . PRO A 1 302 ? 21.572 21.230 -30.669 1.00 43.94 302 PRO A N 1
ATOM 2286 C CA . PRO A 1 302 ? 20.651 22.092 -31.406 1.00 43.94 302 PRO A CA 1
ATOM 2287 C C . PRO A 1 302 ? 20.971 22.125 -32.911 1.00 43.94 302 PRO A C 1
ATOM 2289 O O . PRO A 1 302 ? 22.136 22.127 -33.310 1.00 43.94 302 PRO A O 1
ATOM 2292 N N . ASN A 1 303 ? 19.937 22.178 -33.753 1.00 44.94 303 ASN A N 1
ATOM 2293 C CA . ASN A 1 303 ? 20.055 22.291 -35.209 1.00 44.94 303 ASN A CA 1
ATOM 2294 C C . ASN A 1 303 ? 20.272 23.754 -35.654 1.00 44.94 303 ASN A C 1
ATOM 2296 O O . ASN A 1 303 ? 19.667 24.674 -35.110 1.00 44.94 303 ASN A O 1
ATOM 2300 N N . ALA A 1 304 ? 21.057 23.965 -36.715 1.00 44.97 304 ALA A N 1
ATOM 2301 C CA . ALA A 1 304 ? 21.238 25.253 -37.393 1.00 44.97 304 ALA A CA 1
ATOM 2302 C C . ALA A 1 304 ? 19.983 25.785 -38.133 1.00 44.97 304 ALA A C 1
ATOM 2304 O O . ALA A 1 304 ? 19.999 26.911 -38.622 1.00 44.97 304 ALA A O 1
ATOM 2305 N N . ARG A 1 305 ? 18.894 25.007 -38.237 1.00 42.94 305 ARG A N 1
ATOM 2306 C CA . ARG A 1 305 ? 17.645 25.380 -38.939 1.00 42.94 305 ARG A CA 1
ATOM 2307 C C . ARG A 1 305 ? 16.580 26.064 -38.066 1.00 42.94 305 ARG A C 1
ATOM 2309 O O . ARG A 1 305 ? 15.428 26.156 -38.479 1.00 42.94 305 ARG A O 1
ATOM 2316 N N . GLY A 1 306 ? 16.966 26.583 -36.903 1.00 43.81 306 GLY A N 1
ATOM 2317 C CA . GLY A 1 306 ? 16.112 27.405 -36.041 1.00 43.81 306 GLY A CA 1
ATOM 2318 C C . GLY A 1 306 ? 15.661 26.705 -34.751 1.00 43.81 306 GLY A C 1
ATOM 2319 O O . GLY A 1 306 ? 15.817 25.490 -34.606 1.00 43.81 306 GLY A O 1
ATOM 2320 N N . PRO A 1 307 ? 15.134 27.474 -33.781 1.00 43.53 307 PRO A N 1
ATOM 2321 C CA . PRO A 1 307 ? 14.727 26.955 -32.478 1.00 43.53 307 PRO A CA 1
ATOM 2322 C C . PRO A 1 307 ? 13.569 25.954 -32.617 1.00 43.53 307 PRO A C 1
ATOM 2324 O O . PRO A 1 307 ? 12.566 26.245 -33.261 1.00 43.53 307 PRO A O 1
ATOM 2327 N N . GLY A 1 308 ? 13.706 24.777 -31.997 1.00 53.78 308 GLY A N 1
ATOM 2328 C CA . GLY A 1 308 ? 12.633 23.779 -31.871 1.00 53.78 308 GLY A CA 1
ATOM 2329 C C . GLY A 1 308 ? 12.762 22.515 -32.731 1.00 53.78 308 GLY A C 1
ATOM 2330 O O . GLY A 1 308 ? 12.022 21.567 -32.489 1.00 53.78 308 GLY A O 1
ATOM 2331 N N . LEU A 1 309 ? 13.707 22.440 -33.680 1.00 46.78 309 LEU A N 1
ATOM 2332 C CA . LEU A 1 309 ? 14.015 21.187 -34.385 1.00 46.78 309 LEU A CA 1
ATOM 2333 C C . LEU A 1 309 ? 15.160 20.436 -33.692 1.00 46.78 309 LEU A C 1
ATOM 2335 O O . LEU A 1 309 ? 16.309 20.881 -33.705 1.00 46.78 309 LEU A O 1
ATOM 2339 N N . VAL A 1 310 ? 14.845 19.271 -33.127 1.00 53.88 310 VAL A N 1
ATOM 2340 C CA . VAL A 1 310 ? 15.836 18.315 -32.619 1.00 53.88 310 VAL A CA 1
ATOM 2341 C C . VAL A 1 310 ? 16.273 17.423 -33.778 1.00 53.88 310 VAL A C 1
ATOM 2343 O O . VAL A 1 310 ? 15.444 16.762 -34.401 1.00 53.88 310 VAL A O 1
ATOM 2346 N N . THR A 1 311 ? 17.568 17.409 -34.091 1.00 58.09 311 THR A N 1
ATOM 2347 C CA . THR A 1 311 ? 18.129 16.445 -35.046 1.00 58.09 311 THR A CA 1
ATOM 2348 C C . THR A 1 311 ? 18.609 15.228 -34.268 1.00 58.09 311 THR A C 1
ATOM 2350 O O . THR A 1 311 ? 19.497 15.350 -33.425 1.00 58.09 311 THR A O 1
ATOM 2353 N N . PHE A 1 312 ? 18.042 14.057 -34.547 1.00 69.25 312 PHE A N 1
ATOM 2354 C CA . PHE A 1 312 ? 18.503 12.799 -33.963 1.00 69.25 312 PHE A CA 1
ATOM 2355 C C . PHE A 1 312 ? 19.645 12.230 -34.807 1.00 69.25 312 PHE A C 1
ATOM 2357 O O . PHE A 1 312 ? 19.505 12.097 -36.021 1.00 69.25 312 PHE A O 1
ATOM 2364 N N . GLY A 1 313 ? 20.774 11.903 -34.172 1.00 77.12 313 GLY A N 1
ATOM 2365 C CA . GLY A 1 313 ? 21.883 11.216 -34.847 1.00 77.12 313 GLY A CA 1
ATOM 2366 C C . GLY A 1 313 ? 21.589 9.738 -35.123 1.00 77.12 313 GLY A C 1
ATOM 2367 O O . GLY A 1 313 ? 22.095 9.176 -36.088 1.00 77.12 313 GLY A O 1
ATOM 2368 N N . LEU A 1 314 ? 20.744 9.124 -34.294 1.00 83.75 314 LEU A N 1
ATOM 2369 C CA . LEU A 1 314 ? 20.318 7.734 -34.390 1.00 83.75 314 LEU A CA 1
ATOM 2370 C C . LEU A 1 314 ? 18.964 7.583 -33.693 1.00 83.75 314 LEU A C 1
ATOM 2372 O O . LEU A 1 314 ? 18.757 8.147 -32.618 1.00 83.75 314 LEU A O 1
ATOM 2376 N N . ILE A 1 315 ? 18.069 6.795 -34.281 1.00 89.06 315 ILE A N 1
ATOM 2377 C CA . ILE A 1 315 ? 16.826 6.355 -33.649 1.00 89.06 315 ILE A CA 1
ATOM 2378 C C . ILE A 1 315 ? 16.928 4.851 -33.412 1.00 89.06 315 ILE A C 1
ATOM 2380 O O . ILE A 1 315 ? 17.168 4.088 -34.344 1.00 89.06 315 ILE A O 1
ATOM 2384 N N . VAL A 1 316 ? 16.719 4.422 -32.171 1.00 90.94 316 VAL A N 1
ATOM 2385 C CA . VAL A 1 316 ? 16.519 3.010 -31.836 1.00 90.94 316 VAL A CA 1
ATOM 2386 C C . VAL A 1 316 ? 15.053 2.835 -31.465 1.00 90.94 316 VAL A C 1
ATOM 2388 O O . VAL A 1 316 ? 14.548 3.550 -30.601 1.00 90.94 316 VAL A O 1
ATOM 2391 N N . ARG A 1 317 ? 14.364 1.911 -32.132 1.00 92.62 317 ARG A N 1
ATOM 2392 C CA . ARG A 1 317 ? 12.977 1.536 -31.840 1.00 92.62 317 ARG A CA 1
ATOM 2393 C C . ARG A 1 317 ? 12.895 0.056 -31.484 1.00 92.62 317 ARG A C 1
ATOM 2395 O O . ARG A 1 317 ? 13.733 -0.728 -31.918 1.00 92.62 317 ARG A O 1
ATOM 2402 N N . ALA A 1 318 ? 11.872 -0.317 -30.729 1.00 88.38 318 ALA A N 1
ATOM 2403 C CA . ALA A 1 318 ? 11.569 -1.704 -30.387 1.00 88.38 318 ALA A CA 1
ATOM 2404 C C . ALA A 1 318 ? 10.199 -2.115 -30.964 1.00 88.38 318 ALA A C 1
ATOM 2406 O O . ALA A 1 318 ? 9.669 -1.413 -31.826 1.00 88.38 318 ALA A O 1
ATOM 2407 N N . HIS A 1 319 ? 9.634 -3.223 -30.477 1.00 76.19 319 HIS A N 1
ATOM 2408 C CA . HIS A 1 319 ? 8.304 -3.782 -30.775 1.00 76.19 319 HIS A CA 1
ATOM 2409 C C . HIS A 1 319 ? 8.179 -4.665 -32.024 1.00 76.19 319 HIS A C 1
ATOM 2411 O O . HIS A 1 319 ? 7.481 -5.675 -32.001 1.00 76.19 319 HIS A O 1
ATOM 2417 N N . GLU A 1 320 ? 8.879 -4.342 -33.105 1.00 83.56 320 GLU A N 1
ATOM 2418 C CA . GLU A 1 320 ? 8.880 -5.174 -34.312 1.00 83.56 320 GLU A CA 1
ATOM 2419 C C . GLU A 1 320 ? 9.879 -6.339 -34.177 1.00 83.56 320 GLU A C 1
ATOM 2421 O O . GLU A 1 320 ? 11.067 -6.120 -33.934 1.00 83.56 320 GLU A O 1
ATOM 2426 N N . CYS A 1 321 ? 9.401 -7.580 -34.336 1.00 85.19 321 CYS A N 1
ATOM 2427 C CA . CYS A 1 321 ? 10.254 -8.770 -34.339 1.00 85.19 321 CYS A CA 1
ATOM 2428 C C . CYS A 1 321 ? 11.108 -8.817 -35.612 1.00 85.19 321 CYS A C 1
ATOM 2430 O O . CYS A 1 321 ? 10.578 -8.840 -36.722 1.00 85.19 321 CYS A O 1
ATOM 2432 N N . VAL A 1 322 ? 12.425 -8.918 -35.439 1.00 86.38 322 VAL A N 1
ATOM 2433 C CA . VAL A 1 322 ? 13.416 -9.064 -36.514 1.00 86.38 322 VAL A CA 1
ATOM 2434 C C . VAL A 1 322 ? 14.247 -10.325 -36.280 1.00 86.38 322 VAL A C 1
ATOM 2436 O O . VAL A 1 322 ? 14.569 -10.662 -35.140 1.00 86.38 322 VAL A O 1
ATOM 2439 N N . MET A 1 323 ? 14.579 -11.045 -37.354 1.00 86.19 323 MET A N 1
ATOM 2440 C CA . MET A 1 323 ? 15.120 -12.412 -37.258 1.00 86.19 323 MET A CA 1
ATOM 2441 C C . MET A 1 323 ? 16.468 -12.496 -36.534 1.00 86.19 323 MET A C 1
ATOM 2443 O O . MET A 1 323 ? 16.691 -13.427 -35.762 1.00 86.19 323 MET A O 1
ATOM 2447 N N . ASP A 1 324 ? 17.330 -11.501 -36.733 1.00 86.69 324 ASP A N 1
ATOM 2448 C CA . ASP A 1 324 ? 18.662 -11.433 -36.122 1.00 86.69 324 ASP A CA 1
ATOM 2449 C C . ASP A 1 324 ? 18.669 -10.635 -34.805 1.00 86.69 324 ASP A C 1
ATOM 2451 O O . ASP A 1 324 ? 19.725 -10.295 -34.274 1.00 86.69 324 ASP A O 1
ATOM 2455 N N . GLY A 1 325 ? 17.492 -10.281 -34.280 1.00 86.56 325 GLY A N 1
ATOM 2456 C CA . GLY A 1 325 ? 17.333 -9.480 -33.064 1.00 86.56 325 GLY A CA 1
ATOM 2457 C C . GLY A 1 325 ? 17.585 -7.985 -33.259 1.00 86.56 325 GLY A C 1
ATOM 2458 O O . GLY A 1 325 ? 17.135 -7.176 -32.453 1.00 86.56 325 GLY A O 1
ATOM 2459 N N . PHE A 1 326 ? 18.236 -7.570 -34.346 1.00 90.94 326 PHE A N 1
ATOM 2460 C CA . PHE A 1 326 ? 18.296 -6.169 -34.750 1.00 90.94 326 PHE A CA 1
ATOM 2461 C C . PHE A 1 326 ? 18.305 -6.018 -36.274 1.00 90.94 326 PHE A C 1
ATOM 2463 O O . PHE A 1 326 ? 18.788 -6.890 -36.990 1.00 90.94 326 PHE A O 1
ATOM 2470 N N . GLU A 1 327 ? 17.826 -4.878 -36.769 1.00 88.31 327 GLU A N 1
ATOM 2471 C CA . GLU A 1 327 ? 17.879 -4.538 -38.193 1.00 88.31 327 GLU A CA 1
ATOM 2472 C C . GLU A 1 327 ? 18.142 -3.042 -38.388 1.00 88.31 327 GLU A C 1
ATOM 2474 O O . GLU A 1 327 ? 17.637 -2.201 -37.639 1.00 88.31 327 GLU A O 1
ATOM 2479 N N . ARG A 1 328 ? 18.970 -2.701 -39.384 1.00 85.69 328 ARG A N 1
ATOM 2480 C CA . ARG A 1 328 ? 19.346 -1.319 -39.709 1.00 85.69 328 ARG A CA 1
ATOM 2481 C C . ARG A 1 328 ? 18.563 -0.819 -40.916 1.00 85.69 328 ARG A C 1
ATOM 2483 O O . ARG A 1 328 ? 18.621 -1.403 -41.991 1.00 85.69 328 ARG A O 1
ATOM 2490 N N . PHE A 1 329 ? 17.955 0.347 -40.764 1.00 80.75 329 PHE A N 1
ATOM 2491 C CA . PHE A 1 329 ? 17.227 1.067 -41.801 1.00 80.75 329 PHE A CA 1
ATOM 2492 C C . PHE A 1 329 ? 17.829 2.458 -42.011 1.00 80.75 329 PHE A C 1
ATOM 2494 O O . PHE A 1 329 ? 18.705 2.898 -41.263 1.00 80.75 329 PHE A O 1
ATOM 2501 N N . ALA A 1 330 ? 17.354 3.167 -43.040 1.00 84.50 330 ALA A N 1
ATOM 2502 C CA . ALA A 1 330 ? 17.703 4.568 -43.294 1.00 84.50 330 ALA A CA 1
ATOM 2503 C C . ALA A 1 330 ? 19.224 4.834 -43.262 1.00 84.50 330 ALA A C 1
ATOM 2505 O O . ALA A 1 330 ? 19.696 5.743 -42.581 1.00 84.50 330 ALA A O 1
ATOM 2506 N N . GLN A 1 331 ? 20.004 4.007 -43.971 1.00 79.31 331 GLN A N 1
ATOM 2507 C CA . GLN A 1 331 ? 21.475 4.106 -44.030 1.00 79.31 331 GLN A CA 1
ATOM 2508 C C . GLN A 1 331 ? 22.154 3.981 -42.649 1.00 79.31 331 GLN A C 1
ATOM 2510 O O . GLN A 1 331 ? 23.232 4.521 -42.431 1.00 79.31 331 GLN A O 1
ATOM 2515 N N . GLY A 1 332 ? 21.521 3.270 -41.710 1.00 77.69 332 GLY A N 1
ATOM 2516 C CA . GLY A 1 332 ? 22.031 3.044 -40.357 1.00 77.69 332 GLY A CA 1
ATOM 2517 C C . GLY A 1 332 ? 21.556 4.053 -39.310 1.00 77.69 332 GLY A C 1
ATOM 2518 O O . GLY A 1 332 ? 21.890 3.881 -38.143 1.00 77.69 332 GLY A O 1
ATOM 2519 N N . HIS A 1 333 ? 20.758 5.058 -39.686 1.00 79.94 333 HIS A N 1
ATOM 2520 C CA . HIS A 1 333 ? 20.219 6.062 -38.755 1.00 79.94 333 HIS A CA 1
ATOM 2521 C C . HIS A 1 333 ? 18.967 5.594 -37.999 1.00 79.94 333 HIS A C 1
ATOM 2523 O O . HIS A 1 333 ? 18.491 6.291 -37.103 1.00 79.94 333 HIS A O 1
ATOM 2529 N N . LEU A 1 334 ? 18.426 4.427 -38.351 1.00 85.25 334 LEU A N 1
ATOM 2530 C CA . LEU A 1 334 ? 17.321 3.784 -37.651 1.00 85.25 334 LEU A CA 1
ATOM 2531 C C . LEU A 1 334 ? 17.689 2.328 -37.366 1.00 85.25 334 LEU A C 1
ATOM 2533 O O . LEU A 1 334 ? 18.089 1.606 -38.277 1.00 85.25 334 LEU A O 1
ATOM 2537 N N . ILE A 1 335 ? 17.535 1.898 -36.118 1.00 89.69 335 ILE A N 1
ATOM 2538 C CA . ILE A 1 335 ? 17.706 0.506 -35.703 1.00 89.69 335 ILE A CA 1
ATOM 2539 C C . ILE A 1 335 ? 16.398 0.016 -35.089 1.00 89.69 335 ILE A C 1
ATOM 2541 O O . ILE A 1 335 ? 15.906 0.617 -34.135 1.00 89.69 335 ILE A O 1
ATOM 2545 N N . THR A 1 336 ? 15.858 -1.081 -35.611 1.00 92.25 336 THR A N 1
ATOM 2546 C CA . THR A 1 336 ? 14.864 -1.887 -34.892 1.00 92.25 336 THR A CA 1
ATOM 2547 C C . THR A 1 336 ? 15.614 -2.879 -34.007 1.00 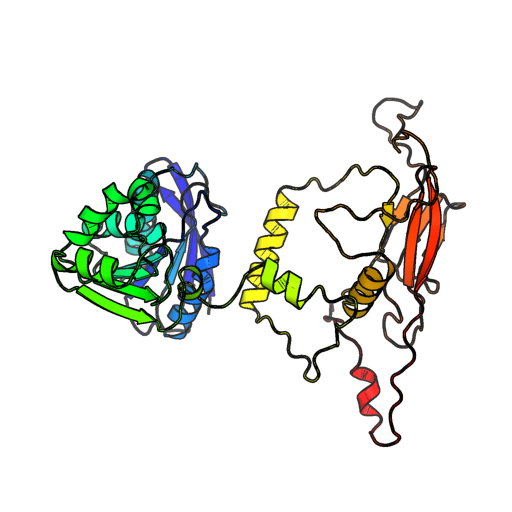92.25 336 THR A C 1
ATOM 2549 O O . THR A 1 336 ? 16.537 -3.534 -34.487 1.00 92.25 336 THR A O 1
ATOM 2552 N N . LEU A 1 337 ? 15.246 -2.974 -32.729 1.00 94.62 337 LEU A N 1
ATOM 2553 C CA . LEU A 1 337 ? 15.853 -3.859 -31.736 1.00 94.62 337 LEU A CA 1
ATOM 2554 C C . LEU A 1 337 ? 14.791 -4.733 -31.057 1.00 94.62 337 LEU A C 1
ATOM 2556 O O . LEU A 1 337 ? 13.816 -4.229 -30.496 1.00 94.62 337 LEU A O 1
ATOM 2560 N N . PHE A 1 338 ? 15.032 -6.038 -31.038 1.00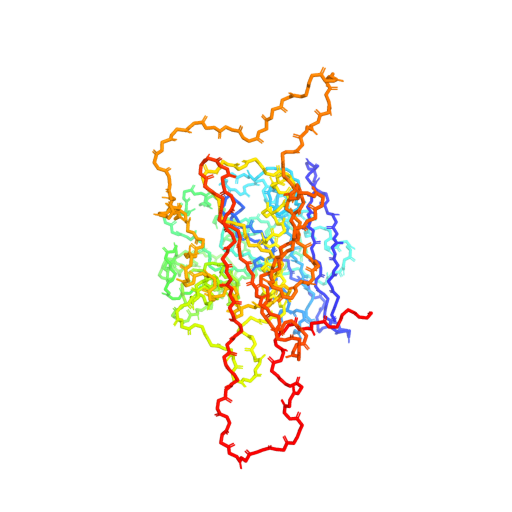 94.38 338 PHE A N 1
ATOM 2561 C CA . PHE A 1 338 ? 14.163 -7.051 -30.460 1.00 94.38 338 PHE A CA 1
ATOM 2562 C C . PHE A 1 338 ? 14.994 -8.005 -29.594 1.00 94.38 338 PHE A C 1
ATOM 2564 O O . PHE A 1 338 ? 15.956 -8.604 -30.069 1.00 94.38 338 PHE A O 1
ATOM 2571 N N . SER A 1 339 ? 14.669 -8.125 -28.305 1.00 94.75 339 SER A N 1
ATOM 2572 C CA . SER A 1 339 ? 15.479 -8.891 -27.342 1.00 94.75 339 SER A CA 1
ATOM 2573 C C . SER A 1 339 ? 14.898 -10.263 -27.005 1.00 94.75 339 SER A C 1
ATOM 2575 O O . SER A 1 339 ? 15.604 -11.083 -26.423 1.00 94.75 339 SER A O 1
ATOM 2577 N N . ALA A 1 340 ? 13.647 -10.528 -27.380 1.00 92.06 340 ALA A N 1
ATOM 2578 C CA . ALA A 1 340 ? 13.008 -11.827 -27.212 1.00 92.06 340 ALA A CA 1
ATOM 2579 C C . ALA A 1 340 ? 13.572 -12.861 -28.203 1.00 92.06 340 ALA A C 1
ATOM 2581 O O . ALA A 1 340 ? 13.630 -12.612 -29.408 1.00 92.06 340 ALA A O 1
ATOM 2582 N N . THR A 1 341 ? 13.969 -14.032 -27.703 1.00 90.44 341 THR A N 1
ATOM 2583 C CA . THR A 1 341 ? 14.425 -15.157 -28.531 1.00 90.44 341 THR A CA 1
ATOM 2584 C C . THR A 1 341 ? 13.272 -16.106 -28.834 1.00 90.44 341 THR A C 1
ATOM 2586 O O . THR A 1 341 ? 12.389 -16.305 -28.002 1.00 90.44 341 THR A O 1
ATOM 2589 N N . ASN A 1 342 ? 13.285 -16.728 -30.011 1.00 88.00 342 ASN A N 1
ATOM 2590 C CA . ASN A 1 342 ? 12.268 -17.698 -30.425 1.00 88.00 342 ASN A CA 1
ATOM 2591 C C . ASN A 1 342 ? 10.804 -17.219 -30.279 1.00 88.00 342 ASN A C 1
ATOM 2593 O O . ASN A 1 342 ? 9.900 -17.974 -29.909 1.00 88.00 342 ASN A O 1
ATOM 2597 N N . TYR A 1 343 ? 10.570 -15.945 -30.563 1.00 81.94 343 TYR A N 1
ATOM 2598 C CA . TYR A 1 343 ? 9.273 -15.299 -30.541 1.00 81.94 343 TYR A CA 1
ATOM 2599 C C . TYR A 1 343 ? 8.274 -16.027 -31.444 1.00 81.94 343 TYR A C 1
ATOM 2601 O O . TYR A 1 343 ? 8.544 -16.332 -32.605 1.00 81.94 343 TYR A O 1
ATOM 2609 N N . CYS A 1 344 ? 7.106 -16.333 -30.886 1.00 71.31 344 CYS A N 1
ATOM 2610 C CA . CYS A 1 344 ? 6.073 -17.184 -31.483 1.00 71.31 344 CYS A CA 1
ATOM 2611 C C . CYS A 1 344 ? 6.433 -18.662 -31.706 1.00 71.31 344 CYS A C 1
ATOM 2613 O O . CYS A 1 344 ? 5.554 -19.383 -32.164 1.00 71.31 344 CYS A O 1
ATOM 2615 N N . GLY A 1 345 ? 7.625 -19.148 -31.332 1.00 68.00 345 GLY A N 1
ATOM 2616 C CA . GLY A 1 345 ? 7.932 -20.581 -31.203 1.00 68.00 345 GLY A CA 1
ATOM 2617 C C . GLY A 1 345 ? 8.724 -21.237 -32.349 1.00 68.00 345 GLY A C 1
ATOM 2618 O O . GLY A 1 345 ? 9.759 -21.827 -32.065 1.00 68.00 345 GLY A O 1
ATOM 2619 N N . PRO A 1 346 ? 8.287 -21.220 -33.624 1.00 59.56 346 PRO A N 1
ATOM 2620 C CA . PRO A 1 346 ? 9.010 -21.869 -34.721 1.00 59.56 346 PRO A CA 1
ATOM 2621 C C . PRO A 1 346 ? 9.844 -20.891 -35.561 1.00 59.56 346 PRO A C 1
ATOM 2623 O O . PRO A 1 346 ? 10.405 -21.289 -36.578 1.00 59.56 346 PRO A O 1
ATOM 2626 N N . THR A 1 347 ? 9.908 -19.611 -35.186 1.00 60.66 347 THR A N 1
ATOM 2627 C CA . THR A 1 347 ? 10.665 -18.601 -35.944 1.00 60.66 347 THR A CA 1
ATOM 2628 C C . THR A 1 347 ? 12.169 -18.731 -35.716 1.00 60.66 347 THR A C 1
ATOM 2630 O O . THR A 1 347 ? 12.940 -18.349 -36.590 1.00 60.66 347 THR A O 1
ATOM 2633 N N . ASN A 1 348 ? 12.598 -19.289 -34.573 1.00 79.56 348 ASN A N 1
ATOM 2634 C CA . ASN A 1 348 ? 14.003 -19.413 -34.184 1.00 79.56 348 ASN A CA 1
ATOM 2635 C C . ASN A 1 348 ? 14.770 -18.079 -34.287 1.00 79.56 348 ASN A C 1
ATOM 2637 O O . ASN A 1 348 ? 15.966 -18.065 -34.585 1.00 79.56 348 ASN A O 1
ATOM 2641 N N . ASN A 1 349 ? 14.080 -16.948 -34.079 1.00 87.62 349 ASN A N 1
ATOM 2642 C CA . ASN A 1 349 ? 14.731 -15.648 -34.134 1.00 87.62 349 ASN A CA 1
ATOM 2643 C C . ASN A 1 349 ? 15.730 -15.508 -32.978 1.00 87.62 349 ASN A C 1
ATOM 2645 O O . ASN A 1 349 ? 15.519 -15.980 -31.854 1.00 87.62 349 ASN A O 1
ATOM 2649 N N . THR A 1 350 ? 16.820 -14.820 -33.279 1.00 88.56 350 THR A N 1
ATOM 2650 C CA . THR A 1 350 ? 17.793 -14.359 -32.298 1.00 88.56 350 THR A CA 1
ATOM 2651 C C . THR A 1 350 ? 17.247 -13.092 -31.637 1.00 88.56 350 THR A C 1
ATOM 2653 O O . THR A 1 350 ? 16.544 -12.304 -32.267 1.00 88.56 350 THR A O 1
ATOM 2656 N N . GLY A 1 351 ? 17.537 -12.909 -30.354 1.00 91.38 351 GLY A N 1
ATOM 2657 C CA . GLY A 1 351 ? 17.342 -11.637 -29.663 1.00 91.38 351 GLY A CA 1
ATOM 2658 C C . GLY A 1 351 ? 18.634 -10.828 -29.714 1.00 91.38 351 GLY A C 1
ATOM 2659 O O . GLY A 1 351 ? 19.710 -11.392 -29.888 1.00 91.38 351 GLY A O 1
ATOM 2660 N N . ALA A 1 352 ? 18.579 -9.515 -29.540 1.00 91.12 352 ALA A N 1
ATOM 2661 C CA . ALA A 1 352 ? 19.782 -8.701 -29.421 1.00 91.12 352 ALA A CA 1
ATOM 2662 C C . ALA A 1 352 ? 19.652 -7.629 -28.340 1.00 91.12 352 ALA A C 1
ATOM 2664 O O . ALA A 1 352 ? 18.550 -7.217 -27.978 1.00 91.12 352 ALA A O 1
ATOM 2665 N N . ILE A 1 353 ? 20.795 -7.145 -27.858 1.00 92.12 353 ILE A N 1
ATOM 2666 C CA . ILE A 1 353 ? 20.921 -5.868 -27.147 1.00 92.12 353 ILE A CA 1
ATOM 2667 C C . ILE A 1 353 ? 21.850 -4.941 -27.921 1.00 92.12 353 ILE A C 1
ATOM 2669 O O . ILE A 1 353 ? 22.690 -5.401 -28.698 1.00 92.12 353 ILE A O 1
ATOM 2673 N N . LEU A 1 354 ? 21.755 -3.640 -27.662 1.00 91.06 354 LEU A N 1
ATOM 2674 C CA . LEU A 1 354 ? 22.757 -2.680 -28.117 1.00 91.06 354 LEU A CA 1
ATOM 2675 C C . LEU A 1 354 ? 23.563 -2.180 -26.926 1.00 91.06 354 LEU A C 1
ATOM 2677 O O . LEU A 1 354 ? 23.003 -1.712 -25.938 1.00 91.06 354 LEU A O 1
ATOM 2681 N N . VAL A 1 355 ? 24.884 -2.238 -27.042 1.00 87.38 355 VAL A N 1
ATOM 2682 C CA . VAL A 1 355 ? 25.798 -1.568 -26.120 1.00 87.38 355 VAL A CA 1
ATOM 2683 C C . VAL A 1 355 ? 26.247 -0.276 -26.784 1.00 87.38 355 VAL A C 1
ATOM 2685 O O . VAL A 1 355 ? 26.864 -0.313 -27.848 1.00 87.38 355 VAL A O 1
ATOM 2688 N N . LEU A 1 356 ? 25.906 0.854 -26.173 1.00 86.31 356 LEU A N 1
ATOM 2689 C CA . LEU A 1 356 ? 26.344 2.178 -26.592 1.00 86.31 356 LEU A CA 1
ATOM 2690 C C . LEU A 1 356 ? 27.532 2.599 -25.724 1.00 86.31 356 LEU A C 1
ATOM 2692 O O . LEU A 1 356 ? 27.376 2.802 -24.517 1.00 86.31 356 LEU A O 1
ATOM 2696 N N . GLY A 1 357 ? 28.706 2.714 -26.344 1.00 80.81 357 GLY A N 1
ATOM 2697 C CA . GLY A 1 357 ? 29.914 3.247 -25.710 1.00 80.81 357 GLY A CA 1
ATOM 2698 C C . GLY A 1 357 ? 29.831 4.756 -25.464 1.00 80.81 357 GLY A C 1
ATOM 2699 O O . GLY A 1 357 ? 28.911 5.429 -25.936 1.00 80.81 357 GLY A O 1
ATOM 2700 N N . ARG A 1 358 ? 30.800 5.315 -24.730 1.00 77.25 358 ARG A N 1
ATOM 2701 C CA . ARG A 1 358 ? 30.864 6.770 -24.463 1.00 77.25 358 ARG A CA 1
ATOM 2702 C C . ARG A 1 358 ? 31.089 7.604 -25.719 1.00 77.25 358 ARG A C 1
ATOM 2704 O O . ARG A 1 358 ? 30.598 8.723 -25.810 1.00 77.25 358 ARG A O 1
ATOM 2711 N N . ASP A 1 359 ? 31.786 7.034 -26.693 1.00 74.81 359 ASP A N 1
ATOM 2712 C CA . ASP A 1 359 ? 31.998 7.575 -28.037 1.00 74.81 359 ASP A CA 1
ATOM 2713 C C . ASP A 1 359 ? 30.757 7.468 -28.944 1.00 74.81 359 ASP A C 1
ATOM 2715 O O . ASP A 1 359 ? 30.807 7.838 -30.118 1.00 74.81 359 ASP A O 1
ATOM 2719 N N . LEU A 1 360 ? 29.636 6.983 -28.397 1.00 77.56 360 LEU A N 1
ATOM 2720 C CA . LEU A 1 360 ? 28.388 6.696 -29.097 1.00 77.56 360 LEU A CA 1
ATOM 2721 C C . LEU A 1 360 ? 28.521 5.593 -30.160 1.00 77.56 360 LEU A C 1
ATOM 2723 O O . LEU A 1 360 ? 27.646 5.457 -31.020 1.00 77.56 360 LEU A O 1
ATOM 2727 N N . VAL A 1 361 ? 29.570 4.765 -30.093 1.00 80.38 361 VAL A N 1
ATOM 2728 C CA . VAL A 1 361 ? 29.668 3.561 -30.919 1.00 80.38 361 VAL A CA 1
ATOM 2729 C C . VAL A 1 361 ? 28.644 2.539 -30.440 1.00 80.38 361 VAL A C 1
ATOM 2731 O O . VAL A 1 361 ? 28.578 2.179 -29.264 1.00 80.38 361 VAL A O 1
ATOM 2734 N N . VAL A 1 362 ? 27.835 2.061 -31.386 1.00 83.94 362 VAL A N 1
ATOM 2735 C CA . VAL A 1 362 ? 26.778 1.075 -31.153 1.00 83.94 362 VAL A CA 1
ATOM 2736 C C . VAL A 1 362 ? 27.283 -0.313 -31.516 1.00 83.94 362 VAL A C 1
ATOM 2738 O O . VAL A 1 362 ? 27.535 -0.605 -32.689 1.00 83.94 362 VAL A O 1
ATOM 2741 N N . VAL A 1 363 ? 27.356 -1.193 -30.523 1.00 84.38 363 VAL A N 1
ATOM 2742 C CA . VAL A 1 363 ? 27.743 -2.594 -30.698 1.00 84.38 363 VAL A CA 1
ATOM 2743 C C . VAL A 1 363 ? 26.540 -3.497 -30.415 1.00 84.38 363 VAL A C 1
ATOM 2745 O O . VAL A 1 363 ? 26.133 -3.610 -29.256 1.00 84.38 363 VAL A O 1
ATOM 2748 N N . PRO A 1 364 ? 25.962 -4.163 -31.431 1.00 85.62 364 PRO A N 1
ATOM 2749 C CA . PRO A 1 364 ? 24.946 -5.178 -31.199 1.00 85.62 364 PRO A CA 1
ATOM 2750 C C . PRO A 1 364 ? 25.568 -6.432 -30.571 1.00 85.62 364 PRO A C 1
ATOM 2752 O O . PRO A 1 364 ? 26.658 -6.864 -30.958 1.00 85.62 364 PRO A O 1
ATOM 2755 N N . LYS A 1 365 ? 24.869 -7.029 -29.606 1.00 86.56 365 LYS A N 1
ATOM 2756 C CA . LYS A 1 365 ? 25.203 -8.331 -29.017 1.00 86.56 365 LYS A CA 1
ATOM 2757 C C . LYS A 1 365 ? 24.016 -9.266 -29.181 1.00 86.56 365 LYS A C 1
ATOM 2759 O O . LYS A 1 365 ? 22.905 -8.911 -28.799 1.00 86.56 365 LYS A O 1
ATOM 2764 N N . LEU A 1 366 ? 24.270 -10.431 -29.766 1.00 86.62 366 LEU A N 1
ATOM 2765 C CA . LEU A 1 366 ? 23.251 -11.429 -30.072 1.00 86.62 366 LEU A CA 1
ATOM 2766 C C . LEU A 1 366 ? 22.997 -12.352 -28.877 1.00 86.62 366 LEU A C 1
ATOM 2768 O O . LEU A 1 366 ? 23.918 -12.711 -28.147 1.00 86.62 366 LEU A O 1
ATOM 2772 N N . ILE A 1 367 ? 21.745 -12.766 -28.732 1.00 86.12 367 ILE A N 1
ATOM 2773 C CA . ILE A 1 367 ? 21.235 -13.695 -27.730 1.00 86.12 367 ILE A CA 1
ATOM 2774 C C . ILE A 1 367 ? 20.561 -14.821 -28.496 1.00 86.12 367 ILE A C 1
ATOM 2776 O O . ILE A 1 367 ? 19.472 -14.666 -29.052 1.00 86.12 367 ILE A O 1
ATOM 2780 N N . HIS A 1 368 ? 21.217 -15.969 -28.546 1.00 87.19 368 HIS A N 1
ATOM 2781 C CA . HIS A 1 368 ? 20.668 -17.112 -29.260 1.00 87.19 368 HIS A CA 1
ATOM 2782 C C . HIS A 1 368 ? 19.589 -17.813 -28.428 1.00 87.19 368 HIS A C 1
ATOM 2784 O O . HIS A 1 368 ? 19.672 -17.809 -27.195 1.00 87.19 368 HIS A O 1
ATOM 2790 N N . PRO A 1 369 ? 18.572 -18.415 -29.061 1.00 85.25 369 PRO A N 1
ATOM 2791 C CA . PRO A 1 369 ? 17.595 -19.229 -28.351 1.00 85.25 369 PRO A CA 1
ATOM 2792 C C . PRO A 1 369 ? 18.279 -20.395 -27.627 1.00 85.25 369 PRO A C 1
ATOM 2794 O O . PRO A 1 369 ? 19.309 -20.911 -28.069 1.00 85.25 369 PRO A O 1
ATOM 2797 N N . LEU A 1 370 ? 17.722 -20.795 -26.482 1.00 76.94 370 LEU A N 1
ATOM 2798 C CA . LEU A 1 370 ? 18.200 -21.982 -25.779 1.00 76.94 370 LEU A CA 1
ATOM 2799 C C . LEU A 1 370 ? 17.901 -23.234 -26.620 1.00 76.94 370 LEU A C 1
ATOM 2801 O O . LEU A 1 370 ? 16.853 -23.290 -27.268 1.00 76.94 370 LEU A O 1
ATOM 2805 N N . PRO A 1 371 ? 18.785 -24.248 -26.607 1.00 71.44 371 PRO A N 1
ATOM 2806 C CA . PRO A 1 371 ? 18.491 -25.511 -27.265 1.00 71.44 371 PRO A CA 1
ATOM 2807 C C . PRO A 1 371 ? 17.205 -26.121 -26.683 1.00 71.44 371 PRO A C 1
ATOM 2809 O O . PRO A 1 371 ? 16.947 -25.961 -25.484 1.00 71.44 371 PRO A O 1
ATOM 2812 N N . PRO A 1 372 ? 16.404 -26.827 -27.502 1.00 61.91 372 PRO A N 1
ATOM 2813 C CA . PRO A 1 372 ? 15.213 -27.507 -27.015 1.00 61.91 372 PRO A CA 1
ATOM 2814 C C . PRO A 1 372 ? 15.596 -28.464 -25.883 1.00 61.91 372 PRO A C 1
ATOM 2816 O O . PRO A 1 372 ? 16.644 -29.116 -25.932 1.00 61.91 372 PRO A O 1
ATOM 2819 N N . ALA A 1 373 ? 14.759 -28.535 -24.847 1.00 53.50 373 ALA A N 1
ATOM 2820 C CA . ALA A 1 373 ? 14.977 -29.471 -23.755 1.00 53.50 373 ALA A CA 1
ATOM 2821 C C . ALA A 1 373 ? 15.079 -30.893 -24.332 1.00 53.50 373 ALA A C 1
ATOM 2823 O O . ALA A 1 373 ? 14.238 -31.305 -25.130 1.00 53.50 373 ALA A O 1
ATOM 2824 N N . PHE A 1 374 ? 16.119 -31.645 -23.958 1.00 39.75 374 PHE A N 1
ATOM 2825 C CA . PHE A 1 374 ? 16.235 -33.053 -24.337 1.00 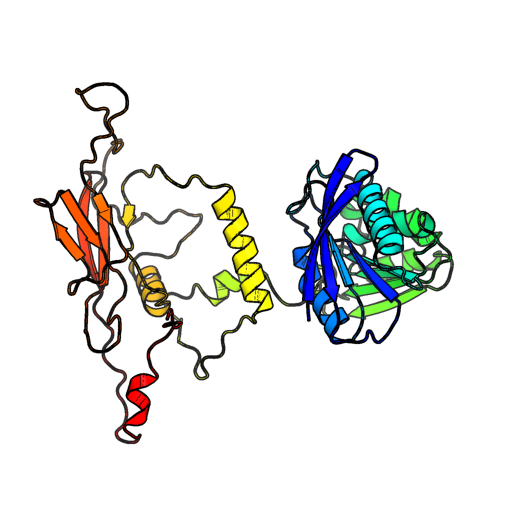39.75 374 PHE A CA 1
ATOM 2826 C C . PHE A 1 374 ? 15.046 -33.821 -23.747 1.00 39.75 374 PHE A C 1
ATOM 2828 O O . PHE A 1 374 ? 15.054 -34.195 -22.574 1.00 39.75 374 PHE A O 1
ATOM 2835 N N . HIS A 1 375 ? 14.014 -34.054 -24.553 1.00 41.97 375 HIS A N 1
ATOM 2836 C CA . HIS A 1 375 ? 12.932 -34.954 -24.195 1.00 41.97 375 HIS A CA 1
ATOM 2837 C C . HIS A 1 375 ? 13.394 -36.395 -24.422 1.00 41.97 375 HIS A C 1
ATOM 2839 O O . HIS A 1 375 ? 13.768 -36.786 -25.527 1.00 41.97 375 HIS A O 1
ATOM 2845 N N . SER A 1 376 ? 13.365 -37.196 -23.357 1.00 33.56 376 SER A N 1
ATOM 2846 C CA . SER A 1 376 ? 13.324 -38.656 -23.458 1.00 33.56 376 SER A CA 1
ATOM 2847 C C . SER A 1 376 ? 12.143 -39.052 -24.362 1.00 33.56 376 SER A C 1
ATOM 2849 O O . SER A 1 376 ? 11.109 -38.381 -24.303 1.00 33.56 376 SER A O 1
ATOM 2851 N N . PRO A 1 377 ? 12.256 -40.101 -25.197 1.00 35.97 377 PRO A N 1
ATOM 2852 C CA . PRO A 1 377 ? 11.291 -40.394 -26.253 1.00 35.97 377 PRO A CA 1
ATOM 2853 C C . PRO A 1 377 ? 10.034 -41.085 -25.706 1.00 35.97 377 PRO A C 1
ATOM 2855 O O . PRO A 1 377 ? 9.725 -42.202 -26.083 1.00 35.97 377 PRO A O 1
ATOM 2858 N N . GLU A 1 378 ? 9.299 -40.424 -24.819 1.00 38.84 378 GLU A N 1
ATOM 2859 C CA . GLU A 1 378 ? 7.928 -40.779 -24.459 1.00 38.84 378 GLU A CA 1
ATOM 2860 C C . GLU A 1 378 ? 7.189 -39.493 -24.086 1.00 38.84 378 GLU A C 1
ATOM 2862 O O . GLU A 1 378 ? 7.314 -39.001 -22.967 1.00 38.84 378 GLU A O 1
ATOM 2867 N N . THR A 1 379 ? 6.466 -38.885 -25.030 1.00 35.66 379 THR A N 1
ATOM 2868 C CA . THR A 1 379 ? 5.149 -38.244 -24.815 1.00 35.66 379 THR A CA 1
ATOM 2869 C C . THR A 1 379 ? 4.624 -37.611 -26.107 1.00 35.66 379 THR A C 1
ATOM 2871 O O . THR A 1 379 ? 5.385 -37.253 -26.998 1.00 35.66 379 THR A O 1
ATOM 2874 N N . SER A 1 380 ? 3.294 -37.595 -26.222 1.00 35.03 380 SER A N 1
ATOM 2875 C CA . SER A 1 380 ? 2.501 -37.426 -27.445 1.00 35.03 380 SER A CA 1
ATOM 2876 C C . SER A 1 380 ? 2.641 -36.046 -28.133 1.00 35.03 380 SER A C 1
ATOM 2878 O O . SER A 1 380 ? 3.148 -35.101 -27.526 1.00 35.03 380 SER A O 1
ATOM 2880 N N . PRO A 1 381 ? 2.134 -35.896 -29.379 1.00 37.66 381 PRO A N 1
ATOM 2881 C CA . PRO A 1 381 ? 2.265 -34.683 -30.198 1.00 37.66 381 PRO A CA 1
ATOM 2882 C C . PRO A 1 381 ? 1.603 -33.418 -29.622 1.00 37.66 381 PRO A C 1
ATOM 2884 O O . PRO A 1 381 ? 1.782 -32.337 -30.174 1.00 37.66 381 PRO A O 1
ATOM 2887 N N . GLU A 1 382 ? 0.836 -33.524 -28.534 1.00 38.59 382 GLU A N 1
ATOM 2888 C CA . GLU A 1 382 ? 0.076 -32.402 -27.963 1.00 38.59 382 GLU A CA 1
ATOM 2889 C C . GLU A 1 382 ? 0.938 -31.426 -27.141 1.00 38.59 382 GLU A C 1
ATOM 2891 O O . GLU A 1 382 ? 0.513 -30.301 -26.890 1.00 38.59 382 GLU A O 1
ATOM 2896 N N . ARG A 1 383 ? 2.176 -31.792 -26.774 1.00 38.44 383 ARG A N 1
ATOM 2897 C CA . ARG A 1 383 ? 3.043 -30.951 -25.921 1.00 38.44 383 ARG A CA 1
ATOM 2898 C C . ARG A 1 383 ? 3.726 -29.776 -26.624 1.00 38.44 383 ARG A C 1
ATOM 2900 O O . ARG A 1 383 ? 4.221 -28.881 -25.949 1.00 38.44 383 ARG A O 1
ATOM 2907 N N . HIS A 1 384 ? 3.738 -29.716 -27.955 1.00 38.28 384 HIS A N 1
ATOM 2908 C CA . HIS A 1 384 ? 4.477 -28.663 -28.669 1.00 38.28 384 HIS A CA 1
ATOM 2909 C C . HIS A 1 384 ? 3.859 -27.256 -28.569 1.00 38.28 384 HIS A C 1
ATOM 2911 O O . HIS A 1 384 ? 4.525 -26.279 -28.899 1.00 38.28 384 HIS A O 1
ATOM 2917 N N . ILE A 1 385 ? 2.619 -27.132 -28.087 1.00 41.72 385 ILE A N 1
ATOM 2918 C CA . ILE A 1 385 ? 1.933 -25.841 -27.893 1.00 41.72 385 ILE A CA 1
ATOM 2919 C C . ILE A 1 385 ? 2.162 -25.293 -26.464 1.00 41.72 385 ILE A C 1
ATOM 2921 O O . ILE A 1 385 ? 1.796 -24.166 -26.147 1.00 41.72 385 ILE A O 1
ATOM 2925 N N . GLU A 1 386 ? 2.797 -26.065 -25.576 1.00 42.16 386 GLU A N 1
ATOM 2926 C CA . GLU A 1 386 ? 2.777 -25.816 -24.132 1.00 42.16 386 GLU A CA 1
ATOM 2927 C C . GLU A 1 386 ? 4.004 -25.076 -23.553 1.00 42.16 386 GLU A C 1
ATOM 2929 O O . GLU A 1 386 ? 3.973 -24.682 -22.384 1.00 42.16 386 GLU A O 1
ATOM 2934 N N . ASP A 1 387 ? 5.044 -24.798 -24.341 1.00 42.59 387 ASP A N 1
ATOM 2935 C CA . ASP A 1 387 ? 6.280 -24.165 -23.839 1.00 42.59 387 ASP A CA 1
ATOM 2936 C C . ASP A 1 387 ? 6.334 -22.627 -23.988 1.00 42.59 387 ASP A C 1
ATOM 2938 O O . ASP A 1 387 ? 7.285 -21.981 -23.543 1.00 42.59 387 ASP A O 1
ATOM 2942 N N . THR A 1 388 ? 5.296 -21.996 -24.545 1.00 43.78 388 THR A N 1
ATOM 2943 C CA . THR A 1 388 ? 5.197 -20.531 -24.671 1.00 43.78 388 THR A CA 1
ATOM 2944 C C . THR A 1 388 ? 4.700 -19.878 -23.378 1.00 43.78 388 THR A C 1
ATOM 2946 O O . THR A 1 388 ? 3.498 -19.788 -23.122 1.00 43.78 388 THR A O 1
ATOM 2949 N N . TRP A 1 389 ? 5.620 -19.380 -22.550 1.00 40.56 389 TRP A N 1
ATOM 2950 C CA . TRP A 1 389 ? 5.290 -18.471 -21.448 1.00 40.56 389 TRP A CA 1
ATOM 2951 C C . TRP A 1 389 ? 4.921 -17.068 -21.974 1.00 40.56 389 TRP A C 1
ATOM 2953 O O . TRP A 1 389 ? 5.630 -16.509 -22.803 1.00 40.56 389 TRP A O 1
ATOM 2963 N N . MET A 1 390 ? 3.817 -16.512 -21.453 1.00 36.09 390 MET A N 1
ATOM 2964 C CA . MET A 1 390 ? 3.279 -15.155 -21.683 1.00 36.09 390 MET A CA 1
ATOM 2965 C C . MET A 1 390 ? 2.963 -14.743 -23.136 1.00 36.09 390 MET A C 1
ATOM 2967 O O . MET A 1 390 ? 3.233 -13.623 -23.553 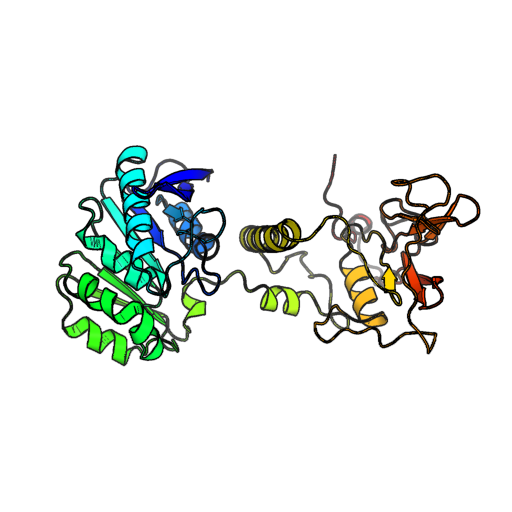1.00 36.09 390 MET A O 1
ATOM 2971 N N . GLN A 1 391 ? 2.238 -15.582 -23.877 1.00 40.84 391 GLN A N 1
ATOM 2972 C CA . GLN A 1 391 ? 1.334 -15.069 -24.915 1.00 40.84 391 GLN A CA 1
ATOM 2973 C C . GLN A 1 391 ? -0.069 -14.922 -24.323 1.00 40.84 391 GLN A C 1
ATOM 2975 O O . GLN A 1 391 ? -0.915 -15.806 -24.449 1.00 40.84 391 GLN A O 1
ATOM 2980 N N . VAL A 1 392 ? -0.319 -13.812 -23.621 1.00 33.91 392 VAL A N 1
ATOM 2981 C CA . VAL A 1 392 ? -1.705 -13.401 -23.379 1.00 33.91 392 VAL A CA 1
ATOM 2982 C C . VAL A 1 392 ? -2.269 -12.965 -24.725 1.00 33.91 392 VAL A C 1
ATOM 2984 O O . VAL A 1 392 ? -1.795 -12.015 -25.343 1.00 33.91 392 VAL A O 1
ATOM 2987 N N . LEU A 1 393 ? -3.261 -13.728 -25.169 1.00 34.03 393 LEU A N 1
ATOM 2988 C CA . LEU A 1 393 ? -4.153 -13.461 -26.285 1.00 34.03 393 LEU A CA 1
ATOM 2989 C C . LEU A 1 393 ? -4.631 -12.000 -26.265 1.00 34.03 393 LEU A C 1
ATOM 2991 O O . LEU A 1 393 ? -5.531 -11.654 -25.504 1.00 34.03 393 LEU A O 1
ATOM 2995 N N . LEU A 1 394 ? -4.071 -11.168 -27.140 1.00 29.02 394 LEU A N 1
ATOM 2996 C CA . LEU A 1 394 ? -4.765 -9.997 -27.663 1.00 29.02 394 LEU A CA 1
ATOM 2997 C C . LEU A 1 394 ? -5.355 -10.401 -29.016 1.00 29.02 394 LEU A C 1
ATOM 2999 O O . LEU A 1 394 ? -4.681 -10.371 -30.045 1.00 29.02 394 LEU A O 1
ATOM 3003 N N . ARG A 1 395 ? -6.605 -10.860 -28.972 1.00 30.12 395 ARG A N 1
ATOM 3004 C CA . ARG A 1 395 ? -7.541 -10.736 -30.089 1.00 30.12 395 ARG A CA 1
ATOM 3005 C C . ARG A 1 395 ? -8.496 -9.599 -29.788 1.00 30.12 395 ARG A C 1
ATOM 3007 O O . ARG A 1 395 ? -8.880 -9.489 -28.602 1.00 30.12 395 ARG A O 1
#

Sequence (395 aa):
MGMESQTVETSDGVKLHVRLFKPADPPVSDLVLVLVHPYTVLGGFQGLLRGIATGLAEKGYQAVTFDMRGAGRSSGRASIFGSAEINDVIAVCQWVSVTLSPRGIILVGSSAGAPIAGSAVDKIDQVIGYVSIGYPFGFMASILFGRHHETILQSKKPKLFIMGTKDGFTSVKQLENKLKTAAGKVDIHLIEGAGHFQMEGPAFDAQMVVSHLLKPRGWKPPVRRQFFLDCNEISELCDSAERIFTNEPTVLQIKAPVKIFGDLHGQFGDLMRLFDEYGAPSTAGDISSDPTENDSVEGLRPNARGPGLVTFGLIVRAHECVMDGFERFAQGHLITLFSATNYCGPTNNTGAILVLGRDLVVVPKLIHPLPPAFHSPETSPERHIEDTWMQVLLR

Radius of gyration: 27.44 Å; chains: 1; bounding box: 65×68×77 Å

InterPro domains:
  IPR000383 Xaa-Pro dipeptidyl-peptidase-like domain [PF02129] (12-98)
  IPR006186 Serine/threonine-specific protein phosphatase/bis(5-nucleosyl)-tetraphosphatase [SM00156] (229-371)
  IPR029052 Metallo-dependent phosphatase-like [G3DSA:3.60.21.10] (204-286)
  IPR029052 Metallo-dependent phosphatase-like [G3DSA:3.60.21.10] (287-386)
  IPR029052 Metallo-dependent phosphatase-like [SSF56300] (214-282)
  IPR029052 Metallo-dependent phosphatase-like [SSF56300] (289-378)
  IPR029058 Alpha/Beta hydrolase fold [G3DSA:3.40.50.1820] (2-203)
  IPR029058 Alpha/Beta hydrolase fold [SSF53474] (3-209)

Organism: Zingiber officinale (NCBI:txid94328)

Secondary structure (DSSP, 8-state):
-EEEEEEEE-TTS-EEEEEEEEPSSSPS-SEEEEEE-S-GGGT--GGGGHHHHHHHHHTT-EEEEEPPTTSTT--S---SSSTTHHHHHHHHHHHHHHHT--SEEEEEEETTHHHHHHHHGGG-TTEEEEEEES---SHHHHHHHHHHHHHHHH--S-EEEEEETT-SSS-HHHHHHHHTT--S-EEEEEETT--TGGGS-SS--HHHHHHHH--TTT----TT---SS-HHHHHHHHHHHHHHHHHS-SS---PSSEEEE-B-TT-HHHHHHHHHHH----TT------S-------S--B-TT-TT-BPPS-EEE-SS--TTSEEEEGGGTEEEEB--SSTTSSS-PPEEEEEE-TT--EEEEEEPPPPPP---S---GGGGGS--TT-----

pLDDT: mean 80.71, std 17.93, range [29.02, 98.75]

Foldseek 3Di:
DDKDWDWFAFPVGKTKIKIKQAADPDAPALEEEEEFWAAQVVQTAQLLLVVVQNVCSPVRHMYMTIGFDNHDPIHHRGDQQLPVSLRVLVRVVVVCCVPSVGQAYEYEYAESRQLSSLQNQVVDPRHQEYEYQQHQLADVNCVRHVVSLVSNQADQHAYEYEEECAEPRDHPVSVVVSNVSRHHHYHYHYDYPDYRSVRSDPADDPVVVCVVLQDLPDDDQDPVNDDPHDPSSVVVVVSVVCVVVVPDDPDDFDADQDKAFADQLQVSNLVSPCCVVQNDDDPVDPPVPAPDDDDDDGQWDDDPPDPDDTDHQAAEHHDDDDQAQWDADDPRRYMYGAAHACPPPPSQGWHWMWGQHNVRDTDIDIHGDDPPDPDDPDDDPPCSVPPDDDPPDDD